Protein AF-A0A084U4H1-F1 (afdb_monomer_lite)

Foldseek 3Di:
DDDDDDDPPDDPDDDDDDDDDDDDDVVVVVPPDLADDFAFDQAAEAEEFPCQQCPDQSAFVSNQVSVQLVCQLVVQLGTPPSPSHDPQFNVFKGKGKGFPQEDDQADAGPVRVPPDADEAEDEQDDPAAAEDAYPVSSQVVCQVCVCVRPVVAPAKDFDRYGWHADPQRWIWTKIWGFDDPPDDDDDDPDPGPTHIYTHTYHQVSYWYKYKMFMKMFTDPPSPDIHGTDTYIYGYNHDGQPADEFEWDPVQLVLLEFEADQPDDDPLDRDWQFFAAVVRSCVRSVFFDPPDDCPPPDGQDWDASVRTDVVSVCNGGVNDPQFKRWGTKGKAAPVGRLCRGQQRPPHQQFIWMKIWIWGNPDPPSRHTHIHIYIYASDADPVNPDTHTGGYEYQAWKFWWDPPDDTQEAEDKCVLLVLFAQEFEQADPDDDDPQVSVVLLCQQPLSVVVVVVSNCVSCVVQVHDGTGQKDWHWDDFFDDPPPPDFQRGKTKIFIDGRRRYDHHPKDWGADPPRPDIITMDDPRDPRIHIYGWDEDCDTSPIRYHHPNVGGSVRVSVVRD

Radius of gyration: 34.4 Å; chains: 1; bounding box: 94×77×103 Å

pLDDT: mean 78.33, std 17.02, range [24.8, 97.0]

Structure (mmCIF, N/CA/C/O backbone):
data_AF-A0A084U4H1-F1
#
_entry.id   AF-A0A084U4H1-F1
#
loop_
_atom_site.group_PDB
_atom_site.id
_atom_site.type_symbol
_atom_site.label_atom_id
_atom_site.label_alt_id
_atom_site.label_comp_id
_atom_site.label_asym_id
_atom_site.label_entity_id
_atom_site.label_seq_id
_atom_site.pdbx_PDB_ins_code
_atom_site.Cartn_x
_atom_site.Cartn_y
_atom_site.Cartn_z
_atom_site.occupancy
_atom_site.B_iso_or_equiv
_atom_site.auth_seq_id
_atom_site.auth_comp_id
_atom_site.auth_asym_id
_atom_site.auth_atom_id
_atom_site.pdbx_PDB_model_num
ATOM 1 N N . MET A 1 1 ? -58.226 32.629 25.710 1.00 31.80 1 MET A N 1
ATOM 2 C CA . MET A 1 1 ? -58.272 33.903 26.461 1.00 31.80 1 MET A CA 1
ATOM 3 C C . MET A 1 1 ? -57.071 33.906 27.409 1.00 31.80 1 MET A C 1
ATOM 5 O O . MET A 1 1 ? -56.902 32.931 28.126 1.00 31.80 1 MET A O 1
ATOM 9 N N . LYS A 1 2 ? -56.175 34.899 27.296 1.00 37.44 2 LYS A N 1
ATOM 10 C CA . LYS A 1 2 ? -54.982 35.094 28.153 1.00 37.44 2 LYS A CA 1
ATOM 11 C C . LYS A 1 2 ? -55.390 35.423 29.597 1.00 37.44 2 LYS A C 1
ATOM 13 O O . LYS A 1 2 ? -56.420 36.064 29.744 1.00 37.44 2 LYS A O 1
ATOM 18 N N . VAL A 1 3 ? -54.548 35.059 30.576 1.00 28.16 3 VAL A N 1
ATOM 19 C CA . VAL A 1 3 ? -53.877 35.852 31.656 1.00 28.16 3 VAL A CA 1
ATOM 20 C C . VAL A 1 3 ? -53.317 34.808 32.658 1.00 28.16 3 VAL A C 1
ATOM 22 O O . VAL A 1 3 ? -54.023 33.861 32.963 1.00 28.16 3 VAL A O 1
ATOM 25 N N . GLY A 1 4 ? -52.104 34.834 33.217 1.00 26.72 4 GLY A N 1
ATOM 26 C CA . GLY A 1 4 ? -50.982 35.768 33.174 1.00 26.72 4 GLY A CA 1
ATOM 27 C C . GLY A 1 4 ? -49.968 35.409 34.278 1.00 26.72 4 GLY A C 1
ATOM 28 O O . GLY A 1 4 ? -50.337 35.209 35.429 1.00 26.72 4 GLY A O 1
ATOM 29 N N . PHE A 1 5 ? -48.693 35.335 33.892 1.00 36.56 5 PHE A N 1
ATOM 30 C CA . PHE A 1 5 ? -47.487 35.296 34.725 1.00 36.56 5 PHE A CA 1
ATOM 31 C C . PHE A 1 5 ? -47.404 36.563 35.600 1.00 36.56 5 PHE A C 1
ATOM 33 O O . PHE A 1 5 ? -47.365 37.651 35.025 1.00 36.56 5 PHE A O 1
ATOM 40 N N . LYS A 1 6 ? -47.351 36.445 36.938 1.00 28.98 6 LYS A N 1
ATOM 41 C CA . LYS A 1 6 ? -46.770 37.432 37.888 1.00 28.98 6 LYS A CA 1
ATOM 42 C C . LYS A 1 6 ? -47.026 37.005 39.347 1.00 28.98 6 LYS A C 1
ATOM 44 O O . LYS A 1 6 ? -48.030 37.412 39.910 1.00 28.98 6 LYS A O 1
ATOM 49 N N . SER A 1 7 ? -46.117 36.238 39.963 1.00 28.30 7 SER A N 1
ATOM 50 C CA . SER A 1 7 ? -45.860 36.300 41.427 1.00 28.30 7 SER A CA 1
ATOM 51 C C . SER A 1 7 ? -44.689 35.418 41.912 1.00 28.30 7 SER A C 1
ATOM 53 O O . SER A 1 7 ? -44.777 34.818 42.979 1.00 28.30 7 SER A O 1
ATOM 55 N N . LEU A 1 8 ? -43.582 35.307 41.168 1.00 31.53 8 LEU A N 1
ATOM 56 C CA . LEU A 1 8 ? -42.379 34.627 41.690 1.00 31.53 8 LEU A CA 1
ATOM 57 C C . LEU A 1 8 ? -41.072 35.383 41.408 1.00 31.53 8 LEU A C 1
ATOM 59 O O . LEU A 1 8 ? -39.997 34.805 41.340 1.00 31.53 8 LEU A O 1
ATOM 63 N N . LEU A 1 9 ? -41.168 36.708 41.290 1.00 29.52 9 LEU A N 1
ATOM 64 C CA . LEU A 1 9 ? -40.048 37.615 41.522 1.00 29.52 9 LEU A CA 1
ATOM 65 C C . LEU A 1 9 ? -40.379 38.412 42.780 1.00 29.52 9 LEU A C 1
ATOM 67 O O . LEU A 1 9 ? -41.114 39.388 42.697 1.00 29.52 9 LEU A O 1
ATOM 71 N N . ASN A 1 10 ? -39.927 37.915 43.931 1.00 29.06 10 ASN A N 1
ATOM 72 C CA . ASN A 1 10 ? -39.646 38.674 45.155 1.00 29.06 10 ASN A CA 1
ATOM 73 C C . ASN A 1 10 ? -39.107 37.705 46.215 1.00 29.06 10 ASN A C 1
ATOM 75 O O . ASN A 1 10 ? -39.809 37.334 47.148 1.00 29.06 10 ASN A O 1
ATOM 79 N N . LEU A 1 11 ? -37.865 37.255 46.031 1.00 28.31 11 LEU A N 1
ATOM 80 C CA . LEU A 1 11 ? -37.041 36.650 47.086 1.00 28.31 11 LEU A CA 1
ATOM 81 C C . LEU A 1 11 ? -35.560 36.705 46.674 1.00 28.31 11 LEU A C 1
ATOM 83 O O . LEU A 1 11 ? -34.834 35.722 46.700 1.00 28.31 11 LEU A O 1
ATOM 87 N N . LEU A 1 12 ? -35.119 37.891 46.249 1.00 31.03 12 LEU A N 1
ATOM 88 C CA . LEU A 1 12 ? -33.706 38.248 46.127 1.00 31.03 12 LEU A CA 1
ATOM 89 C C . LEU A 1 12 ? -33.520 39.663 46.680 1.00 31.03 12 LEU A C 1
ATOM 91 O O . LEU A 1 12 ? -33.485 40.640 45.940 1.00 31.03 12 LEU A O 1
ATOM 95 N N . SER A 1 13 ? -33.425 39.764 48.002 1.00 29.89 13 SER A N 1
ATOM 96 C CA . SER A 1 13 ? -32.776 40.890 48.678 1.00 29.89 13 SER A CA 1
ATOM 97 C C . SER A 1 13 ? -32.426 40.467 50.103 1.00 29.89 13 SER A C 1
ATOM 99 O O . SER A 1 13 ? -33.304 40.389 50.959 1.00 29.89 13 SER A O 1
ATOM 101 N N . GLY A 1 14 ? -31.154 40.166 50.351 1.00 24.80 14 GLY A N 1
ATOM 102 C CA . GLY A 1 14 ? -30.671 39.834 51.689 1.00 24.80 14 GLY A CA 1
ATOM 103 C C . GLY A 1 14 ? -29.522 38.842 51.654 1.00 24.80 14 GLY A C 1
ATOM 104 O O . GLY A 1 14 ? -29.716 37.637 51.726 1.00 24.80 14 GLY A O 1
ATOM 105 N N . SER A 1 15 ? -28.314 39.367 51.529 1.00 30.80 15 SER A N 1
ATOM 106 C CA . SER A 1 15 ? -27.064 38.663 51.777 1.00 30.80 15 SER A CA 1
ATOM 107 C C . SER A 1 15 ? -26.955 38.239 53.246 1.00 30.80 15 SER A C 1
ATOM 109 O O . SER A 1 15 ? -26.729 39.099 54.090 1.00 30.80 15 SER A O 1
ATOM 111 N N . THR A 1 16 ? -27.026 36.936 53.526 1.00 26.88 16 THR A N 1
ATOM 112 C CA . THR A 1 16 ? -26.305 36.267 54.624 1.00 26.88 16 THR A CA 1
ATOM 113 C C . THR A 1 16 ? -26.158 34.773 54.328 1.00 26.88 16 THR A C 1
ATOM 115 O O . THR A 1 16 ? -27.102 34.076 53.972 1.00 26.88 16 THR A O 1
ATOM 118 N N . SER A 1 17 ? -24.927 34.292 54.484 1.00 32.41 17 SER A N 1
ATOM 119 C CA . SER A 1 17 ? -24.551 32.882 54.542 1.00 32.41 17 SER A CA 1
ATOM 120 C C . SER A 1 17 ? -25.311 32.155 55.656 1.00 32.41 17 SER A C 1
ATOM 122 O O . SER A 1 17 ? -25.233 32.579 56.809 1.00 32.41 17 SER A O 1
ATOM 124 N N . LEU A 1 18 ? -25.920 31.007 55.351 1.00 24.81 18 LEU A N 1
ATOM 125 C CA . LEU A 1 18 ? -26.070 29.933 56.329 1.00 24.81 18 LEU A CA 1
ATOM 126 C C . LEU A 1 18 ? -26.011 28.572 55.630 1.00 24.81 18 LEU A C 1
ATOM 128 O O . LEU A 1 18 ? -26.882 28.185 54.857 1.00 24.81 18 LEU A O 1
ATOM 132 N N . CYS A 1 19 ? -24.914 27.878 55.902 1.00 28.42 19 CYS A N 1
ATOM 133 C CA . CYS A 1 19 ? -24.720 26.469 55.625 1.00 28.42 19 CYS A CA 1
ATOM 134 C C . CYS A 1 19 ? -25.657 25.631 56.521 1.00 28.42 19 CYS A C 1
ATOM 136 O O . CYS A 1 19 ? -26.024 26.079 57.605 1.00 28.42 19 CYS A O 1
ATOM 138 N N . ILE A 1 20 ? -25.895 24.380 56.102 1.00 25.66 20 ILE A N 1
ATOM 139 C CA . ILE A 1 20 ? -26.503 23.241 56.828 1.00 25.66 20 ILE A CA 1
ATOM 140 C C . ILE A 1 20 ? -27.998 22.977 56.549 1.00 25.66 20 ILE A C 1
ATOM 142 O O . ILE A 1 20 ? -28.881 23.533 57.191 1.00 25.66 20 ILE A O 1
ATOM 146 N N . ALA A 1 21 ? -28.238 22.022 55.641 1.00 25.27 21 ALA A N 1
ATOM 147 C CA . ALA A 1 21 ? -29.021 20.789 55.864 1.00 25.27 21 ALA A CA 1
ATOM 148 C C . ALA A 1 21 ? -28.945 19.926 54.580 1.00 25.27 21 ALA A C 1
ATOM 150 O O . ALA A 1 21 ? -29.592 20.207 53.580 1.00 25.27 21 ALA A O 1
ATOM 151 N N . THR A 1 22 ? -27.925 19.072 54.465 1.00 29.27 22 THR A N 1
ATOM 152 C CA . THR A 1 22 ? -28.037 17.601 54.591 1.00 29.27 22 THR A CA 1
ATOM 153 C C . THR A 1 22 ? -28.926 16.917 53.545 1.00 29.27 22 THR A C 1
ATOM 155 O O . THR A 1 22 ? -30.144 16.880 53.667 1.00 29.27 22 THR A O 1
ATOM 158 N N . SER A 1 23 ? -28.249 16.289 52.575 1.00 31.95 23 SER A N 1
ATOM 159 C CA . SER A 1 23 ? -28.596 14.995 51.970 1.00 31.95 23 SER A CA 1
ATOM 160 C C . SER A 1 23 ? -30.072 14.748 51.634 1.00 31.95 23 SER A C 1
ATOM 162 O O . SER A 1 23 ? -30.763 14.011 52.335 1.00 31.95 23 SER A O 1
ATOM 164 N N . LEU A 1 24 ? -30.508 15.230 50.473 1.00 28.94 24 LEU A N 1
ATOM 165 C CA . LEU A 1 24 ? -31.409 14.418 49.661 1.00 28.94 24 LEU A CA 1
ATOM 166 C C . LEU A 1 24 ? -30.523 13.583 48.729 1.00 28.94 24 LEU A C 1
ATOM 168 O O . LEU A 1 24 ? -29.704 14.159 48.008 1.00 28.94 24 LEU A O 1
ATOM 172 N N . PRO A 1 25 ? -30.606 12.243 48.759 1.00 33.47 25 PRO A N 1
ATOM 173 C CA . PRO A 1 25 ? -29.922 11.443 47.761 1.00 33.47 25 PRO A CA 1
ATOM 174 C C . PRO A 1 25 ? -30.489 11.830 46.391 1.00 33.47 25 PRO A C 1
ATOM 176 O O . PRO A 1 25 ? -31.704 11.959 46.230 1.00 33.47 25 PRO A O 1
ATOM 179 N N . LEU A 1 26 ? -29.615 12.020 45.395 1.00 39.38 26 LEU A N 1
ATOM 180 C CA . LEU A 1 26 ? -30.011 12.348 44.016 1.00 39.38 26 LEU A CA 1
ATOM 181 C C . LEU A 1 26 ? -31.057 11.368 43.441 1.00 39.38 26 LEU A C 1
ATOM 183 O O . LEU A 1 26 ? -31.755 11.714 42.495 1.00 39.38 26 LEU A O 1
ATOM 187 N N . SER A 1 27 ? -31.211 10.184 44.044 1.00 38.56 27 SER A N 1
ATOM 188 C CA . SER A 1 27 ? -32.250 9.201 43.729 1.00 38.56 27 SER A CA 1
ATOM 189 C C . SER A 1 27 ? -33.688 9.669 43.989 1.00 38.56 27 SER A C 1
ATOM 191 O O . SER A 1 27 ? -34.608 8.978 43.580 1.00 38.56 27 SER A O 1
ATOM 193 N N . VAL A 1 28 ? -33.909 10.791 44.688 1.00 32.91 28 VAL A N 1
ATOM 194 C CA . VAL A 1 28 ? -35.260 11.345 44.941 1.00 32.91 28 VAL A CA 1
ATOM 195 C C . VAL A 1 28 ? -35.599 12.489 43.972 1.00 32.91 28 VAL A C 1
ATOM 197 O O . VAL A 1 28 ? -36.766 12.804 43.772 1.00 32.91 28 VAL A O 1
ATOM 200 N N . ILE A 1 29 ? -34.601 13.084 43.309 1.00 34.78 29 ILE A N 1
ATOM 201 C CA . ILE A 1 29 ? -34.809 14.151 42.311 1.00 34.78 29 ILE A CA 1
ATOM 202 C C . ILE A 1 29 ? -34.943 13.574 40.886 1.00 34.78 29 ILE A C 1
ATOM 204 O O . ILE A 1 29 ? -35.450 14.256 39.996 1.00 34.78 29 ILE A O 1
ATOM 208 N N . SER A 1 30 ? -34.579 12.304 40.669 1.00 40.22 30 SER A N 1
ATOM 209 C CA . SER A 1 30 ? -34.691 11.633 39.364 1.00 40.22 30 SER A CA 1
ATOM 210 C C . SER A 1 30 ? -36.127 11.444 38.855 1.00 40.22 30 SER A C 1
ATOM 212 O O . SER A 1 30 ? -36.298 11.263 37.656 1.00 40.22 30 SER A O 1
ATOM 214 N N . ASP A 1 31 ? -37.145 11.539 39.719 1.00 34.56 31 ASP A N 1
ATOM 215 C CA . ASP A 1 31 ? -38.545 11.271 39.347 1.00 34.56 31 ASP A CA 1
ATOM 216 C C . ASP A 1 31 ? -39.410 12.527 39.113 1.00 34.56 31 ASP A C 1
ATOM 218 O O . ASP A 1 31 ? -40.570 12.397 38.726 1.00 34.56 31 ASP A O 1
ATOM 222 N N . MET A 1 32 ? -38.899 13.753 39.316 1.00 33.75 32 MET A N 1
ATOM 223 C CA . MET A 1 32 ? -39.758 14.959 39.329 1.00 33.75 32 MET A CA 1
ATOM 224 C C . MET A 1 32 ? -39.518 16.018 38.247 1.00 33.75 32 MET A C 1
ATOM 226 O O . MET A 1 32 ? -40.218 17.028 38.231 1.00 33.75 32 MET A O 1
ATOM 230 N N . THR A 1 33 ? -38.631 15.806 37.277 1.00 36.84 33 THR A N 1
ATOM 231 C CA . THR A 1 33 ? -38.574 16.672 36.084 1.00 36.84 33 THR A CA 1
ATOM 232 C C . THR A 1 33 ? -38.185 15.838 34.873 1.00 36.84 33 THR A C 1
ATOM 234 O O . THR A 1 33 ? -37.316 14.984 34.988 1.00 36.84 33 THR A O 1
ATOM 237 N N . GLY A 1 34 ? -38.807 16.074 33.715 1.00 44.16 34 GLY A N 1
ATOM 238 C CA . GLY A 1 34 ? -38.464 15.450 32.427 1.00 44.16 34 GLY A CA 1
ATOM 239 C C . GLY A 1 34 ? -37.079 15.839 31.885 1.00 44.16 34 GLY A C 1
ATOM 240 O O . GLY A 1 34 ? -36.948 16.159 30.709 1.00 44.16 34 GLY A O 1
ATOM 241 N N . LEU A 1 35 ? -36.062 15.867 32.747 1.00 49.69 35 LEU A N 1
ATOM 242 C CA . LEU A 1 35 ? -34.654 16.030 32.424 1.00 49.69 35 LEU A CA 1
ATOM 243 C C . LEU A 1 35 ? -34.059 14.640 32.211 1.00 49.69 35 LEU A C 1
ATOM 245 O O . LEU A 1 35 ? -33.657 13.965 33.154 1.00 49.69 35 LEU A O 1
ATOM 249 N N . SER A 1 36 ? -34.016 14.194 30.965 1.00 65.56 36 SER A N 1
ATOM 250 C CA . SER A 1 36 ? -33.432 12.907 30.603 1.00 65.56 36 SER A CA 1
ATOM 251 C C . SER A 1 36 ? -31.908 13.028 30.504 1.00 65.56 36 SER A C 1
ATOM 253 O O . SER A 1 36 ? -31.350 13.481 29.504 1.00 65.56 36 SER A O 1
ATOM 255 N N . PHE A 1 37 ? -31.226 12.657 31.585 1.00 76.50 37 PHE A N 1
ATOM 256 C CA . PHE A 1 37 ? -29.766 12.587 31.672 1.00 76.50 37 PHE A CA 1
ATOM 257 C C . PHE A 1 37 ? -29.238 11.241 31.148 1.00 76.50 37 PHE A C 1
ATOM 259 O O . PHE A 1 37 ? -29.973 10.253 31.173 1.00 76.50 37 PHE A O 1
ATOM 266 N N . PRO A 1 38 ? -27.980 11.160 30.682 1.00 82.75 38 PRO A N 1
ATOM 267 C CA . PRO A 1 38 ? -27.403 9.899 30.228 1.00 82.75 38 PRO A CA 1
ATOM 268 C C . PRO A 1 38 ? -27.274 8.863 31.357 1.00 82.75 38 PRO A C 1
ATOM 270 O O . PRO A 1 38 ? -26.720 9.155 32.416 1.00 82.75 38 PRO A O 1
ATOM 273 N N . ILE A 1 39 ? -27.755 7.639 31.118 1.00 83.44 39 ILE A N 1
ATOM 274 C CA . ILE A 1 39 ? -27.658 6.500 32.045 1.00 83.44 39 ILE A CA 1
ATOM 275 C C . ILE A 1 39 ? -26.897 5.359 31.366 1.00 83.44 39 ILE A C 1
ATOM 277 O O . ILE A 1 39 ? -27.333 4.882 30.322 1.00 83.44 39 ILE A O 1
ATOM 281 N N . LEU A 1 40 ? -25.804 4.884 31.970 1.00 80.19 40 LEU A N 1
ATOM 282 C CA . LEU A 1 40 ? -25.008 3.760 31.458 1.00 80.19 40 LEU A CA 1
ATOM 283 C C . LEU A 1 40 ? -25.743 2.412 31.544 1.00 80.19 40 LEU A C 1
ATOM 285 O O . LEU A 1 40 ? -26.523 2.161 32.469 1.00 80.19 40 LEU A O 1
ATOM 289 N N . LYS A 1 41 ? -25.469 1.526 30.580 1.00 78.44 41 LYS A N 1
ATOM 290 C CA . LYS A 1 41 ? -25.838 0.103 30.633 1.00 78.44 41 LYS A CA 1
ATOM 291 C C . LYS A 1 41 ? -25.007 -0.635 31.689 1.00 78.44 41 LYS A C 1
ATOM 293 O O . LYS A 1 41 ? -23.859 -0.285 31.930 1.00 78.44 41 LYS A O 1
ATOM 298 N N . ASP A 1 42 ? -25.593 -1.673 32.291 1.00 71.88 42 ASP A N 1
ATOM 299 C CA . ASP A 1 42 ? -24.894 -2.500 33.291 1.00 71.88 42 ASP A CA 1
ATOM 300 C C . ASP A 1 42 ? -23.956 -3.526 32.633 1.00 71.88 42 ASP A C 1
ATOM 302 O O . ASP A 1 42 ? -22.963 -3.929 33.224 1.00 71.88 42 ASP A O 1
ATOM 306 N N . ASN A 1 43 ? -24.270 -3.930 31.399 1.00 72.12 43 ASN A N 1
ATOM 307 C CA . ASN A 1 43 ? -23.449 -4.801 30.568 1.00 72.12 43 ASN A CA 1
ATOM 308 C C . ASN A 1 43 ? -23.357 -4.199 29.171 1.00 72.12 43 ASN A C 1
ATOM 310 O O . ASN A 1 43 ? -24.353 -3.698 28.637 1.00 72.12 43 ASN A O 1
ATOM 314 N N . VAL A 1 44 ? -22.171 -4.277 28.584 1.00 71.50 44 VAL A N 1
ATOM 315 C CA . VAL A 1 44 ? -21.917 -3.871 27.204 1.00 71.50 44 VAL A CA 1
ATOM 316 C C . VAL A 1 44 ? -21.369 -5.099 26.501 1.00 71.50 44 VAL A C 1
ATOM 318 O O . VAL A 1 44 ? -20.390 -5.678 26.961 1.00 71.50 44 VAL A O 1
ATOM 321 N N . SER A 1 45 ? -21.985 -5.533 25.404 1.00 68.81 45 SER A N 1
ATOM 322 C CA . SER A 1 45 ? -21.322 -6.492 24.527 1.00 68.81 45 SER A CA 1
ATOM 323 C C . SER A 1 45 ? -20.651 -5.771 23.364 1.00 68.81 45 SER A C 1
ATOM 325 O O . SER A 1 45 ? -21.093 -4.721 22.891 1.00 68.81 45 SER A O 1
ATOM 327 N N . PHE A 1 46 ? -19.552 -6.345 22.912 1.00 68.81 46 PHE A N 1
ATOM 328 C CA . PHE A 1 46 ? -18.797 -5.925 21.750 1.00 68.81 46 PHE A CA 1
ATOM 329 C C . PHE A 1 46 ? -18.726 -7.109 20.792 1.00 68.81 46 PHE A C 1
ATOM 331 O O . PHE A 1 46 ? -18.508 -8.244 21.202 1.00 68.81 46 PHE A O 1
ATOM 338 N N . THR A 1 47 ? -18.969 -6.873 19.514 1.00 68.12 47 THR A N 1
ATOM 339 C CA . THR A 1 47 ? -18.797 -7.848 18.440 1.00 68.12 47 THR A CA 1
ATOM 340 C C . THR A 1 47 ? -17.913 -7.210 17.385 1.00 68.12 47 THR A C 1
ATOM 342 O O . THR A 1 47 ? -18.290 -6.203 16.783 1.00 68.12 47 THR A O 1
ATOM 345 N N . GLY A 1 48 ? -16.735 -7.780 17.180 1.00 65.69 48 GLY A N 1
ATOM 346 C CA . GLY A 1 48 ? -15.717 -7.224 16.299 1.00 65.69 48 GLY A CA 1
ATOM 347 C C . GLY A 1 48 ? -14.393 -7.956 16.457 1.00 65.69 48 GLY A C 1
ATOM 348 O O . GLY A 1 48 ? -14.305 -8.937 17.201 1.00 65.69 48 GLY A O 1
ATOM 349 N N . ASN A 1 49 ? -13.365 -7.482 15.756 1.00 70.50 49 ASN A N 1
ATOM 350 C CA . ASN A 1 49 ? -12.039 -8.073 15.860 1.00 70.50 49 ASN A CA 1
ATOM 351 C C . ASN A 1 49 ? -11.415 -7.763 17.234 1.00 70.50 49 ASN A C 1
ATOM 353 O O . ASN A 1 49 ? -11.562 -6.660 17.763 1.00 70.50 49 ASN A O 1
ATOM 357 N N . LEU A 1 50 ? -10.714 -8.743 17.804 1.00 76.75 50 LEU A N 1
ATOM 358 C CA . LEU A 1 50 ? -9.924 -8.581 19.020 1.00 76.75 50 LEU A CA 1
ATOM 359 C C . LEU A 1 50 ? -8.831 -7.509 18.871 1.00 76.75 50 LEU A C 1
ATOM 361 O O . LEU A 1 50 ? -8.562 -6.791 19.838 1.00 76.75 50 LEU A O 1
ATOM 365 N N . SER A 1 51 ? -8.255 -7.371 17.670 1.00 75.62 51 SER A N 1
ATOM 366 C CA . SER A 1 51 ? -7.237 -6.370 17.342 1.00 75.62 51 SER A CA 1
ATOM 367 C C . SER A 1 51 ? -7.707 -4.951 17.638 1.00 75.62 51 SER A C 1
ATOM 369 O O . SER A 1 51 ? -6.906 -4.146 18.070 1.00 75.62 51 SER A O 1
ATOM 371 N N . LEU A 1 52 ? -9.003 -4.645 17.564 1.00 75.38 52 LEU A N 1
ATOM 372 C CA . LEU A 1 52 ? -9.514 -3.303 17.874 1.00 75.38 52 LEU A CA 1
ATOM 373 C C . LEU A 1 52 ? -9.347 -2.907 19.343 1.00 75.38 52 LEU A C 1
ATOM 375 O O . LEU A 1 52 ? -9.169 -1.734 19.656 1.00 75.38 52 LEU A O 1
ATOM 379 N N . ILE A 1 53 ? -9.437 -3.873 20.258 1.00 80.38 53 ILE A N 1
ATOM 380 C CA . ILE A 1 53 ? -9.294 -3.615 21.697 1.00 80.38 53 ILE A CA 1
ATOM 381 C C . ILE A 1 53 ? -7.825 -3.720 22.102 1.00 80.38 53 ILE A C 1
ATOM 383 O O . ILE A 1 53 ? -7.333 -2.937 22.914 1.00 80.38 53 ILE A O 1
ATOM 387 N N . LEU A 1 54 ? -7.132 -4.699 21.535 1.00 82.69 54 LEU A N 1
ATOM 388 C CA . LEU A 1 54 ? -5.798 -5.116 21.943 1.00 82.69 54 LEU A CA 1
ATOM 389 C C . LEU A 1 54 ? -4.714 -4.722 20.917 1.00 82.69 54 LEU A C 1
ATOM 391 O O . LEU A 1 54 ? -3.645 -5.325 20.915 1.00 82.69 54 LEU A O 1
ATOM 395 N N . ASN A 1 55 ? -4.979 -3.721 20.066 1.00 74.19 55 ASN A N 1
ATOM 396 C CA . ASN A 1 55 ? -4.013 -3.194 19.097 1.00 74.19 55 ASN A CA 1
ATOM 397 C C . ASN A 1 55 ? -2.760 -2.672 19.815 1.00 74.19 55 ASN A C 1
ATOM 399 O O . ASN A 1 55 ? -2.884 -1.985 20.835 1.00 74.19 55 ASN A O 1
ATOM 403 N N . GLY A 1 56 ? -1.579 -2.934 19.256 1.00 70.44 56 GLY A N 1
ATOM 404 C CA . GLY A 1 56 ? -0.298 -2.467 19.787 1.00 70.44 56 GLY A CA 1
ATOM 405 C C . GLY A 1 56 ? 0.357 -3.442 20.772 1.00 70.44 56 GLY A C 1
ATOM 406 O O . GLY A 1 56 ? 0.529 -4.619 20.470 1.00 70.44 56 GLY A O 1
ATOM 407 N N . ASP A 1 57 ? 0.778 -2.937 21.935 1.00 66.56 57 ASP A N 1
ATOM 408 C CA . ASP A 1 57 ? 1.659 -3.621 22.903 1.00 66.56 57 ASP A CA 1
ATOM 409 C C . ASP A 1 57 ? 0.908 -4.528 23.906 1.00 66.56 57 ASP A C 1
ATOM 411 O O . ASP A 1 57 ? 1.478 -5.056 24.857 1.00 66.56 57 ASP A O 1
ATOM 415 N N . GLY A 1 58 ? -0.420 -4.654 23.790 1.00 75.81 58 GLY A N 1
ATOM 416 C CA . GLY A 1 58 ? -1.253 -5.408 24.743 1.00 75.81 58 GLY A CA 1
ATOM 417 C C . GLY A 1 58 ? -1.216 -4.890 26.198 1.00 75.81 58 GLY A C 1
ATOM 418 O O . GLY A 1 58 ? -1.870 -5.456 27.086 1.00 75.81 58 GLY A O 1
ATOM 419 N N . ARG A 1 59 ? -0.464 -3.818 26.478 1.00 86.06 59 ARG A N 1
ATOM 420 C CA . ARG A 1 59 ? -0.321 -3.172 27.789 1.00 86.06 59 ARG A CA 1
ATOM 421 C C . ARG A 1 59 ? -1.544 -2.345 28.151 1.00 86.06 59 ARG A C 1
ATOM 423 O O . ARG A 1 59 ? -2.324 -1.924 27.303 1.00 86.06 59 ARG A O 1
ATOM 430 N N . GLN A 1 60 ? -1.728 -2.138 29.454 1.00 88.44 60 GLN A N 1
ATOM 431 C CA . GLN A 1 60 ? -2.963 -1.568 29.992 1.00 88.44 60 GLN A CA 1
ATOM 432 C C . GLN A 1 60 ? -3.281 -0.178 29.425 1.00 88.44 60 GLN A C 1
ATOM 434 O O . GLN A 1 60 ? -4.444 0.111 29.158 1.00 88.44 60 GLN A O 1
ATOM 439 N N . GLU A 1 61 ? -2.273 0.675 29.240 1.00 85.69 61 GLU A N 1
ATOM 440 C CA . GLU A 1 61 ? -2.468 2.027 28.711 1.00 85.69 61 GLU A CA 1
ATOM 441 C C . GLU A 1 61 ? -3.012 2.013 27.277 1.00 85.69 61 GLU A C 1
ATOM 443 O O . GLU A 1 61 ? -4.021 2.665 27.007 1.00 85.69 61 GLU A O 1
ATOM 448 N N . ASP A 1 62 ? -2.424 1.207 26.392 1.00 83.50 62 ASP A N 1
ATOM 449 C CA . ASP A 1 62 ? -2.874 1.079 25.002 1.00 83.50 62 ASP A CA 1
ATOM 450 C C . ASP A 1 62 ? -4.284 0.502 24.921 1.00 83.50 62 ASP A C 1
ATOM 452 O O . ASP A 1 62 ? -5.154 1.059 24.249 1.00 83.50 62 ASP A O 1
ATOM 456 N N . VAL A 1 63 ? -4.560 -0.553 25.693 1.00 87.19 63 VAL A N 1
ATOM 457 C CA . VAL A 1 63 ? -5.899 -1.149 25.759 1.00 87.19 63 VAL A CA 1
ATOM 458 C C . VAL A 1 63 ? -6.926 -0.137 26.272 1.00 87.19 63 VAL A C 1
ATOM 460 O O . VAL A 1 63 ? -8.019 -0.026 25.717 1.00 87.19 63 VAL A O 1
ATOM 463 N N . ASN A 1 64 ? -6.585 0.658 27.289 1.00 89.56 64 ASN A N 1
ATOM 464 C CA . ASN A 1 64 ? -7.455 1.726 27.782 1.00 89.56 64 ASN A CA 1
ATOM 465 C C . ASN A 1 64 ? -7.696 2.802 26.722 1.00 89.56 64 ASN A C 1
ATOM 467 O O . ASN A 1 64 ? -8.829 3.256 26.571 1.00 89.56 64 ASN A O 1
ATOM 471 N N . ASN A 1 65 ? -6.663 3.208 25.982 1.00 85.38 65 ASN A N 1
ATOM 472 C CA . ASN A 1 65 ? -6.780 4.184 24.901 1.00 85.38 65 ASN A CA 1
ATOM 473 C C . ASN A 1 65 ? -7.692 3.671 23.780 1.00 85.38 65 ASN A C 1
ATOM 475 O O . ASN A 1 65 ? -8.573 4.406 23.327 1.00 85.38 65 ASN A O 1
ATOM 479 N N . ASN A 1 66 ? -7.555 2.403 23.397 1.00 82.56 66 ASN A N 1
ATOM 480 C CA . ASN A 1 66 ? -8.408 1.752 22.405 1.00 82.56 66 ASN A CA 1
ATOM 481 C C . ASN A 1 66 ? -9.865 1.665 22.881 1.00 82.56 66 ASN A C 1
ATOM 483 O O . ASN A 1 66 ? -10.776 2.113 22.182 1.00 82.56 66 ASN A O 1
ATOM 487 N N . LEU A 1 67 ? -10.099 1.188 24.109 1.00 84.88 67 LEU A N 1
ATOM 488 C CA . LEU A 1 67 ? -11.434 1.150 24.718 1.00 84.88 67 LEU A CA 1
ATOM 489 C C . LEU A 1 67 ? -12.058 2.551 24.810 1.00 84.88 67 LEU A C 1
ATOM 491 O O . LEU A 1 67 ? -13.229 2.722 24.476 1.00 84.88 67 LEU A O 1
ATOM 495 N N . ASN A 1 68 ? -11.277 3.567 25.192 1.00 86.50 68 ASN A N 1
ATOM 496 C CA . ASN A 1 68 ? -11.727 4.957 25.249 1.00 86.50 68 ASN A CA 1
ATOM 497 C C . ASN A 1 68 ? -12.181 5.450 23.881 1.00 86.50 68 ASN A C 1
ATOM 499 O O . ASN A 1 68 ? -13.257 6.040 23.791 1.00 86.50 68 ASN A O 1
ATOM 503 N N . LYS A 1 69 ? -11.388 5.213 22.829 1.00 81.00 69 LYS A N 1
ATOM 504 C CA . LYS A 1 69 ? -11.765 5.555 21.453 1.00 81.00 69 LYS A CA 1
ATOM 505 C C . LYS A 1 69 ? -13.083 4.875 21.101 1.00 81.00 69 LYS A C 1
ATOM 507 O O . LYS A 1 69 ? -14.065 5.570 20.848 1.00 81.00 69 LYS A O 1
ATOM 512 N N . ILE A 1 70 ? -13.145 3.545 21.210 1.00 77.50 70 ILE A N 1
ATOM 513 C CA . ILE A 1 70 ? -14.343 2.754 20.899 1.00 77.50 70 ILE A CA 1
ATOM 514 C C . ILE A 1 70 ? -15.560 3.317 21.640 1.00 77.50 70 ILE A C 1
ATOM 516 O O . ILE A 1 70 ? -16.566 3.636 21.015 1.00 77.50 70 ILE A O 1
ATOM 520 N N . PHE A 1 71 ? -15.491 3.508 22.954 1.00 81.06 71 PHE A N 1
ATOM 521 C CA . PHE A 1 71 ? -16.632 3.958 23.751 1.00 81.06 71 PHE A CA 1
ATOM 522 C C . PHE A 1 71 ? -17.041 5.412 23.509 1.00 81.06 71 PHE A C 1
ATOM 524 O O . PHE A 1 71 ? -18.238 5.708 23.510 1.00 81.06 71 PHE A O 1
ATOM 531 N N . ASN A 1 72 ? -16.090 6.317 23.274 1.00 79.88 72 ASN A N 1
ATOM 532 C CA . ASN A 1 72 ? -16.397 7.714 22.957 1.00 79.88 72 ASN A CA 1
ATOM 533 C C . ASN A 1 72 ? -16.945 7.900 21.549 1.00 79.88 72 ASN A C 1
ATOM 535 O O . ASN A 1 72 ? -17.737 8.817 21.351 1.00 79.88 72 ASN A O 1
ATOM 539 N N . PHE A 1 73 ? -16.579 7.047 20.598 1.00 71.00 73 PHE A N 1
ATOM 540 C CA . PHE A 1 73 ? -17.294 6.985 19.327 1.00 71.00 73 PHE A CA 1
ATOM 541 C C . PHE A 1 73 ? -18.708 6.424 19.540 1.00 71.00 73 PHE A C 1
ATOM 543 O O . PHE A 1 73 ? -19.669 6.904 18.962 1.00 71.00 73 PHE A O 1
ATOM 550 N N . ASN A 1 74 ? -18.891 5.508 20.493 1.00 68.81 74 ASN A N 1
ATOM 551 C CA . ASN A 1 74 ? -20.132 4.751 20.676 1.00 68.81 74 ASN A CA 1
ATOM 552 C C . ASN A 1 74 ? -21.090 5.233 21.757 1.00 68.81 74 ASN A C 1
ATOM 554 O O . ASN A 1 74 ? -21.797 4.433 22.386 1.00 68.81 74 ASN A O 1
ATOM 558 N N . LYS A 1 75 ? -21.165 6.542 21.986 1.00 79.94 75 LYS A N 1
ATOM 559 C CA . LYS A 1 75 ? -21.804 7.062 23.201 1.00 79.94 75 LYS A CA 1
ATOM 560 C C . LYS A 1 75 ? -23.235 6.567 23.391 1.00 79.94 75 LYS A C 1
ATOM 562 O O . LYS A 1 75 ? -23.609 6.177 24.490 1.00 79.94 75 LYS A O 1
ATOM 567 N N . LYS A 1 76 ? -24.032 6.534 22.318 1.00 76.19 76 LYS A N 1
ATOM 568 C CA . LYS A 1 76 ? -25.436 6.088 22.365 1.00 76.19 76 LYS A CA 1
ATOM 569 C C . LYS A 1 76 ? -25.572 4.598 22.683 1.00 76.19 76 LYS A C 1
ATOM 571 O O . LYS A 1 76 ? -26.477 4.225 23.427 1.00 76.19 76 LYS A O 1
ATOM 576 N N . GLY A 1 77 ? -24.675 3.760 22.161 1.00 72.94 77 GLY A N 1
ATOM 577 C CA . GLY A 1 77 ? -24.692 2.308 22.370 1.00 72.94 77 GLY A CA 1
ATOM 578 C C . GLY A 1 77 ? -24.454 1.902 23.826 1.00 72.94 77 GLY A C 1
ATOM 579 O O . GLY A 1 77 ? -24.936 0.851 24.259 1.00 72.94 77 GLY A O 1
ATOM 580 N N . LEU A 1 78 ? -23.787 2.767 24.593 1.00 78.81 78 LEU A N 1
ATOM 581 C CA . LEU A 1 78 ? -23.472 2.578 26.011 1.00 78.81 78 LEU A CA 1
ATOM 582 C C . LEU A 1 78 ? -24.591 3.019 26.958 1.00 78.81 78 LEU A C 1
ATOM 584 O O . LEU A 1 78 ? -24.518 2.755 28.159 1.00 78.81 78 LEU A O 1
ATOM 588 N N . LEU A 1 79 ? -25.631 3.678 26.443 1.00 79.81 79 LEU A N 1
ATOM 589 C CA . LEU A 1 79 ? -26.681 4.281 27.256 1.00 79.81 79 LEU A CA 1
ATOM 590 C C . LEU A 1 79 ? -27.948 3.421 27.263 1.00 79.81 79 LEU A C 1
ATOM 592 O O . LEU A 1 79 ? -28.337 2.839 26.251 1.00 79.81 79 LEU A O 1
ATOM 596 N N . LYS A 1 80 ? -28.634 3.366 28.407 1.00 81.12 80 LYS A N 1
ATOM 597 C CA . LYS A 1 80 ? -29.964 2.748 28.550 1.00 81.12 80 LYS A CA 1
ATOM 598 C C . LYS A 1 80 ? -31.063 3.596 27.906 1.00 81.12 80 LYS A C 1
ATOM 600 O O . LYS A 1 80 ? -32.090 3.061 27.506 1.00 81.12 80 LYS A O 1
ATOM 605 N N . ASN A 1 81 ? -30.863 4.910 27.815 1.00 80.62 81 ASN A N 1
ATOM 606 C CA . ASN A 1 81 ? -31.892 5.876 27.428 1.00 80.62 81 ASN A CA 1
ATOM 607 C C . ASN A 1 81 ? -31.462 6.872 26.322 1.00 80.62 81 ASN A C 1
ATOM 609 O O . ASN A 1 81 ? -31.823 8.049 26.408 1.00 80.62 81 ASN A O 1
ATOM 613 N N . PRO A 1 82 ? -30.742 6.444 25.262 1.00 76.88 82 PRO A N 1
ATOM 614 C CA . PRO A 1 82 ? -30.091 7.348 24.307 1.00 76.88 82 PRO A CA 1
ATOM 615 C C . PRO A 1 82 ? -31.056 8.322 23.616 1.00 76.88 82 PRO A C 1
ATOM 617 O O . PRO A 1 82 ? -30.716 9.483 23.429 1.00 76.88 82 PRO A O 1
ATOM 620 N N . ASN A 1 83 ? -32.280 7.883 23.303 1.00 76.56 83 ASN A N 1
ATOM 621 C CA . ASN A 1 83 ? -33.282 8.690 22.590 1.00 76.56 83 ASN A CA 1
ATOM 622 C C . ASN A 1 83 ? -33.972 9.744 23.465 1.00 76.56 83 ASN A C 1
ATOM 624 O O . ASN A 1 83 ? -34.687 10.598 22.952 1.00 76.56 83 ASN A O 1
ATOM 628 N N . SER A 1 84 ? -33.817 9.648 24.785 1.00 77.31 84 SER A N 1
ATOM 629 C CA . SER A 1 84 ? -34.418 10.607 25.713 1.00 77.31 84 SER A CA 1
ATOM 630 C C . SER A 1 84 ? -33.500 11.801 25.979 1.00 77.31 84 SER A C 1
ATOM 632 O O . SER A 1 84 ? -33.971 12.846 26.414 1.00 77.31 84 SER A O 1
ATOM 634 N N . ILE A 1 85 ? -32.200 11.665 25.719 1.00 79.62 85 ILE A N 1
ATOM 635 C CA . ILE A 1 85 ? -31.189 12.666 26.059 1.00 79.62 85 ILE A CA 1
ATOM 636 C C . ILE A 1 85 ? -31.201 13.763 24.995 1.00 79.62 85 ILE A C 1
ATOM 638 O O . ILE A 1 85 ? -31.272 13.479 23.801 1.00 79.62 85 ILE A O 1
ATOM 642 N N . ASN A 1 86 ? -31.126 15.022 25.421 1.00 79.00 86 ASN A N 1
ATOM 643 C CA . ASN A 1 86 ? -31.013 16.141 24.491 1.00 79.00 86 ASN A CA 1
ATOM 644 C C . ASN A 1 86 ? -29.677 16.106 23.719 1.00 79.00 86 ASN A C 1
ATOM 646 O O . ASN A 1 86 ? -28.644 15.642 24.207 1.00 79.00 86 ASN A O 1
ATOM 650 N N . GLU A 1 87 ? -29.701 16.649 22.507 1.00 76.62 87 GLU A N 1
ATOM 651 C CA . GLU A 1 87 ? -28.572 16.594 21.575 1.00 76.62 87 GLU A CA 1
ATOM 652 C C . GLU A 1 87 ? -27.318 17.278 22.136 1.00 76.62 87 GLU A C 1
ATOM 654 O O . GLU A 1 87 ? -26.245 16.688 22.122 1.00 76.62 87 GLU A O 1
ATOM 659 N N . SER A 1 88 ? -27.466 18.429 22.800 1.00 79.31 88 SER A N 1
ATOM 660 C CA . SER A 1 88 ? -26.340 19.149 23.413 1.00 79.31 88 SER A CA 1
ATOM 661 C C . SER A 1 88 ? -25.607 18.352 24.505 1.00 79.31 88 SER A C 1
ATOM 663 O O . SER A 1 88 ? -24.392 18.484 24.671 1.00 79.31 88 SER A O 1
ATOM 665 N N . ASN A 1 89 ? -26.317 17.528 25.290 1.00 80.50 89 ASN A N 1
ATOM 666 C CA . ASN A 1 89 ? -25.654 16.683 26.289 1.00 80.50 89 ASN A CA 1
ATOM 667 C C . ASN A 1 89 ? -25.030 15.449 25.638 1.00 80.50 89 ASN A C 1
ATOM 669 O O . ASN A 1 89 ? -23.992 15.000 26.107 1.00 80.50 89 ASN A O 1
ATOM 673 N N . LEU A 1 90 ? -25.626 14.911 24.570 1.00 79.81 90 LEU A N 1
ATOM 674 C CA . LEU A 1 90 ? -25.027 13.821 23.793 1.00 79.81 90 LEU A CA 1
ATOM 675 C C . LEU A 1 90 ? -23.738 14.263 23.087 1.00 79.81 90 LEU A C 1
ATOM 677 O O . LEU A 1 90 ? -22.761 13.515 23.088 1.00 79.81 90 LEU A O 1
ATOM 681 N N . GLU A 1 91 ? -23.711 15.474 22.532 1.00 80.75 91 GLU A N 1
ATOM 682 C CA . GLU A 1 91 ? -22.528 16.062 21.892 1.00 80.75 91 GLU A CA 1
ATOM 683 C C . GLU A 1 91 ? -21.367 16.197 22.884 1.00 80.75 91 GLU A C 1
ATOM 685 O O . GLU A 1 91 ? -20.240 15.786 22.601 1.00 80.75 91 GLU A O 1
ATOM 690 N N . THR A 1 92 ? -21.656 16.711 24.081 1.00 85.12 92 THR A N 1
ATOM 691 C CA . THR A 1 92 ? -20.652 16.951 25.130 1.00 85.12 92 THR A CA 1
ATOM 692 C C . THR A 1 92 ? -20.307 15.719 25.966 1.00 85.12 92 THR A C 1
ATOM 694 O O . THR A 1 92 ? -19.333 15.762 26.712 1.00 85.12 92 THR A O 1
ATOM 697 N N . LEU A 1 93 ? -21.070 14.627 25.855 1.00 86.56 93 LEU A N 1
ATOM 698 C CA . LEU A 1 93 ? -20.837 13.399 26.611 1.00 86.56 93 LEU A CA 1
ATOM 699 C C . LEU A 1 93 ? -19.464 12.809 26.279 1.00 86.56 93 LEU A C 1
ATOM 701 O O . LEU A 1 93 ? -19.109 12.689 25.115 1.00 86.56 93 LEU A O 1
ATOM 705 N N . LYS A 1 94 ? -18.694 12.407 27.280 1.00 88.75 94 LYS A N 1
ATOM 706 C CA . LYS A 1 94 ? -17.418 11.707 27.127 1.00 88.75 94 LYS A CA 1
ATOM 707 C C . LYS A 1 94 ? -17.378 10.532 28.080 1.00 88.75 94 LYS A C 1
ATOM 709 O O . LYS A 1 94 ? -17.897 10.623 29.188 1.00 88.75 94 LYS A O 1
ATOM 714 N N . PHE A 1 95 ? -16.747 9.450 27.660 1.00 87.31 95 PHE A N 1
ATOM 715 C CA . PHE A 1 95 ? -16.490 8.273 28.470 1.00 87.31 95 PHE A CA 1
ATOM 716 C C . PHE A 1 95 ? -14.996 8.126 28.739 1.00 87.31 95 PHE A C 1
ATOM 718 O O . PHE A 1 95 ? -14.156 8.470 27.914 1.00 87.31 95 PHE A O 1
ATOM 725 N N . LYS A 1 96 ? -14.658 7.605 29.910 1.00 89.62 96 LYS A N 1
ATOM 726 C CA . LYS A 1 96 ? -13.322 7.140 30.246 1.00 89.62 96 LYS A CA 1
ATOM 727 C C . LYS A 1 96 ? -13.446 5.729 30.792 1.00 89.62 96 LYS A C 1
ATOM 729 O O . LYS A 1 96 ? -14.146 5.508 31.779 1.00 89.62 96 LYS A O 1
ATOM 734 N N . SER A 1 97 ? -12.766 4.800 30.149 1.00 88.00 97 SER A N 1
ATOM 735 C CA . SER A 1 97 ? -12.721 3.393 30.478 1.00 88.00 97 SER A CA 1
ATOM 736 C C . SER A 1 97 ? -11.351 2.934 30.934 1.00 88.00 97 SER A C 1
ATOM 738 O O . SER A 1 97 ? -10.328 3.399 30.432 1.00 88.00 97 SER A O 1
ATOM 740 N N . GLU A 1 98 ? -11.367 1.979 31.854 1.00 90.06 98 GLU A N 1
ATOM 741 C CA . GLU A 1 98 ? -10.186 1.311 32.385 1.00 90.06 98 GLU A CA 1
ATOM 742 C C . GLU A 1 98 ? -10.431 -0.202 32.401 1.00 90.06 98 GLU A C 1
ATOM 744 O O . GLU A 1 98 ? -11.414 -0.663 32.990 1.00 90.06 98 GLU A O 1
ATOM 749 N N . ILE A 1 99 ? -9.555 -0.977 31.759 1.00 89.31 99 ILE A N 1
ATOM 750 C CA . ILE A 1 99 ? -9.541 -2.435 31.860 1.00 89.31 99 ILE A CA 1
ATOM 751 C C . ILE A 1 99 ? -9.002 -2.851 33.229 1.00 89.31 99 ILE A C 1
ATOM 753 O O . ILE A 1 99 ? -7.973 -2.357 33.700 1.00 89.31 99 ILE A O 1
ATOM 757 N N . LEU A 1 100 ? -9.735 -3.736 33.898 1.00 87.88 100 LEU A N 1
ATOM 758 C CA . LEU A 1 100 ? -9.448 -4.175 35.258 1.00 87.88 100 LEU A CA 1
ATOM 759 C C . LEU A 1 100 ? -8.587 -5.442 35.240 1.00 87.88 100 LEU A C 1
ATOM 761 O O . LEU A 1 100 ? -8.713 -6.282 34.353 1.00 87.88 100 LEU A O 1
ATOM 765 N N . ASN A 1 101 ? -7.743 -5.607 36.263 1.00 84.75 101 ASN A N 1
ATOM 766 C CA . ASN A 1 101 ? -6.884 -6.787 36.449 1.00 84.75 101 ASN A CA 1
ATOM 767 C C . ASN A 1 101 ? -5.943 -7.083 35.260 1.00 84.75 101 ASN A C 1
ATOM 769 O O . ASN A 1 101 ? -5.639 -8.242 34.969 1.00 84.75 101 ASN A O 1
ATOM 773 N N . TRP A 1 102 ? -5.480 -6.039 34.573 1.00 89.31 102 TRP A N 1
ATOM 774 C CA . TRP A 1 102 ? -4.682 -6.140 33.352 1.00 89.31 102 TRP A CA 1
ATOM 775 C C . TRP A 1 102 ? -3.206 -5.830 33.620 1.00 89.31 102 TRP A C 1
ATOM 777 O O . TRP A 1 102 ? -2.735 -4.731 33.357 1.00 89.31 102 TRP A O 1
ATOM 787 N N . ASN A 1 103 ? -2.494 -6.795 34.203 1.00 84.06 103 ASN A N 1
ATOM 788 C CA . ASN A 1 103 ? -1.082 -6.643 34.570 1.00 84.06 103 ASN A CA 1
ATOM 789 C C . ASN A 1 103 ? -0.148 -7.020 33.421 1.00 84.06 103 ASN A C 1
ATOM 791 O O . ASN A 1 103 ? -0.502 -7.872 32.606 1.00 84.06 103 ASN A O 1
ATOM 795 N N . ASP A 1 104 ? 1.055 -6.456 33.418 1.00 83.00 104 ASP A N 1
ATOM 796 C CA . ASP A 1 104 ? 2.080 -6.774 32.426 1.00 83.00 104 ASP A CA 1
ATOM 797 C C . ASP A 1 104 ? 2.523 -8.245 32.503 1.00 83.00 104 ASP A C 1
ATOM 799 O O . ASP A 1 104 ? 2.683 -8.824 33.583 1.00 83.00 104 ASP A O 1
ATOM 803 N N . TRP A 1 105 ? 2.664 -8.870 31.335 1.00 85.62 105 TRP A N 1
ATOM 804 C CA . TRP A 1 105 ? 3.063 -10.265 31.170 1.00 85.62 105 TRP A CA 1
ATOM 805 C C . TRP A 1 105 ? 4.577 -10.422 31.295 1.00 85.62 105 TRP A C 1
ATOM 807 O O . TRP A 1 105 ? 5.027 -11.384 31.934 1.00 85.62 105 TRP A O 1
ATOM 817 N N . GLY A 1 106 ? 5.335 -9.515 30.673 1.00 86.12 106 GLY A N 1
ATOM 818 C CA . GLY A 1 106 ? 6.789 -9.570 30.549 1.00 86.12 106 GLY A CA 1
ATOM 819 C C . GLY A 1 106 ? 7.424 -8.185 30.441 1.00 86.12 106 GLY A C 1
ATOM 820 O O . GLY A 1 106 ? 6.725 -7.170 30.406 1.00 86.12 106 GLY A O 1
ATOM 821 N N . SER A 1 107 ? 8.755 -8.144 30.439 1.00 87.88 107 SER A N 1
ATOM 822 C CA . SER A 1 107 ? 9.515 -6.887 30.475 1.00 87.88 107 SER A CA 1
ATOM 823 C C . SER A 1 107 ? 9.656 -6.194 29.110 1.00 87.88 107 SER A C 1
ATOM 825 O O . SER A 1 107 ? 9.730 -4.964 29.058 1.00 87.88 107 SER A O 1
ATOM 827 N N . GLU A 1 108 ? 9.630 -6.949 28.009 1.00 88.94 108 GLU A N 1
ATOM 828 C CA . GLU A 1 108 ? 9.716 -6.439 26.631 1.00 88.94 108 GLU A CA 1
ATOM 829 C C . GLU A 1 108 ? 8.341 -6.379 25.943 1.00 88.94 108 GLU A C 1
ATOM 831 O O . GLU A 1 108 ? 7.411 -7.104 26.309 1.00 88.94 108 GLU A O 1
ATOM 836 N N . THR A 1 109 ? 8.203 -5.526 24.921 1.00 88.56 109 THR A N 1
ATOM 837 C CA . THR A 1 109 ? 7.059 -5.613 23.992 1.00 88.56 109 THR A CA 1
ATOM 838 C C . THR A 1 109 ? 7.203 -6.830 23.081 1.00 88.56 109 THR A C 1
ATOM 840 O O . THR A 1 109 ? 8.317 -7.308 22.850 1.00 88.56 109 THR A O 1
ATOM 843 N N . PHE A 1 110 ? 6.099 -7.296 22.489 1.00 88.00 110 PHE A N 1
ATOM 844 C CA . PHE A 1 110 ? 6.151 -8.362 21.481 1.00 88.00 110 PHE A CA 1
ATOM 845 C C . PHE A 1 110 ? 7.138 -8.032 20.346 1.00 88.00 110 PHE A C 1
ATOM 847 O O . PHE A 1 110 ? 8.015 -8.832 20.025 1.00 88.00 110 PHE A O 1
ATOM 854 N N . TYR A 1 111 ? 7.045 -6.820 19.789 1.00 86.25 111 TYR A N 1
ATOM 855 C CA . TYR A 1 111 ? 7.891 -6.379 18.678 1.00 86.25 111 TYR A CA 1
ATOM 856 C C . TYR A 1 111 ? 9.366 -6.235 19.069 1.00 86.25 111 TYR A C 1
ATOM 858 O O . TYR A 1 111 ? 10.244 -6.579 18.281 1.00 86.25 111 TYR A O 1
ATOM 866 N N . GLN A 1 112 ? 9.667 -5.757 20.282 1.00 88.69 112 GLN A N 1
ATOM 867 C CA . GLN A 1 112 ? 11.045 -5.702 20.787 1.00 88.69 112 GLN A CA 1
ATOM 868 C C . GLN A 1 112 ? 11.647 -7.104 20.894 1.00 88.69 112 GLN A C 1
ATOM 870 O O . GLN A 1 112 ? 12.781 -7.330 20.461 1.00 88.69 112 GLN A O 1
ATOM 875 N N . TRP A 1 113 ? 10.867 -8.052 21.411 1.00 88.50 113 TRP A N 1
ATOM 876 C CA . TRP A 1 113 ? 11.280 -9.443 21.528 1.00 88.50 113 TRP A CA 1
ATOM 877 C C . TRP A 1 113 ? 11.471 -10.109 20.159 1.00 88.50 113 TRP A C 1
ATOM 879 O O . TRP A 1 113 ? 12.402 -10.899 19.978 1.00 88.50 113 TRP A O 1
ATOM 889 N N . GLU A 1 114 ? 10.646 -9.772 19.171 1.00 87.06 114 GLU A N 1
ATOM 890 C CA . GLU A 1 114 ? 10.712 -10.325 17.816 1.00 87.06 114 GLU A CA 1
ATOM 891 C C . GLU A 1 114 ? 12.046 -9.999 17.103 1.00 87.06 114 GLU A C 1
ATOM 893 O O . GLU A 1 114 ? 12.643 -10.857 16.453 1.00 87.06 114 GLU A O 1
ATOM 898 N N . GLN A 1 115 ? 12.599 -8.798 17.297 1.00 79.88 115 GLN A N 1
ATOM 899 C CA . GLN A 1 115 ? 13.625 -8.183 16.429 1.00 79.88 115 GLN A CA 1
ATOM 900 C C . GLN A 1 115 ? 15.031 -8.833 16.364 1.00 79.88 115 GLN A C 1
ATOM 902 O O . GLN A 1 115 ? 15.917 -8.270 15.729 1.00 79.88 115 GLN A O 1
ATOM 907 N N . ASN A 1 116 ? 15.299 -10.001 16.964 1.00 58.34 116 ASN A N 1
ATOM 908 C CA . ASN A 1 116 ? 16.689 -10.454 17.189 1.00 58.34 116 ASN A CA 1
ATOM 909 C C . ASN A 1 116 ? 17.046 -11.898 16.777 1.00 58.34 116 ASN A C 1
ATOM 911 O O . ASN A 1 116 ? 18.149 -12.351 17.093 1.00 58.34 116 ASN A O 1
ATOM 915 N N . SER A 1 117 ? 16.176 -12.672 16.113 1.00 59.88 117 SER A N 1
ATOM 916 C CA . SER A 1 117 ? 16.508 -14.062 15.716 1.00 59.88 117 SER A CA 1
ATOM 917 C C . SER A 1 117 ? 15.638 -14.588 14.569 1.00 59.88 117 SER A C 1
ATOM 919 O O . SER A 1 117 ? 14.576 -14.041 14.292 1.00 59.88 117 SER A O 1
ATOM 921 N N . SER A 1 118 ? 16.050 -15.689 13.928 1.00 63.94 118 SER A N 1
ATOM 922 C CA . SER A 1 118 ? 15.172 -16.446 13.027 1.00 63.94 118 SER A CA 1
ATOM 923 C C . SER A 1 118 ? 13.995 -17.025 13.819 1.00 63.94 118 SER A C 1
ATOM 925 O O . SER A 1 118 ? 14.200 -17.875 14.687 1.00 63.94 118 SER A O 1
ATOM 927 N N . LEU A 1 119 ? 12.785 -16.552 13.529 1.00 79.00 119 LEU A N 1
ATOM 928 C CA . LEU A 1 119 ? 11.550 -16.964 14.191 1.00 79.00 119 LEU A CA 1
ATOM 929 C C . LEU A 1 119 ? 10.852 -18.071 13.408 1.00 79.00 119 LEU A C 1
ATOM 931 O O . LEU A 1 119 ? 10.747 -18.016 12.183 1.00 79.00 119 LEU A O 1
ATOM 935 N N . GLN A 1 120 ? 10.333 -19.057 14.133 1.00 84.94 120 GLN A N 1
ATOM 936 C CA . GLN A 1 120 ? 9.388 -20.025 13.590 1.00 84.94 120 GLN A CA 1
ATOM 937 C C . GLN A 1 120 ? 7.969 -19.666 14.039 1.00 84.94 120 GLN A C 1
ATOM 939 O O . GLN A 1 120 ? 7.724 -19.480 15.228 1.00 84.94 120 GLN A O 1
ATOM 944 N N . GLU A 1 121 ? 7.023 -19.621 13.102 1.00 88.94 121 GLU A N 1
ATOM 945 C CA . GLU A 1 121 ? 5.597 -19.473 13.406 1.00 88.94 121 GLU A CA 1
ATOM 946 C C . GLU A 1 121 ? 4.912 -20.847 13.435 1.00 88.94 121 GLU A C 1
ATOM 948 O O . GLU A 1 121 ? 5.111 -21.679 12.544 1.00 88.94 121 GLU A O 1
ATOM 953 N N . ILE A 1 122 ? 4.094 -21.091 14.460 1.00 89.94 122 ILE A N 1
ATOM 954 C CA . ILE A 1 122 ? 3.230 -22.269 14.565 1.00 89.94 122 ILE A CA 1
ATOM 955 C C . ILE A 1 122 ? 1.802 -21.829 14.832 1.00 89.94 122 ILE A C 1
ATOM 957 O O . ILE A 1 122 ? 1.521 -21.136 15.806 1.00 89.94 122 ILE A O 1
ATOM 961 N N . VAL A 1 123 ? 0.882 -22.309 14.001 1.00 91.81 123 VAL A N 1
ATOM 962 C CA . VAL A 1 123 ? -0.547 -22.041 14.157 1.00 91.81 123 VAL A CA 1
ATOM 963 C C . VAL A 1 123 ? -1.162 -23.004 15.174 1.00 91.81 123 VAL A C 1
ATOM 965 O O . VAL A 1 123 ? -1.008 -24.225 15.076 1.00 91.81 123 VAL A O 1
ATOM 968 N N . TYR A 1 124 ? -1.899 -22.458 16.139 1.00 92.12 124 TYR A N 1
ATOM 969 C CA . TYR A 1 124 ? -2.668 -23.219 17.116 1.00 92.12 124 TYR A CA 1
ATOM 970 C C . TYR A 1 124 ? -3.738 -24.060 16.418 1.00 92.12 124 TYR A C 1
ATOM 972 O O . TYR A 1 124 ? -4.687 -23.543 15.829 1.00 92.12 124 TYR A O 1
ATOM 980 N N . ASN A 1 125 ? -3.597 -25.379 16.512 1.00 86.25 125 ASN A N 1
ATOM 981 C CA . ASN A 1 125 ? -4.422 -26.339 15.778 1.00 86.25 125 ASN A CA 1
ATOM 982 C C . ASN A 1 125 ? -5.357 -27.167 16.672 1.00 86.25 125 ASN A C 1
ATOM 984 O O . ASN A 1 125 ? -6.023 -28.084 16.186 1.00 86.25 125 ASN A O 1
ATOM 988 N N . LYS A 1 126 ? -5.414 -26.883 17.980 1.00 87.31 126 LYS A N 1
ATOM 989 C CA . LYS A 1 126 ? -6.277 -27.631 18.900 1.00 87.31 126 LYS A CA 1
ATOM 990 C C . LYS A 1 126 ? -7.741 -27.192 18.739 1.00 87.31 126 LYS A C 1
ATOM 992 O O . LYS A 1 126 ? -8.067 -26.108 18.247 1.00 87.31 126 LYS A O 1
ATOM 997 N N . THR A 1 127 ? -8.667 -28.071 19.112 1.00 84.94 127 THR A N 1
ATOM 998 C CA . THR A 1 127 ? -10.113 -27.823 18.980 1.00 84.94 127 THR A CA 1
ATOM 999 C C . THR A 1 127 ? -10.667 -26.901 20.061 1.00 84.94 127 THR A C 1
ATOM 1001 O O . THR A 1 127 ? -11.722 -26.311 19.854 1.00 84.94 127 THR A O 1
ATOM 1004 N N . GLU A 1 128 ? -9.970 -26.788 21.190 1.00 87.81 128 GLU A N 1
ATOM 1005 C CA . GLU A 1 128 ? -10.385 -26.001 22.350 1.00 87.81 128 GLU A CA 1
ATOM 1006 C C . GLU A 1 128 ? -10.405 -24.496 22.051 1.00 87.81 128 GLU A C 1
ATOM 1008 O O . GLU A 1 128 ? -9.581 -23.985 21.295 1.00 87.81 128 GLU A O 1
ATOM 1013 N N . VAL A 1 129 ? -11.364 -23.798 22.664 1.00 88.31 129 VAL A N 1
ATOM 1014 C CA . VAL A 1 129 ? -11.430 -22.333 22.675 1.00 88.31 129 VAL A CA 1
ATOM 1015 C C . VAL A 1 129 ? -10.781 -21.837 23.962 1.00 88.31 129 VAL A C 1
ATOM 1017 O O . VAL A 1 129 ? -11.128 -22.285 25.059 1.00 88.31 129 VAL A O 1
ATOM 1020 N N . ILE A 1 130 ? -9.853 -20.895 23.832 1.00 90.06 130 ILE A N 1
ATOM 1021 C CA . ILE A 1 130 ? -9.137 -20.274 24.941 1.00 90.06 130 ILE A CA 1
ATOM 1022 C C . ILE A 1 130 ? -9.992 -19.128 25.475 1.00 90.06 130 ILE A C 1
ATOM 1024 O O . ILE A 1 130 ? -10.160 -18.102 24.820 1.00 90.06 130 ILE A O 1
ATOM 1028 N N . ASN A 1 131 ? -10.546 -19.320 26.670 1.00 88.69 131 ASN A N 1
ATOM 1029 C CA . ASN A 1 131 ? -11.362 -18.322 27.352 1.00 88.69 131 ASN A CA 1
ATOM 1030 C C . ASN A 1 131 ? -10.494 -17.548 28.348 1.00 88.69 131 ASN A C 1
ATOM 1032 O O . ASN A 1 131 ? -9.881 -18.169 29.223 1.00 88.69 131 ASN A O 1
ATOM 1036 N N . PHE A 1 132 ? -10.464 -16.218 28.256 1.00 88.06 132 PHE A N 1
ATOM 1037 C CA . PHE A 1 132 ? -9.755 -15.398 29.236 1.00 88.06 132 PHE A CA 1
ATOM 1038 C C . PHE A 1 132 ? -10.413 -14.037 29.500 1.00 88.06 132 PHE A C 1
ATOM 1040 O O . PHE A 1 132 ? -11.024 -13.420 28.628 1.00 88.06 132 PHE A O 1
ATOM 1047 N N . GLU A 1 133 ? -10.258 -13.571 30.738 1.00 88.12 133 GLU A N 1
ATOM 1048 C CA . GLU A 1 133 ? -10.769 -12.292 31.249 1.00 88.12 133 GLU A CA 1
ATOM 1049 C C . GLU A 1 133 ? -9.628 -11.334 31.641 1.00 88.12 133 GLU A C 1
ATOM 1051 O O . GLU A 1 133 ? -9.845 -10.138 31.816 1.00 88.12 133 GLU A O 1
ATOM 1056 N N . SER A 1 134 ? -8.399 -11.847 31.788 1.00 88.31 134 SER A N 1
ATOM 1057 C CA . SER A 1 134 ? -7.202 -11.080 32.166 1.00 88.31 134 SER A CA 1
ATOM 1058 C C . SER A 1 134 ? -5.925 -11.672 31.563 1.00 88.31 134 SER A C 1
ATOM 1060 O O . SER A 1 134 ? -5.867 -12.877 31.294 1.00 88.31 134 SER A O 1
ATOM 1062 N N . LYS A 1 135 ? -4.867 -10.854 31.432 1.00 88.75 135 LYS A N 1
ATOM 1063 C CA . LYS A 1 135 ? -3.533 -11.321 31.003 1.00 88.75 135 LYS A CA 1
ATOM 1064 C C . LYS A 1 135 ? -2.992 -12.441 31.896 1.00 88.75 135 LYS A C 1
ATOM 1066 O O . LYS A 1 135 ? -2.484 -13.434 31.393 1.00 88.75 135 LYS A O 1
ATOM 1071 N N . ASN A 1 136 ? -3.181 -12.342 33.213 1.00 88.31 136 ASN A N 1
ATOM 1072 C CA . ASN A 1 136 ? -2.730 -13.369 34.158 1.00 88.31 136 ASN A CA 1
ATOM 1073 C C . ASN A 1 136 ? -3.427 -14.718 33.943 1.00 88.31 136 ASN A C 1
ATOM 1075 O O . ASN A 1 136 ? -2.786 -15.763 34.017 1.00 88.31 136 ASN A O 1
ATOM 1079 N N . GLN A 1 137 ? -4.734 -14.714 33.664 1.00 90.88 137 GLN A N 1
ATOM 1080 C CA . GLN A 1 137 ? -5.461 -15.946 33.358 1.00 90.88 137 GLN A CA 1
ATOM 1081 C C . GLN A 1 137 ? -4.942 -16.590 32.069 1.00 90.88 137 GLN A C 1
ATOM 1083 O O . GLN A 1 137 ? -4.743 -17.804 32.028 1.00 90.88 137 GLN A O 1
ATOM 1088 N N . LEU A 1 138 ? -4.696 -15.776 31.042 1.00 92.31 138 LEU A N 1
ATOM 1089 C CA . LEU A 1 138 ? -4.157 -16.225 29.765 1.00 92.31 138 LEU A CA 1
ATOM 1090 C C . LEU A 1 138 ? -2.735 -16.795 29.915 1.00 92.31 138 LEU A C 1
ATOM 1092 O O . LEU A 1 138 ? -2.463 -17.905 29.455 1.00 92.31 138 LEU A O 1
ATOM 1096 N N . LYS A 1 139 ? -1.856 -16.086 30.631 1.00 91.75 139 LYS A N 1
ATOM 1097 C CA . LYS A 1 139 ? -0.494 -16.530 30.954 1.00 91.75 139 LYS A CA 1
ATOM 1098 C C . LYS A 1 139 ? -0.510 -17.870 31.688 1.00 91.75 139 LYS A C 1
ATOM 1100 O O . LYS A 1 139 ? 0.092 -18.830 31.215 1.00 91.75 139 LYS A O 1
ATOM 1105 N N . ASN A 1 140 ? -1.296 -17.981 32.761 1.00 91.62 140 ASN A N 1
ATOM 1106 C CA . ASN A 1 140 ? -1.451 -19.226 33.518 1.00 91.62 140 ASN A CA 1
ATOM 1107 C C . ASN A 1 140 ? -1.982 -20.378 32.650 1.00 91.62 140 ASN A C 1
ATOM 1109 O O . ASN A 1 140 ? -1.585 -21.529 32.840 1.00 91.62 140 ASN A O 1
ATOM 1113 N N . TYR A 1 141 ? -2.890 -20.108 31.704 1.00 94.00 141 TYR A N 1
ATOM 1114 C CA . TYR A 1 141 ? -3.362 -21.132 30.772 1.00 94.00 141 TYR A CA 1
ATOM 1115 C C . TYR A 1 141 ? -2.206 -21.677 29.929 1.00 94.00 141 TYR A C 1
ATOM 1117 O O . TYR A 1 141 ? -2.040 -22.898 29.858 1.00 94.00 141 TYR A O 1
ATOM 1125 N N . PHE A 1 142 ? -1.380 -20.810 29.338 1.00 94.25 142 PHE A N 1
ATOM 1126 C CA . PHE A 1 142 ? -0.251 -21.266 28.531 1.00 94.25 142 PHE A CA 1
ATOM 1127 C C . PHE A 1 142 ? 0.838 -21.927 29.366 1.00 94.25 142 PHE A C 1
ATOM 1129 O O . PHE A 1 142 ? 1.265 -23.013 28.992 1.00 94.25 142 PHE A O 1
ATOM 1136 N N . GLU A 1 143 ? 1.228 -21.381 30.518 1.00 91.50 143 GLU A N 1
ATOM 1137 C CA . GLU A 1 143 ? 2.237 -22.006 31.392 1.00 91.50 143 GLU A CA 1
ATOM 1138 C C . GLU A 1 143 ? 1.888 -23.463 31.740 1.00 91.50 143 GLU A C 1
ATOM 1140 O O . GLU A 1 143 ? 2.768 -24.322 31.793 1.00 91.50 143 GLU A O 1
ATOM 1145 N N . ASN A 1 144 ? 0.596 -23.771 31.892 1.00 92.25 144 ASN A N 1
ATOM 1146 C CA . ASN A 1 144 ? 0.119 -25.115 32.221 1.00 92.25 144 ASN A CA 1
ATOM 1147 C C . ASN A 1 144 ? -0.110 -26.035 31.008 1.00 92.25 144 ASN A C 1
ATOM 1149 O O . ASN A 1 144 ? -0.201 -27.254 31.178 1.00 92.25 144 ASN A O 1
ATOM 1153 N N . ASN A 1 145 ? -0.242 -25.489 29.795 1.00 92.06 145 ASN A N 1
ATOM 1154 C CA . ASN A 1 145 ? -0.664 -26.256 28.616 1.00 92.06 145 ASN A CA 1
ATOM 1155 C C . ASN A 1 145 ? 0.308 -26.196 27.433 1.00 92.06 145 ASN A C 1
ATOM 1157 O O . ASN A 1 145 ? 0.132 -26.963 26.487 1.00 92.06 145 ASN A O 1
ATOM 1161 N N . LEU A 1 146 ? 1.350 -25.359 27.475 1.00 90.69 146 LEU A N 1
ATOM 1162 C CA . LEU A 1 146 ? 2.252 -25.132 26.342 1.00 90.69 146 LEU A CA 1
ATOM 1163 C C . LEU A 1 146 ? 2.897 -26.427 25.836 1.00 90.69 146 LEU A C 1
ATOM 1165 O O . LEU A 1 146 ? 2.931 -26.657 24.635 1.00 90.69 146 LEU A O 1
ATOM 1169 N N . SER A 1 147 ? 3.312 -27.317 26.740 1.00 86.62 147 SER A N 1
ATOM 1170 C CA . SER A 1 147 ? 3.902 -28.618 26.391 1.00 86.62 147 SER A CA 1
ATOM 1171 C C . SER A 1 147 ? 2.933 -29.571 25.685 1.00 86.62 147 SER A C 1
ATOM 1173 O O . SER A 1 147 ? 3.365 -30.430 24.926 1.00 86.62 147 SER A O 1
ATOM 1175 N N . LYS A 1 148 ? 1.621 -29.432 25.913 1.00 87.06 148 LYS A N 1
ATOM 1176 C CA . LYS A 1 148 ? 0.582 -30.199 25.203 1.00 87.06 148 LYS A CA 1
ATOM 1177 C C . LYS A 1 148 ? 0.216 -29.554 23.868 1.00 87.06 148 LYS A C 1
ATOM 1179 O O . LYS A 1 148 ? -0.140 -30.248 22.917 1.00 87.06 148 LYS A O 1
ATOM 1184 N N . ILE A 1 149 ? 0.240 -28.223 23.818 1.00 89.88 149 ILE A N 1
ATOM 1185 C CA . ILE A 1 149 ? -0.049 -27.444 22.611 1.00 89.88 149 ILE A CA 1
ATOM 1186 C C . ILE A 1 149 ? 1.076 -27.644 21.590 1.00 89.88 149 ILE A C 1
ATOM 1188 O O . ILE A 1 149 ? 0.793 -27.916 20.427 1.00 89.88 149 ILE A O 1
ATOM 1192 N N . LEU A 1 150 ? 2.323 -27.585 22.056 1.00 87.75 150 LEU A N 1
ATOM 1193 C CA . LEU A 1 150 ? 3.559 -27.733 21.292 1.00 87.75 150 LEU A CA 1
ATOM 1194 C C . LEU A 1 150 ? 4.215 -29.098 21.565 1.00 87.75 150 LEU A C 1
ATOM 1196 O O . LEU A 1 150 ? 5.402 -29.181 21.864 1.00 87.75 150 LEU A O 1
ATOM 1200 N N . ASP A 1 151 ? 3.431 -30.172 21.482 1.00 79.75 151 ASP A N 1
ATOM 1201 C CA . ASP A 1 151 ? 3.824 -31.560 21.792 1.00 79.75 151 ASP A CA 1
ATOM 1202 C C . ASP A 1 151 ? 5.124 -32.051 21.121 1.00 79.75 151 ASP A C 1
ATOM 1204 O O . ASP A 1 151 ? 5.809 -32.916 21.668 1.00 79.75 151 ASP A O 1
ATOM 1208 N N . ASN A 1 152 ? 5.502 -31.473 19.980 1.00 76.44 152 ASN A N 1
ATOM 1209 C CA . ASN A 1 152 ? 6.722 -31.805 19.239 1.00 76.44 152 ASN A CA 1
ATOM 1210 C C . ASN A 1 152 ? 7.919 -30.875 19.519 1.00 76.44 152 ASN A C 1
ATOM 1212 O O . ASN A 1 152 ? 8.957 -31.010 18.871 1.00 76.44 152 ASN A O 1
ATOM 1216 N N . ILE A 1 153 ? 7.795 -29.933 20.458 1.00 82.06 153 ILE A N 1
ATOM 1217 C CA . ILE A 1 153 ? 8.828 -28.937 20.767 1.00 82.06 153 ILE A CA 1
ATOM 1218 C C . ILE A 1 153 ? 9.215 -29.053 22.247 1.00 82.06 153 ILE A C 1
ATOM 1220 O O . ILE A 1 153 ? 8.582 -28.450 23.121 1.00 82.06 153 ILE A O 1
ATOM 1224 N N . PRO A 1 154 ? 10.246 -29.854 22.567 1.00 75.44 154 PRO A N 1
ATOM 1225 C CA . PRO A 1 154 ? 10.684 -30.024 23.943 1.00 75.44 154 PRO A CA 1
ATOM 1226 C C . PRO A 1 154 ? 11.229 -28.706 24.509 1.00 75.44 154 PRO A C 1
ATOM 1228 O O . PRO A 1 154 ? 11.852 -27.914 23.810 1.00 75.44 154 PRO A O 1
ATOM 1231 N N . GLY A 1 155 ? 10.994 -28.473 25.802 1.00 81.31 155 GLY A N 1
ATOM 1232 C CA . GLY A 1 155 ? 11.556 -27.317 26.506 1.00 81.31 155 GLY A CA 1
ATOM 1233 C C . GLY A 1 155 ? 10.911 -25.967 26.175 1.00 81.31 155 GLY A C 1
ATOM 1234 O O . GLY A 1 155 ? 11.453 -24.946 26.593 1.00 81.31 155 GLY A O 1
ATOM 1235 N N . ALA A 1 156 ? 9.773 -25.951 25.471 1.00 88.12 156 ALA A N 1
ATOM 1236 C CA . ALA A 1 156 ? 9.010 -24.737 25.205 1.00 88.12 156 ALA A CA 1
ATOM 1237 C C . ALA A 1 156 ? 8.539 -24.066 26.507 1.00 88.12 156 ALA A C 1
ATOM 1239 O O . ALA A 1 156 ? 7.950 -24.716 27.379 1.00 88.12 156 ALA A O 1
ATOM 1240 N N . LYS A 1 157 ? 8.773 -22.757 26.622 1.00 91.75 157 LYS A N 1
ATOM 1241 C CA . LYS A 1 157 ? 8.304 -21.896 27.717 1.00 91.75 157 LYS A CA 1
ATOM 1242 C C . LYS A 1 157 ? 7.899 -20.536 27.166 1.00 91.75 157 LYS A C 1
ATOM 1244 O O . LYS A 1 157 ? 8.395 -20.119 26.126 1.00 91.75 157 LYS A O 1
ATOM 1249 N N . LEU A 1 158 ? 7.017 -19.838 27.871 1.00 93.06 158 LEU A N 1
ATOM 1250 C CA . LEU A 1 158 ? 6.688 -18.458 27.524 1.00 93.06 158 LEU A CA 1
ATOM 1251 C C . LEU A 1 158 ? 7.938 -17.580 27.620 1.00 93.06 158 LEU A C 1
ATOM 1253 O O . LEU A 1 158 ? 8.735 -17.744 28.546 1.00 93.06 158 LEU A O 1
ATOM 1257 N N . ALA A 1 159 ? 8.098 -16.667 26.667 1.00 91.06 159 ALA A N 1
ATOM 1258 C CA . ALA A 1 159 ? 9.130 -15.644 26.739 1.00 91.06 159 ALA A CA 1
ATOM 1259 C C . ALA A 1 159 ? 8.795 -14.591 27.812 1.00 91.06 159 ALA A C 1
ATOM 1261 O O . ALA A 1 159 ? 7.631 -14.420 28.188 1.00 91.06 159 ALA A O 1
ATOM 1262 N N . ASP A 1 160 ? 9.810 -13.848 28.258 1.00 90.12 160 ASP A N 1
ATOM 1263 C CA . ASP A 1 160 ? 9.634 -12.636 29.070 1.00 90.12 160 ASP A CA 1
ATOM 1264 C C . ASP A 1 160 ? 9.259 -11.426 28.194 1.00 90.12 160 ASP A C 1
ATOM 1266 O O . ASP A 1 160 ? 9.943 -10.408 28.159 1.00 90.12 160 ASP A O 1
ATOM 1270 N N . ALA A 1 161 ? 8.173 -11.566 27.438 1.00 89.94 161 ALA A N 1
ATOM 1271 C CA . ALA A 1 161 ? 7.665 -10.547 26.531 1.00 89.94 161 ALA A CA 1
ATOM 1272 C C . ALA A 1 161 ? 6.136 -10.540 26.543 1.00 89.94 161 ALA A C 1
ATOM 1274 O O . ALA A 1 161 ? 5.502 -11.565 26.816 1.00 89.94 161 ALA A O 1
ATOM 1275 N N . GLU A 1 162 ? 5.547 -9.386 26.246 1.00 90.38 162 GLU A N 1
ATOM 1276 C CA . GLU A 1 162 ? 4.109 -9.270 26.004 1.00 90.38 162 GLU A CA 1
ATOM 1277 C C . GLU A 1 162 ? 3.669 -10.095 24.786 1.00 90.38 162 GLU A C 1
ATOM 1279 O O . GLU A 1 162 ? 4.447 -10.353 23.865 1.00 90.38 162 GLU A O 1
ATOM 1284 N N . PHE A 1 163 ? 2.397 -10.505 24.769 1.00 90.88 163 PHE A N 1
ATOM 1285 C CA . PHE A 1 163 ? 1.805 -11.066 23.556 1.00 90.88 163 PHE A CA 1
ATOM 1286 C C . PHE A 1 163 ? 1.524 -9.960 22.536 1.00 90.88 163 PHE A C 1
ATOM 1288 O O . PHE A 1 163 ? 1.193 -8.835 22.902 1.00 90.88 163 PHE A O 1
ATOM 1295 N N . GLY A 1 164 ? 1.614 -10.300 21.254 1.00 88.56 164 GLY A N 1
ATOM 1296 C CA . GLY A 1 164 ? 1.211 -9.425 20.156 1.00 88.56 164 GLY A CA 1
ATOM 1297 C C . GLY A 1 164 ? -0.173 -9.783 19.628 1.00 88.56 164 GLY A C 1
ATOM 1298 O O . GLY A 1 164 ? -0.695 -10.866 19.912 1.00 88.56 164 GLY A O 1
ATOM 1299 N N . ILE A 1 165 ? -0.756 -8.895 18.826 1.00 85.81 165 ILE A N 1
ATOM 1300 C CA . ILE A 1 165 ? -1.925 -9.195 17.996 1.00 85.81 165 ILE A CA 1
ATOM 1301 C C . ILE A 1 165 ? -1.687 -8.654 16.592 1.00 85.81 165 ILE A C 1
ATOM 1303 O O . ILE A 1 165 ? -1.277 -7.506 16.450 1.00 85.81 165 ILE A O 1
ATOM 1307 N N . ASP A 1 166 ? -1.930 -9.483 15.574 1.00 79.75 166 ASP A N 1
ATOM 1308 C CA . ASP A 1 166 ? -1.867 -9.039 14.178 1.00 79.75 166 ASP A CA 1
ATOM 1309 C C . ASP A 1 166 ? -3.175 -8.375 13.721 1.00 79.75 166 ASP A C 1
ATOM 1311 O O . ASP A 1 166 ? -4.217 -8.500 14.367 1.00 79.75 166 ASP A O 1
ATOM 1315 N N . ASP A 1 167 ? -3.145 -7.694 12.573 1.00 71.06 167 ASP A N 1
ATOM 1316 C CA . ASP A 1 167 ? -4.315 -6.984 12.039 1.00 71.06 167 ASP A CA 1
ATOM 1317 C C . ASP A 1 167 ? -5.520 -7.905 11.837 1.00 71.06 167 ASP A C 1
ATOM 1319 O O . ASP A 1 167 ? -6.660 -7.484 12.015 1.00 71.06 167 ASP A O 1
ATOM 1323 N N . SER A 1 168 ? -5.276 -9.184 11.532 1.00 71.50 168 SER A N 1
ATOM 1324 C CA . SER A 1 168 ? -6.313 -10.207 11.368 1.00 71.50 168 SER A CA 1
ATOM 1325 C C . SER A 1 168 ? -6.934 -10.659 12.697 1.00 71.50 168 SER A C 1
ATOM 1327 O O . SER A 1 168 ? -7.957 -11.349 12.689 1.00 71.50 168 SER A O 1
ATOM 1329 N N . GLY A 1 169 ? -6.380 -10.243 13.835 1.00 76.06 169 GLY A N 1
ATOM 1330 C CA . GLY A 1 169 ? -6.851 -10.577 15.175 1.00 76.06 169 GLY A CA 1
ATOM 1331 C C . GLY A 1 169 ? -6.224 -11.827 15.772 1.00 76.06 169 GLY A C 1
ATOM 1332 O O . GLY A 1 169 ? -6.736 -12.324 16.780 1.00 76.06 169 GLY A O 1
ATOM 1333 N N . HIS A 1 170 ? -5.174 -12.380 15.158 1.00 86.00 170 HIS A N 1
ATOM 1334 C CA . HIS A 1 170 ? -4.491 -13.530 15.734 1.00 86.00 170 HIS A CA 1
ATOM 1335 C C . HIS A 1 170 ? -3.701 -13.090 16.953 1.00 86.00 170 HIS A C 1
ATOM 1337 O O . HIS A 1 170 ? -2.952 -12.118 16.908 1.00 86.00 170 HIS A O 1
ATOM 1343 N N . LEU A 1 171 ? -3.817 -13.863 18.023 1.00 90.00 171 LEU A N 1
ATOM 1344 C CA . LEU A 1 171 ? -3.031 -13.662 19.226 1.00 90.00 171 LEU A CA 1
ATOM 1345 C C . LEU A 1 171 ? -1.664 -14.333 19.046 1.00 90.00 171 LEU A C 1
ATOM 1347 O O . LEU A 1 171 ? -1.586 -15.541 18.809 1.00 90.00 171 LEU A O 1
ATOM 1351 N N . LEU A 1 172 ? -0.598 -13.543 19.132 1.00 91.81 172 LEU A N 1
ATOM 1352 C CA . LEU A 1 172 ? 0.786 -13.948 18.904 1.00 91.81 172 LEU A CA 1
ATOM 1353 C C . LEU A 1 172 ? 1.472 -14.166 20.254 1.00 91.81 172 LEU A C 1
ATOM 1355 O O . LEU A 1 172 ? 1.847 -13.215 20.940 1.00 91.81 172 LEU A O 1
ATOM 1359 N N . ILE A 1 173 ? 1.617 -15.426 20.660 1.00 93.56 173 ILE A N 1
ATOM 1360 C CA . ILE A 1 173 ? 2.228 -15.776 21.944 1.00 93.56 173 ILE A CA 1
ATOM 1361 C C . ILE A 1 173 ? 3.732 -16.013 21.756 1.00 93.56 173 ILE A C 1
ATOM 1363 O O . ILE A 1 173 ? 4.101 -16.948 21.035 1.00 93.56 173 ILE A O 1
ATOM 1367 N N . PRO A 1 174 ? 4.603 -15.224 22.411 1.00 92.62 174 PRO A N 1
ATOM 1368 C CA . PRO A 1 174 ? 6.043 -15.393 22.309 1.00 92.62 174 PRO A CA 1
ATOM 1369 C C . PRO A 1 174 ? 6.515 -16.578 23.163 1.00 92.62 174 PRO A C 1
ATOM 1371 O O . PRO A 1 174 ? 6.218 -16.691 24.359 1.00 92.62 174 PRO A O 1
ATOM 1374 N N . VAL A 1 175 ? 7.262 -17.485 22.542 1.00 92.69 175 VAL A N 1
ATOM 1375 C CA . VAL A 1 175 ? 7.759 -18.726 23.142 1.00 92.69 175 VAL A CA 1
ATOM 1376 C C . VAL A 1 175 ? 9.263 -18.834 22.912 1.00 92.69 175 VAL A C 1
ATOM 1378 O O . VAL A 1 175 ? 9.766 -18.593 21.815 1.00 92.69 175 VAL A O 1
ATOM 1381 N N . ILE A 1 176 ? 9.983 -19.243 23.950 1.00 89.69 176 ILE A N 1
ATOM 1382 C CA . ILE A 1 176 ? 11.379 -19.667 23.865 1.00 89.69 176 ILE A CA 1
ATOM 1383 C C . ILE A 1 176 ? 11.456 -21.187 23.932 1.00 89.69 176 ILE A C 1
ATOM 1385 O O . ILE A 1 176 ? 10.691 -21.846 24.644 1.00 89.69 176 ILE A O 1
ATOM 1389 N N . THR A 1 177 ? 12.386 -21.753 23.178 1.00 83.38 177 THR A N 1
ATOM 1390 C CA . THR A 1 177 ? 12.624 -23.193 23.126 1.00 83.38 177 THR A CA 1
ATOM 1391 C C . THR A 1 177 ? 14.101 -23.451 23.363 1.00 83.38 177 THR A C 1
ATOM 1393 O O . THR A 1 177 ? 14.962 -22.732 22.857 1.00 83.38 177 THR A O 1
ATOM 1396 N N . SER A 1 178 ? 14.387 -24.476 24.157 1.00 72.62 178 SER A N 1
ATOM 1397 C CA . SER A 1 178 ? 15.754 -24.930 24.382 1.00 72.62 178 SER A CA 1
ATOM 1398 C C . SER A 1 178 ? 16.059 -26.042 23.387 1.00 72.62 178 SER A C 1
ATOM 1400 O O . SER A 1 178 ? 15.329 -27.032 23.305 1.00 72.62 178 SER A O 1
ATOM 1402 N N . THR A 1 179 ? 17.143 -25.908 22.630 1.00 57.72 179 THR A N 1
ATOM 1403 C CA . THR A 1 179 ? 17.700 -27.032 21.881 1.00 57.72 179 THR A CA 1
ATOM 1404 C C . THR A 1 179 ? 18.177 -28.076 22.885 1.00 57.72 179 THR A C 1
ATOM 1406 O O . THR A 1 179 ? 19.092 -27.850 23.672 1.00 57.72 179 THR A O 1
ATOM 1409 N N . VAL A 1 180 ? 17.521 -29.237 22.903 1.00 48.19 180 VAL A N 1
ATOM 1410 C CA . VAL A 1 180 ? 18.024 -30.382 23.663 1.00 48.19 180 VAL A CA 1
ATOM 1411 C C . VAL A 1 180 ? 19.295 -30.849 22.965 1.00 48.19 180 VAL A C 1
ATOM 1413 O O . VAL A 1 180 ? 19.227 -31.365 21.851 1.00 48.19 180 VAL A O 1
ATOM 1416 N N . ASP A 1 181 ? 20.437 -30.679 23.630 1.00 40.19 181 ASP A N 1
ATOM 1417 C CA . ASP A 1 181 ? 21.722 -31.238 23.217 1.00 40.19 181 ASP A CA 1
ATOM 1418 C C . ASP A 1 181 ? 21.570 -32.739 22.926 1.00 40.19 181 ASP A C 1
ATOM 1420 O O . ASP A 1 181 ? 21.511 -33.590 23.825 1.00 40.19 181 ASP A O 1
ATOM 1424 N N . THR A 1 182 ? 21.534 -33.104 21.647 1.00 37.97 182 THR A N 1
ATOM 1425 C CA . THR A 1 182 ? 21.770 -34.484 21.237 1.00 37.97 182 THR A CA 1
ATOM 1426 C C . THR A 1 182 ? 23.253 -34.774 21.430 1.00 37.97 182 THR A C 1
ATOM 1428 O O . THR A 1 182 ? 24.051 -34.552 20.532 1.00 37.97 182 THR A O 1
ATOM 1431 N N . LYS A 1 183 ? 23.597 -35.235 22.637 1.00 42.38 183 LYS A N 1
ATOM 1432 C CA . LYS A 1 183 ? 24.782 -36.023 23.021 1.00 42.38 183 LYS A CA 1
ATOM 1433 C C . LYS A 1 183 ? 26.068 -35.841 22.180 1.00 42.38 183 LYS A C 1
ATOM 1435 O O . LYS A 1 183 ? 26.173 -36.357 21.074 1.00 42.38 183 LYS A O 1
ATOM 1440 N N . LEU A 1 184 ? 27.098 -35.368 22.895 1.00 43.88 184 LEU A N 1
ATOM 1441 C CA . LEU A 1 184 ? 28.547 -35.403 22.624 1.00 43.88 184 LEU A CA 1
ATOM 1442 C C . LEU A 1 184 ? 29.106 -34.356 21.647 1.00 43.88 184 LEU A C 1
ATOM 1444 O O . LEU A 1 184 ? 29.268 -34.621 20.465 1.00 43.88 184 LEU A O 1
ATOM 1448 N N . ASN A 1 185 ? 29.616 -33.261 22.216 1.00 34.41 185 ASN A N 1
ATOM 1449 C CA . ASN A 1 185 ? 30.984 -32.812 21.948 1.00 34.41 185 ASN A CA 1
ATOM 1450 C C . ASN A 1 185 ? 31.560 -32.153 23.211 1.00 34.41 185 ASN A C 1
ATOM 1452 O O . ASN A 1 185 ? 31.086 -31.117 23.667 1.00 34.41 185 ASN A O 1
ATOM 1456 N N . LEU A 1 186 ? 32.582 -32.780 23.806 1.00 43.25 186 LEU A N 1
ATOM 1457 C CA . LEU A 1 186 ? 33.468 -32.077 24.731 1.00 43.25 186 LEU A CA 1
ATOM 1458 C C . LEU A 1 186 ? 34.196 -31.008 23.905 1.00 43.25 186 LEU A C 1
ATOM 1460 O O . LEU A 1 186 ? 34.781 -31.352 22.885 1.00 43.25 186 LEU A O 1
ATOM 1464 N N . PHE A 1 187 ? 34.184 -29.758 24.368 1.00 48.50 187 PHE A N 1
ATOM 1465 C CA . PHE A 1 187 ? 34.812 -28.576 23.753 1.00 48.50 187 PHE A CA 1
ATOM 1466 C C . PHE A 1 187 ? 33.983 -27.836 22.690 1.00 48.50 187 PHE A C 1
ATOM 1468 O O . PHE A 1 187 ? 34.362 -27.739 21.528 1.00 48.50 187 PHE A O 1
ATOM 1475 N N . SER A 1 188 ? 32.920 -27.168 23.133 1.00 36.72 188 SER A N 1
ATOM 1476 C CA . SER A 1 188 ? 32.531 -25.868 22.575 1.00 36.72 188 SER A CA 1
ATOM 1477 C C . SER A 1 188 ? 31.813 -25.059 23.648 1.00 36.72 188 SER A C 1
ATOM 1479 O O . SER A 1 188 ? 30.935 -25.584 24.327 1.00 36.72 188 SER A O 1
ATOM 1481 N N . SER A 1 189 ? 32.194 -23.795 23.827 1.00 39.41 189 SER A N 1
ATOM 1482 C CA . SER A 1 189 ? 31.408 -22.819 24.580 1.00 39.41 189 SER A CA 1
ATOM 1483 C C . SER A 1 189 ? 30.114 -22.559 23.810 1.00 39.41 189 SER A C 1
ATOM 1485 O O . SER A 1 189 ? 30.080 -21.716 22.917 1.00 39.41 189 SER A O 1
ATOM 1487 N N . THR A 1 190 ? 29.076 -23.336 24.088 1.00 40.03 190 THR A N 1
ATOM 1488 C CA . THR A 1 190 ? 27.735 -23.082 23.570 1.00 40.03 190 THR A CA 1
ATOM 1489 C C . THR A 1 190 ? 27.110 -21.990 24.425 1.00 40.03 190 THR A C 1
ATOM 1491 O O . THR A 1 190 ? 26.672 -22.238 25.547 1.00 40.03 190 THR A O 1
ATOM 1494 N N . GLU A 1 191 ? 27.088 -20.760 23.909 1.00 42.56 191 GLU A N 1
ATOM 1495 C CA . GLU A 1 191 ? 26.010 -19.845 24.275 1.00 42.56 191 GLU A CA 1
ATOM 1496 C C . GLU A 1 191 ? 24.698 -20.577 23.967 1.00 42.56 191 GLU A C 1
ATOM 1498 O O . GLU A 1 191 ? 24.508 -21.071 22.854 1.00 42.56 191 GLU A O 1
ATOM 1503 N N . ASN A 1 192 ? 23.829 -20.725 24.969 1.00 45.75 192 ASN A N 1
ATOM 1504 C CA . ASN A 1 192 ? 22.462 -21.187 24.750 1.00 45.75 192 ASN A CA 1
ATOM 1505 C C . ASN A 1 192 ? 21.773 -20.148 23.864 1.00 45.75 192 ASN A C 1
ATOM 1507 O O . ASN A 1 192 ? 21.300 -19.125 24.354 1.00 45.75 192 ASN A O 1
ATOM 1511 N N . ILE A 1 193 ? 21.753 -20.384 22.556 1.00 55.03 193 ILE A N 1
ATOM 1512 C CA . ILE A 1 193 ? 20.919 -19.612 21.643 1.00 55.03 193 ILE A CA 1
ATOM 1513 C C . ILE A 1 193 ? 19.515 -20.198 21.782 1.00 55.03 193 ILE A C 1
ATOM 1515 O O . ILE A 1 193 ? 19.164 -21.163 21.100 1.00 55.03 193 ILE A O 1
ATOM 1519 N N . ASP A 1 194 ? 18.736 -19.658 22.721 1.00 63.91 194 ASP A N 1
ATOM 1520 C CA . ASP A 1 194 ? 17.313 -19.974 22.829 1.00 63.91 194 ASP A CA 1
ATOM 1521 C C . ASP A 1 194 ? 16.653 -19.672 21.478 1.00 63.91 194 ASP A C 1
ATOM 1523 O O . ASP A 1 194 ? 16.721 -18.556 20.956 1.00 63.91 194 ASP A O 1
ATOM 1527 N N . SER A 1 195 ? 16.036 -20.687 20.879 1.00 77.81 195 SER A N 1
ATOM 1528 C CA . SER A 1 195 ? 15.349 -20.526 19.600 1.00 77.81 195 SER A CA 1
ATOM 1529 C C . SER A 1 195 ? 13.965 -19.928 19.853 1.00 77.81 195 SER A C 1
ATOM 1531 O O . SER A 1 195 ? 13.223 -20.414 20.715 1.00 77.81 195 SER A O 1
ATOM 1533 N N . LYS A 1 196 ? 13.629 -18.862 19.117 1.00 87.56 196 LYS A N 1
ATOM 1534 C CA . LYS A 1 196 ? 12.371 -18.115 19.264 1.00 87.56 196 LYS A CA 1
ATOM 1535 C C . LYS A 1 196 ? 11.256 -18.717 18.414 1.00 87.56 196 LYS A C 1
ATOM 1537 O O . LYS A 1 196 ? 11.465 -19.075 17.254 1.00 87.56 196 LYS A O 1
ATOM 1542 N N . LEU A 1 197 ? 10.059 -18.776 18.985 1.00 90.25 197 LEU A N 1
ATOM 1543 C CA . LEU A 1 197 ? 8.866 -19.322 18.352 1.00 90.25 197 LEU A CA 1
ATOM 1544 C C . LEU A 1 197 ? 7.642 -18.453 18.646 1.00 90.25 197 LEU A C 1
ATOM 1546 O O . LEU A 1 197 ? 7.432 -18.045 19.784 1.00 90.25 197 LEU A O 1
ATOM 1550 N N . ILE A 1 198 ? 6.806 -18.217 17.638 1.00 92.56 198 ILE A N 1
ATOM 1551 C CA . ILE A 1 198 ? 5.501 -17.571 17.801 1.00 92.56 198 ILE A CA 1
ATOM 1552 C C . ILE A 1 198 ? 4.423 -18.648 17.725 1.00 92.56 198 ILE A C 1
ATOM 1554 O O . ILE A 1 198 ? 4.263 -19.308 16.695 1.00 92.56 198 ILE A O 1
ATOM 1558 N N . LEU A 1 199 ? 3.659 -18.816 18.804 1.00 93.94 199 LEU A N 1
ATOM 1559 C CA . LEU A 1 199 ? 2.407 -19.568 18.763 1.00 93.94 199 LEU A CA 1
ATOM 1560 C C . LEU A 1 199 ? 1.287 -18.609 18.346 1.00 93.94 199 LEU A C 1
ATOM 1562 O O . LEU A 1 199 ? 0.836 -17.783 19.138 1.00 93.94 199 LEU A O 1
ATOM 1566 N N . LYS A 1 200 ? 0.845 -18.735 17.096 1.00 93.81 200 LYS A N 1
ATOM 1567 C CA . LYS A 1 200 ? -0.208 -17.921 16.490 1.00 93.81 200 LYS A CA 1
ATOM 1568 C C . LYS A 1 200 ? -1.570 -18.556 16.721 1.00 93.81 200 LYS A C 1
ATOM 1570 O O . LYS A 1 200 ? -1.825 -19.669 16.261 1.00 93.81 200 LYS A O 1
ATOM 1575 N N . ILE A 1 201 ? -2.456 -17.862 17.422 1.00 91.56 201 ILE A N 1
ATOM 1576 C CA . ILE A 1 201 ? -3.772 -18.383 17.796 1.00 91.56 201 ILE A CA 1
ATOM 1577 C C . ILE A 1 201 ? -4.847 -17.680 16.971 1.00 91.56 201 ILE A C 1
ATOM 1579 O O . ILE A 1 201 ? -5.004 -16.466 17.103 1.00 91.56 201 ILE A O 1
ATOM 1583 N N . PRO A 1 202 ? -5.596 -18.427 16.144 1.00 87.38 202 PRO A N 1
ATOM 1584 C CA . PRO A 1 202 ? -6.665 -17.859 15.343 1.00 87.38 202 PRO A CA 1
ATOM 1585 C C . PRO A 1 202 ? -7.758 -17.181 16.182 1.00 87.38 202 PRO A C 1
ATOM 1587 O O . PRO A 1 202 ? -8.073 -17.675 17.271 1.00 87.38 202 PRO A O 1
ATOM 1590 N N . PRO A 1 203 ? -8.374 -16.094 15.686 1.00 81.56 203 PRO A N 1
ATOM 1591 C CA . PRO A 1 203 ? -9.412 -15.366 16.416 1.00 81.56 203 PRO A CA 1
ATOM 1592 C C . PRO A 1 203 ? -10.603 -16.255 16.802 1.00 81.56 203 PRO A C 1
ATOM 1594 O O . PRO A 1 203 ? -11.138 -16.134 17.903 1.00 81.56 203 PRO A O 1
ATOM 1597 N N . GLU A 1 204 ? -10.982 -17.220 15.957 1.00 80.88 204 GLU A N 1
ATOM 1598 C CA . GLU A 1 204 ? -12.073 -18.161 16.238 1.00 80.88 204 GLU A CA 1
ATOM 1599 C C . GLU A 1 204 ? -11.768 -19.146 17.383 1.00 80.88 204 GLU A C 1
ATOM 1601 O O . GLU A 1 204 ? -12.656 -19.868 17.844 1.00 80.88 204 GLU A O 1
ATOM 1606 N N . LYS A 1 205 ? -10.513 -19.196 17.846 1.00 88.69 205 LYS A N 1
ATOM 1607 C CA . LYS A 1 205 ? -10.055 -20.010 18.983 1.00 88.69 205 LYS A CA 1
ATOM 1608 C C . LYS A 1 205 ? -9.988 -19.223 20.282 1.00 88.69 205 LYS A C 1
ATOM 1610 O O . LYS A 1 205 ? -9.542 -19.772 21.288 1.00 88.69 205 LYS A O 1
ATOM 1615 N N . ILE A 1 206 ? -10.446 -17.976 20.289 1.00 85.94 206 ILE A N 1
ATOM 1616 C CA . ILE A 1 206 ? -10.350 -17.082 21.436 1.00 85.94 206 ILE A CA 1
ATOM 1617 C C . ILE A 1 206 ? -11.752 -16.662 21.884 1.00 85.94 206 ILE A C 1
ATOM 1619 O O . ILE A 1 206 ? -12.628 -16.354 21.080 1.00 85.94 206 ILE A O 1
ATOM 1623 N N . SER A 1 207 ? -11.962 -16.614 23.197 1.00 85.62 207 SER A N 1
ATOM 1624 C CA . SER A 1 207 ? -13.079 -15.902 23.811 1.00 85.62 207 SER A CA 1
ATOM 1625 C C . SER A 1 207 ? -12.534 -14.941 24.860 1.00 85.62 207 SER A C 1
ATOM 1627 O O . SER A 1 207 ? -11.902 -15.359 25.832 1.00 85.62 207 SER A O 1
ATOM 1629 N N . PHE A 1 208 ? -12.765 -13.648 24.644 1.00 85.50 208 PHE A N 1
ATOM 1630 C CA . PHE A 1 208 ? -12.229 -12.573 25.468 1.00 85.50 208 PHE A CA 1
ATOM 1631 C C . PHE A 1 208 ? -13.365 -11.853 26.200 1.00 85.50 208 PHE A C 1
ATOM 1633 O O . PHE A 1 208 ? -14.247 -11.292 25.560 1.00 85.50 208 PHE A O 1
ATOM 1640 N N . ASN A 1 209 ? -13.377 -11.876 27.534 1.00 86.31 209 ASN A N 1
ATOM 1641 C CA . ASN A 1 209 ? -14.463 -11.276 28.324 1.00 86.31 209 ASN A CA 1
ATOM 1642 C C . ASN A 1 209 ? -13.916 -10.455 29.504 1.00 86.31 209 ASN A C 1
ATOM 1644 O O . ASN A 1 209 ? -14.060 -10.863 30.659 1.00 86.31 209 ASN A O 1
ATOM 1648 N N . PRO A 1 210 ? -13.226 -9.329 29.251 1.00 86.88 210 PRO A N 1
ATOM 1649 C CA . PRO A 1 210 ? -12.594 -8.567 30.316 1.00 86.88 210 PRO A CA 1
ATOM 1650 C C . PRO A 1 210 ? -13.618 -7.839 31.193 1.00 86.88 210 PRO A C 1
ATOM 1652 O O . PRO A 1 210 ? -14.736 -7.505 30.787 1.00 86.88 210 PRO A O 1
ATOM 1655 N N . GLN A 1 211 ? -13.191 -7.522 32.412 1.00 86.31 211 GLN A N 1
ATOM 1656 C CA . GLN A 1 211 ? -13.900 -6.590 33.284 1.00 86.31 211 GLN A CA 1
ATOM 1657 C C . GLN A 1 211 ? -13.368 -5.178 33.046 1.00 86.31 211 GLN A C 1
ATOM 1659 O O . GLN A 1 211 ? -12.155 -4.970 33.007 1.00 86.31 211 GLN A O 1
ATOM 1664 N N . ILE A 1 212 ? -14.264 -4.204 32.915 1.00 86.50 212 ILE A N 1
ATOM 1665 C CA . ILE A 1 212 ? -13.907 -2.805 32.676 1.00 86.50 212 ILE A CA 1
ATOM 1666 C C . ILE A 1 212 ? -14.667 -1.877 33.632 1.00 86.50 212 ILE A C 1
ATOM 1668 O O . ILE A 1 212 ? -15.756 -2.185 34.117 1.00 86.50 212 ILE A O 1
ATOM 1672 N N . SER A 1 213 ? -14.108 -0.707 33.902 1.00 87.31 213 SER A N 1
ATOM 1673 C CA . SER A 1 213 ? -14.803 0.406 34.557 1.00 87.31 213 SER A CA 1
ATOM 1674 C C . SER A 1 213 ? -15.034 1.503 33.527 1.00 87.31 213 SER A C 1
ATOM 1676 O O . SER A 1 213 ? -14.094 1.822 32.813 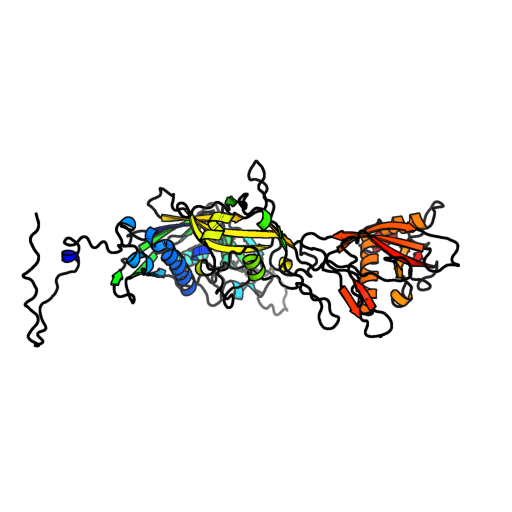1.00 87.31 213 SER A O 1
ATOM 1678 N N . ILE A 1 214 ? -16.241 2.079 33.428 1.00 86.38 214 ILE A N 1
ATOM 1679 C CA . ILE A 1 214 ? -16.548 3.173 32.480 1.00 86.38 214 ILE A CA 1
ATOM 1680 C C . ILE A 1 214 ? -17.164 4.365 33.210 1.00 86.38 214 ILE A C 1
ATOM 1682 O O . ILE A 1 214 ? -18.350 4.363 33.512 1.00 86.38 214 ILE A O 1
ATOM 1686 N N . ASN A 1 215 ? -16.420 5.437 33.427 1.00 86.50 215 ASN A N 1
ATOM 1687 C CA . ASN A 1 215 ? -16.995 6.692 33.916 1.00 86.50 215 ASN A CA 1
ATOM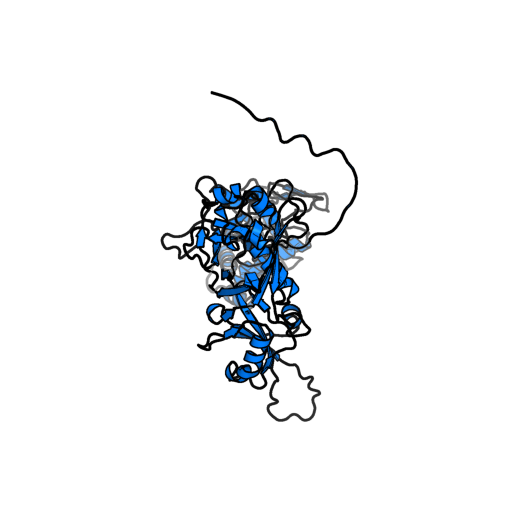 1688 C C . ASN A 1 215 ? -17.352 7.611 32.748 1.00 86.50 215 ASN A C 1
ATOM 1690 O O . ASN A 1 215 ? -16.790 7.474 31.665 1.00 86.50 215 ASN A O 1
ATOM 1694 N N . GLY A 1 216 ? -18.268 8.555 32.948 1.00 86.44 216 GLY A N 1
ATOM 1695 C CA . GLY A 1 216 ? -18.571 9.553 31.924 1.00 86.44 216 GLY A CA 1
ATOM 1696 C C . GLY A 1 216 ? -18.760 10.960 32.468 1.00 86.44 216 GLY A C 1
ATOM 1697 O O . GLY A 1 216 ? -19.068 11.135 33.643 1.00 86.44 216 GLY A O 1
ATOM 1698 N N . SER A 1 217 ? -18.605 11.957 31.606 1.00 89.06 217 SER A N 1
ATOM 1699 C CA . SER A 1 217 ? -18.896 13.366 31.882 1.00 89.06 217 SER A CA 1
ATOM 1700 C C . SER A 1 217 ? -19.748 13.964 30.770 1.00 89.06 217 SER A C 1
ATOM 1702 O O . SER A 1 217 ? -19.683 13.494 29.641 1.00 89.06 217 SER A O 1
ATOM 1704 N N . TYR A 1 218 ? -20.581 14.964 31.061 1.00 88.31 218 TYR A N 1
ATOM 1705 C CA . TYR A 1 218 ? -21.354 15.672 30.033 1.00 88.31 218 TYR A CA 1
ATOM 1706 C C . TYR A 1 218 ? -21.743 17.091 30.465 1.00 88.31 218 TYR A C 1
ATOM 1708 O O . TYR A 1 218 ? -21.664 17.462 31.641 1.00 88.31 218 TYR A O 1
ATOM 1716 N N . GLY A 1 219 ? -22.216 17.880 29.500 1.00 82.00 219 GLY A N 1
ATOM 1717 C CA . GLY A 1 219 ? -22.568 19.285 29.670 1.00 82.00 219 GLY A CA 1
ATOM 1718 C C . GLY A 1 219 ? -21.365 20.228 29.529 1.00 82.00 219 GLY A C 1
ATOM 1719 O O . GLY A 1 219 ? -20.225 19.781 29.391 1.00 82.00 219 GLY A O 1
ATOM 1720 N N . PRO A 1 220 ? -21.603 21.553 29.555 1.00 78.12 220 PRO A N 1
ATOM 1721 C CA . PRO A 1 220 ? -20.540 22.550 29.473 1.00 78.12 220 PRO A CA 1
ATOM 1722 C C . PRO A 1 220 ? -19.451 22.305 30.522 1.00 78.12 220 PRO A C 1
ATOM 1724 O O . PRO A 1 220 ? -19.759 22.132 31.701 1.00 78.12 220 PRO A O 1
ATOM 1727 N N . ASN A 1 221 ? -18.188 22.305 30.087 1.00 77.94 221 ASN A N 1
ATOM 1728 C CA . ASN A 1 221 ? -17.010 22.084 30.935 1.00 77.94 221 ASN A CA 1
ATOM 1729 C C . ASN A 1 221 ? -17.071 20.800 31.788 1.00 77.94 221 ASN A C 1
ATOM 1731 O O . ASN A 1 221 ? -16.593 20.802 32.921 1.00 77.94 221 ASN A O 1
ATOM 1735 N N . ASP A 1 222 ? -17.678 19.721 31.274 1.00 80.50 222 ASP A N 1
ATOM 1736 C CA . ASP A 1 222 ? -17.736 18.413 31.947 1.00 80.50 222 ASP A CA 1
ATOM 1737 C C . ASP A 1 222 ? -18.411 18.464 33.342 1.00 80.50 222 ASP A C 1
ATOM 1739 O O . ASP A 1 222 ? -18.108 17.673 34.242 1.00 80.50 222 ASP A O 1
ATOM 1743 N N . GLN A 1 223 ? -19.345 19.407 33.534 1.00 82.31 223 GLN A N 1
ATOM 1744 C CA . GLN A 1 223 ? -19.945 19.712 34.841 1.00 82.31 223 GLN A CA 1
ATOM 1745 C C . GLN A 1 223 ? -20.743 18.556 35.465 1.00 82.31 223 GLN A C 1
ATOM 1747 O O . GLN A 1 223 ? -20.865 18.486 36.690 1.00 82.31 223 GLN A O 1
ATOM 1752 N N . PHE A 1 224 ? -21.307 17.657 34.655 1.00 84.69 224 PHE A N 1
ATOM 1753 C CA . PHE A 1 224 ? -22.063 16.505 35.138 1.00 84.69 224 PHE A CA 1
ATOM 1754 C C . PHE A 1 224 ? -21.255 15.228 34.978 1.00 84.69 224 PHE A C 1
ATOM 1756 O O . PHE A 1 224 ? -20.548 15.053 33.992 1.00 84.69 224 PHE A O 1
ATOM 1763 N N . GLN A 1 225 ? -21.389 14.327 35.949 1.00 85.12 225 GLN A N 1
ATOM 1764 C CA . GLN A 1 225 ? -20.607 13.099 36.035 1.00 85.12 225 GLN A CA 1
ATOM 1765 C C . GLN A 1 225 ? -21.534 11.887 36.105 1.00 85.12 225 GLN A C 1
ATOM 1767 O O . GLN A 1 225 ? -22.512 11.871 36.855 1.00 85.12 225 GLN A O 1
ATOM 1772 N N . ILE A 1 226 ? -21.187 10.854 35.352 1.00 82.75 226 ILE A N 1
ATOM 1773 C CA . ILE A 1 226 ? -21.833 9.550 35.323 1.00 82.75 226 ILE A CA 1
ATOM 1774 C C . ILE A 1 226 ? -20.867 8.585 36.001 1.00 82.75 226 ILE A C 1
ATOM 1776 O O . ILE A 1 226 ? -19.798 8.277 35.473 1.00 82.75 226 ILE A O 1
ATOM 1780 N N . LYS A 1 227 ? -21.229 8.133 37.202 1.00 68.75 227 LYS A N 1
ATOM 1781 C CA . LYS A 1 227 ? -20.446 7.131 37.927 1.00 68.75 227 LYS A CA 1
ATOM 1782 C C . LYS A 1 227 ? -20.843 5.732 37.477 1.00 68.75 227 LYS A C 1
ATOM 1784 O O . LYS A 1 227 ? -22.030 5.404 37.475 1.00 68.75 227 LYS A O 1
ATOM 1789 N N . SER A 1 228 ? -19.848 4.915 37.153 1.00 63.09 228 SER A N 1
ATOM 1790 C CA . SER A 1 228 ? -20.039 3.506 36.807 1.00 63.09 228 SER A CA 1
ATOM 1791 C C . SER A 1 228 ? -20.133 2.597 38.032 1.00 63.09 228 SER A C 1
ATOM 1793 O O . SER A 1 228 ? -19.617 2.906 39.110 1.00 63.09 228 SER A O 1
ATOM 1795 N N . LYS A 1 229 ? -20.770 1.441 37.826 1.00 65.31 229 LYS A N 1
ATOM 1796 C CA . LYS A 1 229 ? -20.427 0.182 38.499 1.00 65.31 229 LYS A CA 1
ATOM 1797 C C . LYS A 1 229 ? -19.614 -0.650 37.503 1.00 65.31 229 LYS A C 1
ATOM 1799 O O . LYS A 1 229 ? -19.861 -0.506 36.312 1.00 65.31 229 LYS A O 1
ATOM 1804 N N . ASN A 1 230 ? -18.714 -1.517 37.982 1.00 66.00 230 ASN A N 1
ATOM 1805 C CA . ASN A 1 230 ? -17.944 -2.441 37.133 1.00 66.00 230 ASN A CA 1
ATOM 1806 C C . ASN A 1 230 ? -18.837 -3.046 36.039 1.00 66.00 230 ASN A C 1
ATOM 1808 O O . ASN A 1 230 ? -19.869 -3.646 36.350 1.00 66.00 230 ASN A O 1
ATOM 1812 N N . VAL A 1 231 ? -18.439 -2.846 34.786 1.00 68.94 231 VAL A N 1
ATOM 1813 C CA . VAL A 1 231 ? -19.155 -3.292 33.593 1.00 68.94 231 VAL A CA 1
ATOM 1814 C C . VAL A 1 231 ? -18.417 -4.504 33.042 1.00 68.94 231 VAL A C 1
ATOM 1816 O O . VAL A 1 231 ? -17.200 -4.476 32.858 1.00 68.94 231 VAL A O 1
ATOM 1819 N N . SER A 1 232 ? -19.148 -5.578 32.762 1.00 63.69 232 SER A N 1
ATOM 1820 C CA . SER A 1 232 ? -18.588 -6.701 32.016 1.00 63.69 232 SER A CA 1
ATOM 1821 C C . SER A 1 232 ? -18.655 -6.388 30.523 1.00 63.69 232 SER A C 1
ATOM 1823 O O . SER A 1 232 ? -19.720 -6.008 30.020 1.00 63.69 232 SER A O 1
ATOM 1825 N N . LEU A 1 233 ? -17.518 -6.529 29.835 1.00 70.50 233 LEU A N 1
ATOM 1826 C CA . LEU A 1 233 ? -17.444 -6.449 28.383 1.00 70.50 233 LEU A CA 1
ATOM 1827 C C . LEU A 1 233 ? -17.431 -7.868 27.818 1.00 70.50 233 LEU A C 1
ATOM 1829 O O . LEU A 1 233 ? -16.477 -8.614 28.018 1.00 70.50 233 LEU A O 1
ATOM 1833 N N . VAL A 1 234 ? -18.493 -8.241 27.109 1.00 67.12 234 VAL A N 1
ATOM 1834 C CA . VAL A 1 234 ? -18.549 -9.532 26.408 1.00 67.12 234 VAL A CA 1
ATOM 1835 C C . VAL A 1 234 ? -18.049 -9.320 24.986 1.00 67.12 234 VAL A C 1
ATOM 1837 O O . VAL A 1 234 ? -18.774 -8.710 24.197 1.00 67.12 234 VAL A O 1
ATOM 1840 N N . CYS A 1 235 ? -16.850 -9.804 24.643 1.00 68.38 235 CYS A N 1
ATOM 1841 C CA . CYS A 1 235 ? -16.323 -9.688 23.281 1.00 68.38 235 CYS A CA 1
ATOM 1842 C C . CYS A 1 235 ? -16.636 -10.955 22.484 1.00 68.38 235 CYS A C 1
ATOM 1844 O O . CYS A 1 235 ? -16.026 -12.012 22.657 1.00 68.38 235 CYS A O 1
ATOM 1846 N N . LYS A 1 236 ? -17.575 -10.839 21.550 1.00 64.25 236 LYS A N 1
ATOM 1847 C CA . LYS A 1 236 ? -17.785 -11.836 20.508 1.00 64.25 236 LYS A CA 1
ATOM 1848 C C . LYS A 1 236 ? -16.799 -11.558 19.379 1.00 64.25 236 LYS A C 1
ATOM 1850 O O . LYS A 1 236 ? -17.048 -10.705 18.530 1.00 64.25 236 LYS A O 1
ATOM 1855 N N . ILE A 1 237 ? -15.679 -12.273 19.399 1.00 63.00 237 ILE A N 1
ATOM 1856 C CA . ILE A 1 237 ? -14.664 -12.173 18.354 1.00 63.00 237 ILE A CA 1
ATOM 1857 C C . ILE A 1 237 ? -15.255 -12.749 17.069 1.00 63.00 237 ILE A C 1
ATOM 1859 O O . ILE A 1 237 ? -15.681 -13.904 17.021 1.00 63.00 237 ILE A O 1
ATOM 1863 N N . THR A 1 238 ? -15.331 -11.918 16.040 1.00 60.91 238 THR A N 1
ATOM 1864 C CA . THR A 1 238 ? -15.617 -12.350 14.673 1.00 60.91 238 THR A CA 1
ATOM 1865 C C . THR A 1 238 ? -14.369 -12.103 13.850 1.00 60.91 238 THR A C 1
ATOM 1867 O O . THR A 1 238 ? -13.704 -11.086 14.051 1.00 60.91 238 THR A O 1
ATOM 1870 N N . ASN A 1 239 ? -14.062 -13.007 12.920 1.00 56.47 239 ASN A N 1
ATOM 1871 C CA . ASN A 1 239 ? -13.018 -12.750 11.933 1.00 56.47 239 ASN A CA 1
ATOM 1872 C C . ASN A 1 239 ? -13.318 -11.431 11.200 1.00 56.47 239 ASN A C 1
ATOM 1874 O O . ASN A 1 239 ? -14.473 -10.991 11.143 1.00 56.47 239 ASN A O 1
ATOM 1878 N N . LEU A 1 240 ? -12.271 -10.788 10.674 1.00 62.75 240 LEU A N 1
ATOM 1879 C CA . LEU A 1 240 ? -12.401 -9.653 9.759 1.00 62.75 240 LEU A CA 1
ATOM 1880 C C . LEU A 1 240 ? -13.070 -10.125 8.464 1.00 62.75 240 LEU A C 1
ATOM 1882 O O . LEU A 1 240 ? -12.419 -10.393 7.460 1.00 62.75 240 LEU A O 1
ATOM 1886 N N . ASP A 1 241 ? -14.392 -10.252 8.499 1.00 68.12 241 ASP A N 1
ATOM 1887 C CA . ASP A 1 241 ? -15.185 -10.406 7.293 1.00 68.12 241 ASP A CA 1
ATOM 1888 C C . ASP A 1 241 ? -15.330 -9.014 6.679 1.00 68.12 241 ASP A C 1
ATOM 1890 O O . ASP A 1 241 ? -16.117 -8.181 7.139 1.00 68.12 241 ASP A O 1
ATOM 1894 N N . TYR A 1 242 ? -14.524 -8.753 5.653 1.00 78.44 242 TYR A N 1
ATOM 1895 C CA . TYR A 1 242 ? -14.641 -7.543 4.857 1.00 78.44 242 TYR A CA 1
ATOM 1896 C C . TYR A 1 242 ? -15.830 -7.655 3.907 1.00 78.44 242 TYR A C 1
ATOM 1898 O O . TYR A 1 242 ? -15.918 -8.567 3.081 1.00 78.44 242 TYR A O 1
ATOM 1906 N N . VAL A 1 243 ? -16.749 -6.702 4.008 1.00 87.38 243 VAL A N 1
ATOM 1907 C CA . VAL A 1 243 ? -17.845 -6.537 3.060 1.00 87.38 243 VAL A CA 1
ATOM 1908 C C . VAL A 1 243 ? -17.318 -5.703 1.892 1.00 87.38 243 VAL A C 1
ATOM 1910 O O . VAL A 1 243 ? -17.028 -4.520 2.081 1.00 87.38 243 VAL A O 1
ATOM 1913 N N . PRO A 1 244 ? -17.173 -6.268 0.683 1.00 90.31 244 PRO A N 1
ATOM 1914 C CA . PRO A 1 244 ? -16.673 -5.493 -0.438 1.00 90.31 244 PRO A CA 1
ATOM 1915 C C . PRO A 1 244 ? -17.699 -4.427 -0.839 1.00 90.31 244 PRO A C 1
ATOM 1917 O O . PRO A 1 244 ? -18.900 -4.700 -0.920 1.00 90.31 244 PRO A O 1
ATOM 1920 N N . ILE A 1 245 ? -17.221 -3.217 -1.112 1.00 93.38 245 ILE A N 1
ATOM 1921 C CA . ILE A 1 245 ? -18.030 -2.080 -1.557 1.00 93.38 245 ILE A CA 1
ATOM 1922 C C . ILE A 1 245 ? -17.322 -1.347 -2.696 1.00 93.38 245 ILE A C 1
ATOM 1924 O O . ILE A 1 245 ? -16.102 -1.391 -2.827 1.00 93.38 245 ILE A O 1
ATOM 1928 N N . THR A 1 246 ? -18.081 -0.666 -3.546 1.00 94.62 246 THR A N 1
ATOM 1929 C CA . THR A 1 246 ? -17.532 0.152 -4.633 1.00 94.62 246 THR A CA 1
ATOM 1930 C C . THR A 1 246 ? -18.037 1.576 -4.522 1.00 94.62 246 THR A C 1
ATOM 1932 O O . THR A 1 246 ? -19.133 1.796 -4.014 1.00 94.62 246 THR A O 1
ATOM 1935 N N . PHE A 1 247 ? -17.302 2.521 -5.105 1.00 96.06 247 PHE A N 1
ATOM 1936 C CA . PHE A 1 247 ? -17.820 3.869 -5.326 1.00 96.06 247 PHE A CA 1
ATOM 1937 C C . PHE A 1 247 ? -19.163 3.848 -6.066 1.00 96.06 247 PHE A C 1
ATOM 1939 O O . PHE A 1 247 ? -19.366 3.032 -6.979 1.00 96.06 247 PHE A O 1
ATOM 1946 N N . THR A 1 248 ? -20.056 4.756 -5.681 1.00 96.38 248 THR A N 1
ATOM 1947 C CA . THR A 1 248 ? -21.335 4.995 -6.351 1.00 96.38 248 THR A CA 1
ATOM 1948 C C . THR A 1 248 ? -21.116 5.472 -7.786 1.00 96.38 248 THR A C 1
ATOM 1950 O O . THR A 1 248 ? -20.016 5.849 -8.190 1.00 96.38 248 THR A O 1
ATOM 1953 N N . ASN A 1 249 ? -22.185 5.470 -8.585 1.00 93.19 249 ASN A N 1
ATOM 1954 C CA . ASN A 1 249 ? -22.116 5.949 -9.967 1.00 93.19 249 ASN A CA 1
ATOM 1955 C C . ASN A 1 249 ? -21.720 7.430 -10.065 1.00 93.19 249 ASN A C 1
ATOM 1957 O O . ASN A 1 249 ? -21.106 7.821 -11.052 1.00 93.19 249 ASN A O 1
ATOM 1961 N N . GLU A 1 250 ? -22.066 8.238 -9.060 1.00 93.81 250 GLU A N 1
ATOM 1962 C CA . GLU A 1 250 ? -21.753 9.671 -9.022 1.00 93.81 250 GLU A CA 1
ATOM 1963 C C . GLU A 1 250 ? -20.277 9.941 -8.69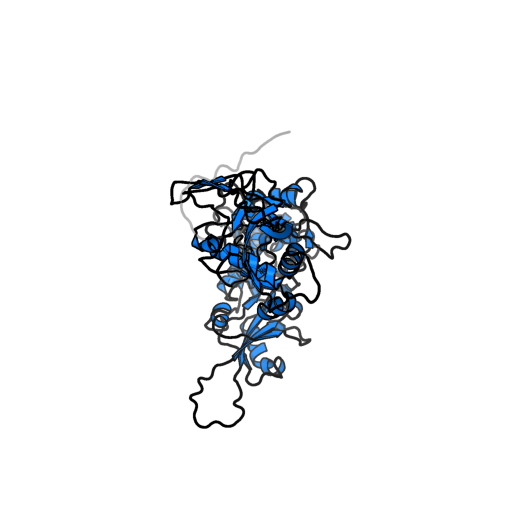8 1.00 93.81 250 GLU A C 1
ATOM 1965 O O . GLU A 1 250 ? -19.749 10.962 -9.125 1.00 93.81 250 GLU A O 1
ATOM 1970 N N . SER A 1 251 ? -19.607 8.994 -8.034 1.00 94.25 251 SER A N 1
ATOM 1971 C CA . SER A 1 251 ? -18.202 9.096 -7.612 1.00 94.25 251 SER A CA 1
ATOM 1972 C C . SER A 1 251 ? -17.313 8.038 -8.273 1.00 94.25 251 SER A C 1
ATOM 1974 O O . SER A 1 251 ? -16.258 7.662 -7.757 1.00 94.25 251 SER A O 1
ATOM 1976 N N . ILE A 1 252 ? -17.749 7.505 -9.419 1.00 91.56 252 ILE A N 1
ATOM 1977 C CA . ILE A 1 252 ? -17.076 6.409 -10.127 1.00 91.56 252 ILE A CA 1
ATOM 1978 C C . ILE A 1 252 ? -15.693 6.803 -10.658 1.00 91.56 252 ILE A C 1
ATOM 1980 O O . ILE A 1 252 ? -14.821 5.947 -10.814 1.00 91.56 252 ILE A O 1
ATOM 1984 N N . ASP A 1 253 ? -15.482 8.091 -10.912 1.00 90.50 253 ASP A N 1
ATOM 1985 C CA . ASP A 1 253 ? -14.218 8.681 -11.342 1.00 90.50 253 ASP A CA 1
ATOM 1986 C C . ASP A 1 253 ? -13.124 8.577 -10.267 1.00 90.50 253 ASP A C 1
ATOM 1988 O O . ASP A 1 253 ? -11.944 8.489 -10.603 1.00 90.50 253 ASP A O 1
ATOM 1992 N N . LYS A 1 254 ? -13.499 8.467 -8.985 1.00 93.00 254 LYS A N 1
ATOM 1993 C CA . LYS A 1 254 ? -12.562 8.286 -7.861 1.00 93.00 254 LYS A CA 1
ATOM 1994 C C . LYS A 1 254 ? -11.942 6.886 -7.779 1.00 93.00 254 LYS A C 1
ATOM 1996 O O . LYS A 1 254 ? -11.024 6.673 -6.990 1.00 93.00 254 LYS A O 1
ATOM 2001 N N . LYS A 1 255 ? -12.392 5.929 -8.603 1.00 90.69 255 LYS A N 1
ATOM 2002 C CA . LYS A 1 255 ? -11.834 4.561 -8.664 1.00 90.69 255 LYS A CA 1
ATOM 2003 C C . LYS A 1 255 ? -10.391 4.512 -9.168 1.00 90.69 255 LYS A C 1
ATOM 2005 O O . LYS A 1 255 ? -9.659 3.579 -8.834 1.00 90.69 255 LYS A O 1
ATOM 2010 N N . GLU A 1 256 ? -10.004 5.478 -9.997 1.00 88.25 256 GLU A N 1
ATOM 2011 C CA . GLU A 1 256 ? -8.664 5.584 -10.564 1.00 88.25 256 GLU A CA 1
ATOM 2012 C C . GLU A 1 256 ? -8.093 6.974 -10.277 1.00 88.25 256 GLU A C 1
ATOM 2014 O O . GLU A 1 256 ? -8.322 7.935 -11.013 1.00 88.25 256 GLU A O 1
ATOM 2019 N N . ILE A 1 257 ? -7.301 7.084 -9.215 1.00 93.19 257 ILE A N 1
ATOM 2020 C CA . ILE A 1 257 ? -6.679 8.353 -8.843 1.00 93.19 257 ILE A CA 1
ATOM 2021 C C . ILE A 1 257 ? -5.307 8.501 -9.496 1.00 93.19 257 ILE A C 1
ATOM 2023 O O . ILE A 1 257 ? -4.583 7.539 -9.758 1.00 93.19 257 ILE A O 1
ATOM 2027 N N . THR A 1 258 ? -4.944 9.739 -9.811 1.00 93.06 258 THR A N 1
ATOM 2028 C CA . THR A 1 258 ? -3.632 10.081 -10.369 1.00 93.06 258 THR A CA 1
ATOM 2029 C C . THR A 1 258 ? -3.031 11.205 -9.546 1.00 93.06 258 THR A C 1
ATOM 2031 O O . THR A 1 258 ? -3.664 12.252 -9.391 1.00 93.06 258 THR A O 1
ATOM 2034 N N . LEU A 1 259 ? -1.830 10.989 -9.010 1.00 94.56 259 LEU A N 1
ATOM 2035 C CA . LEU A 1 259 ? -1.097 12.030 -8.292 1.00 94.56 259 LEU A CA 1
ATOM 2036 C C . LEU A 1 259 ? -0.593 13.098 -9.257 1.00 94.56 259 LEU A C 1
ATOM 2038 O O . LEU A 1 259 ? -0.470 12.867 -10.459 1.00 94.56 259 LEU A O 1
ATOM 2042 N N . ASP A 1 260 ? -0.302 14.283 -8.730 1.00 91.94 260 ASP A N 1
ATOM 2043 C CA . ASP A 1 260 ? 0.243 15.357 -9.552 1.00 91.94 260 ASP A CA 1
ATOM 2044 C C . ASP A 1 260 ? 1.714 15.102 -9.896 1.00 91.94 260 ASP A C 1
ATOM 2046 O O . ASP A 1 260 ? 2.457 14.424 -9.185 1.00 91.94 260 ASP A O 1
ATOM 2050 N N . ASP A 1 261 ? 2.141 15.646 -11.031 1.00 87.81 261 ASP A N 1
ATOM 2051 C CA . ASP A 1 261 ? 3.514 15.522 -11.506 1.00 87.81 261 ASP A CA 1
ATOM 2052 C C . ASP A 1 261 ? 4.469 16.309 -10.584 1.00 87.81 261 ASP A C 1
ATOM 2054 O O . ASP A 1 261 ? 4.308 17.518 -10.410 1.00 87.81 261 ASP A O 1
ATOM 2058 N N . LYS A 1 262 ? 5.499 15.646 -10.031 1.00 87.56 262 LYS A N 1
ATOM 2059 C CA . LYS A 1 262 ? 6.547 16.276 -9.195 1.00 87.56 262 LYS A CA 1
ATOM 2060 C C . LYS A 1 262 ? 7.472 17.235 -9.969 1.00 87.56 262 LYS A C 1
ATOM 2062 O O . LYS A 1 262 ? 8.331 17.890 -9.375 1.00 87.56 262 LYS A O 1
ATOM 2067 N N . GLY A 1 263 ? 7.342 17.310 -11.292 1.00 85.12 263 GLY A N 1
ATOM 2068 C CA . GLY A 1 263 ? 8.110 18.206 -12.151 1.00 85.12 263 GLY A CA 1
ATOM 2069 C C . GLY A 1 263 ? 9.598 17.852 -12.240 1.00 85.12 263 GLY A C 1
ATOM 2070 O O . GLY A 1 263 ? 10.000 16.696 -12.078 1.00 85.12 263 GLY A O 1
ATOM 2071 N N . VAL A 1 264 ? 10.411 18.860 -12.548 1.00 82.62 264 VAL A N 1
ATOM 2072 C CA . VAL A 1 264 ? 11.869 18.773 -12.703 1.00 82.62 264 VAL A CA 1
ATOM 2073 C C . VAL A 1 264 ? 12.492 19.945 -11.950 1.00 82.62 264 VAL A C 1
ATOM 2075 O O . VAL A 1 264 ? 12.039 21.077 -12.112 1.00 82.62 264 VAL A O 1
ATOM 2078 N N . THR A 1 265 ? 13.547 19.690 -11.175 1.00 82.88 265 THR A N 1
ATOM 2079 C CA . THR A 1 265 ? 14.291 20.730 -10.443 1.00 82.88 265 THR A CA 1
ATOM 2080 C C . THR A 1 265 ? 15.787 20.504 -10.622 1.00 82.88 265 THR A C 1
ATOM 2082 O O . THR A 1 265 ? 16.247 19.372 -10.524 1.00 82.88 265 THR A O 1
ATOM 2085 N N . ASN A 1 266 ? 16.567 21.564 -10.868 1.00 79.44 266 ASN A N 1
ATOM 2086 C CA . ASN A 1 266 ? 18.035 21.500 -10.971 1.00 79.44 266 ASN A CA 1
ATOM 2087 C C . ASN A 1 266 ? 18.553 20.401 -11.928 1.00 79.44 266 ASN A C 1
ATOM 2089 O O . ASN A 1 266 ? 19.493 19.687 -11.590 1.00 79.44 266 ASN A O 1
ATOM 2093 N N . ASN A 1 267 ? 17.927 20.230 -13.100 1.00 74.94 267 ASN A N 1
ATOM 2094 C CA . ASN A 1 267 ? 18.243 19.155 -14.057 1.00 74.94 267 ASN A CA 1
ATOM 2095 C C . ASN A 1 267 ? 18.120 17.721 -13.488 1.00 74.94 267 ASN A C 1
ATOM 2097 O O . ASN A 1 267 ? 18.686 16.781 -14.045 1.00 74.94 267 ASN A O 1
ATOM 2101 N N . LYS A 1 268 ? 17.334 17.519 -12.425 1.00 78.19 268 LYS A N 1
ATOM 2102 C CA . LYS A 1 268 ? 16.957 16.203 -11.898 1.00 78.19 268 LYS A CA 1
ATOM 2103 C C . LYS A 1 268 ? 15.466 15.957 -12.125 1.00 78.19 268 LYS A C 1
ATOM 2105 O O . LYS A 1 268 ? 14.631 16.824 -11.865 1.00 78.19 268 LYS A O 1
ATOM 2110 N N . VAL A 1 269 ? 15.127 14.753 -12.589 1.00 79.94 269 VAL A N 1
ATOM 2111 C CA . VAL A 1 269 ? 13.732 14.291 -12.615 1.00 79.94 269 VAL A CA 1
ATOM 2112 C C . VAL A 1 269 ? 13.286 14.039 -11.181 1.00 79.94 269 VAL A C 1
ATOM 2114 O O . VAL A 1 269 ? 13.863 13.179 -10.512 1.00 79.94 269 VAL A O 1
ATOM 2117 N N . ASN A 1 270 ? 12.273 14.768 -10.718 1.00 85.44 270 ASN A N 1
ATOM 2118 C CA . ASN A 1 270 ? 11.639 14.474 -9.440 1.00 85.44 270 ASN A CA 1
ATOM 2119 C C . ASN A 1 270 ? 10.590 13.387 -9.676 1.00 85.44 270 ASN A C 1
ATOM 2121 O O . ASN A 1 270 ? 9.738 13.536 -10.561 1.00 85.44 270 ASN A O 1
ATOM 2125 N N . LEU A 1 271 ? 10.690 12.307 -8.911 1.00 87.88 271 LEU A N 1
ATOM 2126 C CA . LEU A 1 271 ? 9.783 11.165 -8.949 1.00 87.88 271 LEU A CA 1
ATOM 2127 C C . LEU A 1 271 ? 9.042 11.074 -7.623 1.00 87.88 271 LEU A C 1
ATOM 2129 O O . LEU A 1 271 ? 9.501 11.611 -6.610 1.00 87.88 271 LEU A O 1
ATOM 2133 N N . TRP A 1 272 ? 7.900 10.406 -7.636 1.00 92.19 272 TRP A N 1
ATOM 2134 C CA . TRP A 1 272 ? 7.325 9.884 -6.414 1.00 92.19 272 TRP A CA 1
ATOM 2135 C C . TRP A 1 272 ? 8.242 8.763 -5.910 1.00 92.19 272 TRP A C 1
ATOM 2137 O O . TRP A 1 272 ? 8.643 7.871 -6.659 1.00 92.19 272 TRP A O 1
ATOM 2147 N N . GLU A 1 273 ? 8.638 8.855 -4.645 1.00 87.12 273 GLU A N 1
ATOM 2148 C CA . GLU A 1 273 ? 9.519 7.871 -4.004 1.00 87.12 273 GLU A CA 1
ATOM 2149 C C . GLU A 1 273 ? 8.839 7.212 -2.811 1.00 87.12 273 GLU A C 1
ATOM 2151 O O . GLU A 1 273 ? 9.050 6.031 -2.616 1.00 87.12 273 GLU A O 1
ATOM 2156 N N . ASN A 1 274 ? 7.994 7.928 -2.065 1.00 89.00 274 ASN A N 1
ATOM 2157 C CA . ASN A 1 274 ? 7.147 7.377 -1.010 1.00 89.00 274 ASN A CA 1
ATOM 2158 C C . ASN A 1 274 ? 5.782 8.060 -1.093 1.00 89.00 274 ASN A C 1
ATOM 2160 O O . ASN A 1 274 ? 5.691 9.278 -0.928 1.00 89.00 274 ASN A O 1
ATOM 2164 N N . ILE A 1 275 ? 4.753 7.289 -1.420 1.00 92.56 275 ILE A N 1
ATOM 2165 C CA . ILE A 1 275 ? 3.368 7.749 -1.456 1.00 92.56 275 ILE A CA 1
ATOM 2166 C C . ILE A 1 275 ? 2.828 7.740 -0.031 1.00 92.56 275 ILE A C 1
ATOM 2168 O O . ILE A 1 275 ? 2.869 6.705 0.643 1.00 92.56 275 ILE A O 1
ATOM 2172 N N . GLN A 1 276 ? 2.297 8.882 0.391 1.00 92.31 276 GLN A N 1
ATOM 2173 C CA . GLN A 1 276 ? 1.685 9.039 1.702 1.00 92.31 276 GLN A CA 1
ATOM 2174 C C . GLN A 1 276 ? 0.178 8.812 1.603 1.00 92.31 276 GLN A C 1
ATOM 2176 O O . GLN A 1 276 ? -0.438 9.062 0.560 1.00 92.31 276 GLN A O 1
ATOM 2181 N N . ASP A 1 277 ? -0.446 8.380 2.694 1.00 92.06 277 ASP A N 1
ATOM 2182 C CA . ASP A 1 277 ? -1.904 8.233 2.743 1.00 92.06 277 ASP A CA 1
ATOM 2183 C C . ASP A 1 277 ? -2.597 9.578 2.497 1.00 92.06 277 ASP A C 1
ATOM 2185 O O . ASP A 1 277 ? -3.623 9.651 1.816 1.00 92.06 277 ASP A O 1
ATOM 2189 N N . GLU A 1 278 ? -1.982 10.662 2.981 1.00 91.62 278 GLU A N 1
ATOM 2190 C CA . GLU A 1 278 ? -2.418 12.039 2.751 1.00 91.62 278 GLU A CA 1
ATOM 2191 C C . GLU A 1 278 ? -2.628 12.346 1.258 1.00 91.62 278 GLU A C 1
ATOM 2193 O O . GLU A 1 278 ? -3.628 12.977 0.900 1.00 91.62 278 GLU A O 1
ATOM 2198 N N . ASP A 1 279 ? -1.732 11.889 0.375 1.00 91.88 279 ASP A N 1
ATOM 2199 C CA . ASP A 1 279 ? -1.838 12.128 -1.069 1.00 91.88 279 ASP A CA 1
ATOM 2200 C C . ASP A 1 279 ? -3.116 11.500 -1.642 1.00 91.88 279 ASP A C 1
ATOM 2202 O O . ASP A 1 279 ? -3.812 12.105 -2.466 1.00 91.88 279 ASP A O 1
ATOM 2206 N N . ILE A 1 280 ? -3.450 10.296 -1.176 1.00 94.50 280 ILE A N 1
ATOM 2207 C CA . ILE A 1 280 ? -4.620 9.537 -1.617 1.00 94.50 280 ILE A CA 1
ATOM 2208 C C . ILE A 1 280 ? -5.895 10.162 -1.054 1.00 94.50 280 ILE A C 1
ATOM 2210 O O . ILE A 1 280 ? -6.814 10.465 -1.821 1.00 94.50 280 ILE A O 1
ATOM 2214 N N . TYR A 1 281 ? -5.944 10.436 0.251 1.00 94.25 281 TYR A N 1
ATOM 2215 C CA . TYR A 1 281 ? -7.120 11.042 0.875 1.00 94.25 281 TYR A CA 1
ATOM 2216 C C . TYR A 1 281 ? -7.438 12.421 0.288 1.00 94.25 281 TYR A C 1
ATOM 2218 O O . TYR A 1 281 ? -8.607 12.734 0.037 1.00 94.25 281 TYR A O 1
ATOM 2226 N N . LYS A 1 282 ? -6.416 13.237 -0.007 1.00 92.00 282 LYS A N 1
ATOM 2227 C CA . LYS A 1 282 ? -6.599 14.524 -0.694 1.00 92.00 282 LYS A CA 1
ATOM 2228 C C . LYS A 1 282 ? -7.159 14.351 -2.102 1.00 92.00 282 LYS A C 1
ATOM 2230 O O . LYS A 1 282 ? -8.038 15.119 -2.486 1.00 92.00 282 LYS A O 1
ATOM 2235 N N . LYS A 1 283 ? -6.697 13.357 -2.871 1.00 94.00 283 LYS A N 1
ATOM 2236 C CA . LYS A 1 283 ? -7.242 13.078 -4.214 1.00 94.00 283 LYS A CA 1
ATOM 2237 C C . LYS A 1 283 ? -8.677 12.555 -4.180 1.00 94.00 283 LYS A C 1
ATOM 2239 O O . LYS A 1 283 ? -9.441 12.883 -5.082 1.00 94.00 283 LYS A O 1
ATOM 2244 N N . LEU A 1 284 ? -9.059 11.813 -3.142 1.00 94.44 284 LEU A N 1
ATOM 2245 C CA . LEU A 1 284 ? -10.452 11.413 -2.905 1.00 94.44 284 LEU A CA 1
ATOM 2246 C C . LEU A 1 284 ? -11.340 12.597 -2.479 1.00 94.44 284 LEU A C 1
ATOM 2248 O O . LEU A 1 284 ? -12.563 12.559 -2.644 1.00 94.44 284 LEU A O 1
ATOM 2252 N N . GLY A 1 285 ? -10.727 13.662 -1.955 1.00 93.44 285 GLY A N 1
ATOM 2253 C CA . GLY A 1 285 ? -11.417 14.820 -1.392 1.00 93.44 285 GLY A CA 1
ATOM 2254 C C . GLY A 1 285 ? -11.985 14.565 0.004 1.00 93.44 285 GLY A C 1
ATOM 2255 O O . GLY A 1 285 ? -12.758 15.378 0.491 1.00 93.44 285 GLY A O 1
ATOM 2256 N N . TRP A 1 286 ? -11.618 13.454 0.648 1.00 94.88 286 TRP A N 1
ATOM 2257 C CA . TRP A 1 286 ? -12.179 13.025 1.934 1.00 94.88 286 TRP A CA 1
ATOM 2258 C C . TRP A 1 286 ? -11.594 13.756 3.137 1.00 94.88 286 TRP A C 1
ATOM 2260 O O . TRP A 1 286 ? -12.086 13.594 4.244 1.00 94.88 286 TRP A O 1
ATOM 2270 N N . VAL A 1 287 ? -10.544 14.551 2.956 1.00 93.25 287 VAL A N 1
ATOM 2271 C CA . VAL A 1 287 ? -9.889 15.275 4.050 1.00 93.25 287 VAL A CA 1
ATOM 2272 C C . VAL A 1 287 ? -10.570 16.623 4.270 1.00 93.25 287 VAL A C 1
ATOM 2274 O O . VAL A 1 287 ? -10.789 17.374 3.317 1.00 93.25 287 VAL A O 1
ATOM 2277 N N . LYS A 1 288 ? -10.837 16.988 5.529 1.00 89.75 288 LYS A N 1
ATOM 2278 C CA . LYS A 1 288 ? -11.295 18.346 5.866 1.00 89.75 288 LYS A CA 1
ATOM 2279 C C . LYS A 1 288 ? -10.207 19.378 5.548 1.00 89.75 288 LYS A C 1
ATOM 2281 O O . LYS A 1 288 ? -9.022 19.141 5.755 1.00 89.75 288 LYS A O 1
ATOM 2286 N N . GLN A 1 289 ? -10.604 20.573 5.109 1.00 78.50 289 GLN A N 1
ATOM 2287 C CA . GLN A 1 289 ? -9.667 21.607 4.632 1.00 78.50 289 GLN A CA 1
ATOM 2288 C C . GLN A 1 289 ? -8.585 22.034 5.643 1.00 78.50 289 GLN A C 1
ATOM 2290 O O . GLN A 1 289 ? -7.552 22.555 5.233 1.00 78.50 289 GLN A O 1
ATOM 2295 N N . THR A 1 290 ? -8.812 21.847 6.945 1.00 80.62 290 THR A N 1
ATOM 2296 C CA . THR A 1 290 ? -7.900 22.272 8.022 1.00 80.62 290 THR A CA 1
ATOM 2297 C C . THR A 1 290 ? -7.119 21.126 8.666 1.00 80.62 290 THR A C 1
ATOM 2299 O O . THR A 1 290 ? -6.437 21.354 9.661 1.00 80.62 290 THR A O 1
ATOM 2302 N N . THR A 1 291 ? -7.254 19.898 8.168 1.00 85.31 291 THR A N 1
ATOM 2303 C CA . THR A 1 291 ? -6.590 18.723 8.745 1.00 85.31 291 THR A CA 1
ATOM 2304 C C . THR A 1 291 ? -5.077 18.786 8.533 1.00 85.31 291 THR A C 1
ATOM 2306 O O . THR A 1 291 ? -4.617 19.080 7.429 1.00 85.31 291 THR A O 1
ATOM 2309 N N . THR A 1 292 ? -4.309 18.452 9.576 1.00 83.75 292 THR A N 1
ATOM 2310 C CA . THR A 1 292 ? -2.867 18.173 9.488 1.00 83.75 292 THR A CA 1
ATOM 2311 C C . THR A 1 292 ? -2.596 16.702 9.800 1.00 83.75 292 THR A C 1
ATOM 2313 O O . THR A 1 292 ? -3.333 16.077 10.562 1.00 83.75 292 THR A O 1
ATOM 2316 N N . PHE A 1 293 ? -1.546 16.147 9.194 1.00 83.00 293 PHE A N 1
ATOM 2317 C CA . PHE A 1 293 ? -1.189 14.725 9.283 1.00 83.00 293 PHE A CA 1
ATOM 2318 C C . PHE A 1 293 ? -0.011 14.466 10.235 1.00 83.00 293 PHE A C 1
ATOM 2320 O O . PHE A 1 293 ? 0.581 13.396 10.203 1.00 83.00 293 PHE A O 1
ATOM 2327 N N . ASP A 1 294 ? 0.325 15.422 11.108 1.00 78.38 294 ASP A N 1
ATOM 2328 C CA . ASP A 1 294 ? 1.561 15.397 11.911 1.00 78.38 294 ASP A CA 1
ATOM 2329 C C . ASP A 1 294 ? 1.689 14.164 12.832 1.00 78.38 294 ASP A C 1
ATOM 2331 O O . ASP A 1 294 ? 2.798 13.769 13.178 1.00 78.38 294 ASP A O 1
ATOM 2335 N N . ASN A 1 295 ? 0.561 13.552 13.214 1.00 72.38 295 ASN A N 1
ATOM 2336 C CA . ASN A 1 295 ? 0.498 12.362 14.072 1.00 72.38 295 ASN A CA 1
ATOM 2337 C C . ASN A 1 295 ? 0.031 11.095 13.331 1.00 72.38 295 ASN A C 1
ATOM 2339 O O . ASN A 1 295 ? -0.187 10.068 13.974 1.00 72.38 295 ASN A O 1
ATOM 2343 N N . HIS A 1 296 ? -0.190 11.169 12.015 1.00 80.19 296 HIS A N 1
ATOM 2344 C CA . HIS A 1 296 ? -0.615 10.020 11.215 1.00 80.19 296 HIS A CA 1
ATOM 2345 C C . HIS A 1 296 ? 0.600 9.198 10.791 1.00 80.19 296 HIS A C 1
ATOM 2347 O O . HIS A 1 296 ? 1.612 9.755 10.365 1.00 80.19 296 HIS A O 1
ATOM 2353 N N . VAL A 1 297 ? 0.489 7.876 10.883 1.00 82.81 297 VAL A N 1
ATOM 2354 C CA . VAL A 1 297 ? 1.496 6.947 10.367 1.00 82.81 297 VAL A CA 1
ATOM 2355 C C . VAL A 1 297 ? 0.947 6.354 9.075 1.00 82.81 297 VAL A C 1
ATOM 2357 O O . VAL A 1 297 ? -0.147 5.802 9.058 1.00 82.81 297 VAL A O 1
ATOM 2360 N N . ASP A 1 298 ? 1.689 6.468 7.976 1.00 84.81 298 ASP A N 1
ATOM 2361 C CA . ASP A 1 298 ? 1.259 5.907 6.693 1.00 84.81 298 ASP A CA 1
ATOM 2362 C C . ASP A 1 298 ? 0.975 4.400 6.819 1.00 84.81 298 ASP A C 1
ATOM 2364 O O . ASP A 1 298 ? 1.813 3.634 7.291 1.00 84.81 298 ASP A O 1
ATOM 2368 N N . GLY A 1 299 ? -0.211 3.973 6.388 1.00 80.56 299 GLY A N 1
ATOM 2369 C CA . GLY A 1 299 ? -0.695 2.599 6.526 1.00 80.56 299 GLY A CA 1
ATOM 2370 C C . GLY A 1 299 ? -1.424 2.308 7.828 1.00 80.56 299 GLY A C 1
ATOM 2371 O O . GLY A 1 299 ? -1.933 1.201 7.966 1.00 80.56 299 GLY A O 1
ATOM 2372 N N . SER A 1 300 ? -1.536 3.268 8.749 1.00 79.50 300 SER A N 1
ATOM 2373 C CA . SER A 1 300 ? -2.381 3.130 9.935 1.00 79.50 300 SER A CA 1
ATOM 2374 C C . SER A 1 300 ? -3.798 3.652 9.703 1.00 79.50 300 SER A C 1
ATOM 2376 O O . SER A 1 300 ? -4.109 4.304 8.704 1.00 79.50 300 SER A O 1
ATOM 2378 N N . ASP A 1 301 ? -4.668 3.391 10.672 1.00 80.12 301 ASP A N 1
ATOM 2379 C CA . ASP A 1 301 ? -6.017 3.944 10.699 1.00 80.12 301 ASP A CA 1
ATOM 2380 C C . ASP A 1 301 ? -5.981 5.469 10.858 1.00 80.12 301 ASP A C 1
ATOM 2382 O O . ASP A 1 301 ? -5.311 6.008 11.744 1.00 80.12 301 ASP A O 1
ATOM 2386 N N . MET A 1 302 ? -6.734 6.167 10.013 1.00 81.44 302 MET A N 1
ATOM 2387 C CA . MET A 1 302 ? -6.955 7.604 10.102 1.00 81.44 302 MET A CA 1
ATOM 2388 C C . MET A 1 302 ? -8.167 7.902 10.989 1.00 81.44 302 MET A C 1
ATOM 2390 O O . MET A 1 302 ? -9.220 7.269 10.865 1.00 81.44 302 MET A O 1
ATOM 2394 N N . ASP A 1 303 ? -8.029 8.902 11.863 1.00 70.75 303 ASP A N 1
ATOM 2395 C CA . ASP A 1 303 ? -9.116 9.378 12.721 1.00 70.75 303 ASP A CA 1
ATOM 2396 C C . ASP A 1 303 ? -10.235 10.003 11.873 1.00 70.75 303 ASP A C 1
ATOM 2398 O O . ASP A 1 303 ? -10.005 10.935 11.097 1.00 70.75 303 ASP A O 1
ATOM 2402 N N . ILE A 1 304 ? -11.471 9.528 12.044 1.00 80.50 304 ILE A N 1
ATOM 2403 C CA . ILE A 1 304 ? -12.629 10.023 11.294 1.00 80.50 304 ILE A CA 1
ATOM 2404 C C . ILE A 1 304 ? -12.895 11.522 11.512 1.00 80.50 304 ILE A C 1
ATOM 2406 O O . ILE A 1 304 ? -13.409 12.207 10.627 1.00 80.50 304 ILE A O 1
ATOM 2410 N N . SER A 1 305 ? -12.473 12.088 12.647 1.00 79.12 305 SER A N 1
ATOM 2411 C CA . SER A 1 305 ? -12.587 13.526 12.912 1.00 79.12 305 SER A CA 1
ATOM 2412 C C . SER A 1 305 ? -11.798 14.378 11.912 1.00 79.12 305 SER A C 1
ATOM 2414 O O . SER A 1 305 ? -12.181 15.525 11.658 1.00 79.12 305 SER A O 1
ATOM 2416 N N . MET A 1 306 ? -10.771 13.813 11.277 1.00 85.00 306 MET A N 1
ATOM 2417 C CA . MET A 1 306 ? -9.971 14.448 10.229 1.00 85.00 306 MET A CA 1
ATOM 2418 C C . MET A 1 306 ? -10.613 14.374 8.833 1.00 85.00 306 MET A C 1
ATOM 2420 O O . MET A 1 306 ? -10.164 15.064 7.908 1.00 85.00 306 MET A O 1
ATOM 2424 N N . LEU A 1 307 ? -11.667 13.570 8.685 1.00 89.44 307 LEU A N 1
ATOM 2425 C CA . LEU A 1 307 ? -12.310 13.241 7.419 1.00 89.44 307 LEU A CA 1
ATOM 2426 C C . LEU A 1 307 ? -13.694 13.891 7.282 1.00 89.44 307 LEU A C 1
ATOM 2428 O O . LEU A 1 307 ? -14.392 14.154 8.264 1.00 89.44 307 LEU A O 1
ATOM 2432 N N . ASP A 1 308 ? -14.088 14.178 6.045 1.00 93.12 308 ASP A N 1
ATOM 2433 C CA . ASP A 1 308 ? -15.434 14.601 5.665 1.00 93.12 308 ASP A CA 1
ATOM 2434 C C . ASP A 1 308 ? -16.324 13.362 5.510 1.00 93.12 308 ASP A C 1
ATOM 2436 O O . ASP A 1 308 ? -16.424 12.750 4.445 1.00 93.12 308 ASP A O 1
ATOM 2440 N N . GLU A 1 309 ? -16.937 12.964 6.623 1.00 91.69 309 GLU A N 1
ATOM 2441 C CA . GLU A 1 309 ? -17.802 11.790 6.694 1.00 91.69 309 GLU A CA 1
ATOM 2442 C C . GLU A 1 309 ? -18.938 11.828 5.669 1.00 91.69 309 GLU A C 1
ATOM 2444 O O . GLU A 1 309 ? -19.230 10.814 5.041 1.00 91.69 309 GLU A O 1
ATOM 2449 N N . ASP A 1 310 ? -19.581 12.983 5.485 1.00 92.75 310 ASP A N 1
ATOM 2450 C CA . ASP A 1 310 ? -20.728 13.151 4.589 1.00 92.75 310 ASP A CA 1
ATOM 2451 C C . ASP A 1 310 ? -20.348 12.791 3.159 1.00 92.75 310 ASP A C 1
ATOM 2453 O O . ASP A 1 310 ? -21.095 12.087 2.474 1.00 92.75 310 ASP A O 1
ATOM 2457 N N . LEU A 1 311 ? -19.163 13.227 2.731 1.00 95.25 311 LEU A N 1
ATOM 2458 C CA . LEU A 1 311 ? -18.636 12.884 1.423 1.00 95.25 311 LEU A CA 1
ATOM 2459 C C . LEU A 1 311 ? -18.330 11.387 1.304 1.00 95.25 311 LEU A C 1
ATOM 2461 O O . LEU A 1 311 ? -18.679 10.795 0.287 1.00 95.25 311 LEU A O 1
ATOM 2465 N N . ILE A 1 312 ? -17.754 10.759 2.334 1.00 95.69 312 ILE A N 1
ATOM 2466 C CA . ILE A 1 312 ? -17.477 9.311 2.341 1.00 95.69 312 ILE A CA 1
ATOM 2467 C C . ILE A 1 312 ? -18.779 8.508 2.221 1.00 95.69 312 ILE A C 1
ATOM 2469 O O . ILE A 1 312 ? -18.874 7.602 1.390 1.00 95.69 312 ILE A O 1
ATOM 2473 N N . TYR A 1 313 ? -19.800 8.852 3.015 1.00 95.94 313 TYR A N 1
ATOM 2474 C CA . TYR A 1 313 ? -21.107 8.195 2.945 1.00 95.94 313 TYR A CA 1
ATOM 2475 C C . TYR A 1 313 ? -21.704 8.298 1.535 1.00 95.94 313 TYR A C 1
ATOM 2477 O O . TYR A 1 313 ? -22.145 7.288 0.984 1.00 95.94 313 TYR A O 1
ATOM 2485 N N . ASN A 1 314 ? -21.669 9.488 0.929 1.00 96.50 314 ASN A N 1
ATOM 2486 C CA . ASN A 1 314 ? -22.201 9.719 -0.416 1.00 96.50 314 ASN A CA 1
ATOM 2487 C C . ASN A 1 314 ? -21.399 8.983 -1.503 1.00 96.50 314 ASN A C 1
ATOM 2489 O O . ASN A 1 314 ? -21.984 8.338 -2.376 1.00 96.50 314 ASN A O 1
ATOM 2493 N N . ASP A 1 315 ? -20.069 9.031 -1.432 1.00 97.00 315 ASP A N 1
ATOM 2494 C CA . ASP A 1 315 ? -19.178 8.406 -2.412 1.00 97.00 315 ASP A CA 1
ATOM 2495 C C . ASP A 1 315 ? -19.311 6.886 -2.448 1.00 97.00 315 ASP A C 1
ATOM 2497 O O . ASP A 1 315 ? -19.116 6.279 -3.501 1.00 97.00 315 ASP A O 1
ATOM 2501 N N . LEU A 1 316 ? -19.634 6.266 -1.313 1.00 95.94 316 LEU A N 1
ATOM 2502 C CA . LEU A 1 316 ? -19.701 4.812 -1.166 1.00 95.94 316 LEU A CA 1
ATOM 2503 C C . LEU A 1 316 ? -21.131 4.277 -1.069 1.00 95.94 316 LEU A C 1
ATOM 2505 O O . LEU A 1 316 ? -21.335 3.067 -1.085 1.00 95.94 316 LEU A O 1
ATOM 2509 N N . GLY A 1 317 ? -22.131 5.156 -0.976 1.00 93.50 317 GLY A N 1
ATOM 2510 C CA . GLY A 1 317 ? -23.530 4.760 -0.810 1.00 93.50 317 GLY A CA 1
ATOM 2511 C C . GLY A 1 317 ? -23.815 4.141 0.560 1.00 93.50 317 GLY A C 1
ATOM 2512 O O . GLY A 1 317 ? -24.760 3.364 0.704 1.00 93.50 317 GLY A O 1
ATOM 2513 N N . LEU A 1 318 ? -22.999 4.471 1.562 1.00 93.12 318 LEU A N 1
ATOM 2514 C CA . LEU A 1 318 ? -23.228 4.104 2.956 1.00 93.12 318 LEU A CA 1
ATOM 2515 C C . LEU A 1 318 ? -24.265 5.053 3.571 1.00 93.12 318 LEU A C 1
ATOM 2517 O O . LEU A 1 318 ? -24.400 6.203 3.155 1.00 93.12 318 LEU A O 1
ATOM 2521 N N . SER A 1 319 ? -24.991 4.608 4.599 1.00 90.25 319 SER A N 1
ATOM 2522 C CA . SER A 1 319 ? -25.989 5.458 5.257 1.00 90.25 319 SER A CA 1
ATOM 2523 C C . SER A 1 319 ? -25.614 5.756 6.698 1.00 90.25 319 SER A C 1
ATOM 2525 O O . SER A 1 319 ? -25.494 4.851 7.512 1.00 90.25 319 SER A O 1
ATOM 2527 N N . LYS A 1 320 ? -25.598 7.042 7.068 1.00 85.44 320 LYS A N 1
ATOM 2528 C CA . LYS A 1 320 ? -25.474 7.498 8.469 1.00 85.44 320 LYS A CA 1
ATOM 2529 C C . LYS A 1 320 ? -26.506 6.885 9.416 1.00 85.44 320 LYS A C 1
ATOM 2531 O O . LYS A 1 320 ? -26.300 6.858 10.630 1.00 85.44 320 LYS A O 1
ATOM 2536 N N . SER A 1 321 ? -27.656 6.471 8.877 1.00 80.94 321 SER A N 1
ATOM 2537 C CA . SER A 1 321 ? -28.726 5.842 9.654 1.00 80.94 321 SER A CA 1
ATOM 2538 C C . SER A 1 321 ? -28.426 4.383 9.993 1.00 80.94 321 SER A C 1
ATOM 2540 O O . SER A 1 321 ? -28.917 3.887 11.006 1.00 80.94 321 SER A O 1
ATOM 2542 N N . THR A 1 322 ? -27.610 3.716 9.174 1.00 82.31 322 THR A N 1
ATOM 2543 C CA . THR A 1 322 ? -27.278 2.296 9.308 1.00 82.31 322 THR A CA 1
ATOM 2544 C C . THR A 1 322 ? -25.852 2.054 9.767 1.00 82.31 322 THR A C 1
ATOM 2546 O O . THR A 1 322 ? -25.600 1.026 10.387 1.00 82.31 322 THR A O 1
ATOM 2549 N N . ASP A 1 323 ? -24.955 3.000 9.512 1.00 84.00 323 ASP A N 1
ATOM 2550 C CA . ASP A 1 323 ? -23.526 2.897 9.756 1.00 84.00 323 ASP A CA 1
ATOM 2551 C C . ASP A 1 323 ? -23.021 4.132 10.531 1.00 84.00 323 ASP A C 1
ATOM 2553 O O . ASP A 1 323 ? -23.522 5.252 10.375 1.00 84.00 323 ASP A O 1
ATOM 2557 N N . GLU A 1 324 ? -22.059 3.913 11.427 1.00 83.75 324 GLU A N 1
ATOM 2558 C CA . GLU A 1 324 ? -21.228 4.953 12.056 1.00 83.75 324 GLU A CA 1
ATOM 2559 C C . GLU A 1 324 ? -19.774 4.709 11.679 1.00 83.75 324 GLU A C 1
ATOM 2561 O O . GLU A 1 324 ? -19.240 3.680 12.071 1.00 83.75 324 GLU A O 1
ATOM 2566 N N . LEU A 1 325 ? -19.143 5.599 10.915 1.00 85.56 325 LEU A N 1
ATOM 2567 C CA . LEU A 1 325 ? -17.729 5.465 10.564 1.00 85.56 325 LEU A CA 1
ATOM 2568 C C . LEU A 1 325 ? -16.844 5.623 11.808 1.00 85.56 325 LEU A C 1
ATOM 2570 O O . LEU A 1 325 ? -17.066 6.513 12.627 1.00 85.56 325 LEU A O 1
ATOM 2574 N N . LEU A 1 326 ? -15.843 4.757 11.935 1.00 77.62 326 LEU A N 1
ATOM 2575 C CA . LEU A 1 326 ? -14.853 4.783 13.011 1.00 77.62 326 LEU A CA 1
ATOM 2576 C C . LEU A 1 326 ? -13.487 5.226 12.514 1.00 77.62 326 LEU A C 1
ATOM 2578 O O . LEU A 1 326 ? -12.854 6.093 13.114 1.00 77.62 326 LEU A O 1
ATOM 2582 N N . SER A 1 327 ? -13.037 4.607 11.431 1.00 82.38 327 SER A N 1
ATOM 2583 C CA . SER A 1 327 ? -11.705 4.803 10.889 1.00 82.38 327 SER A CA 1
ATOM 2584 C C . SER A 1 327 ? -11.687 4.492 9.397 1.00 82.38 327 SER A C 1
ATOM 2586 O O . SER A 1 327 ? -12.580 3.827 8.855 1.00 82.38 327 SER A O 1
ATOM 2588 N N . VAL A 1 328 ? -10.656 5.004 8.734 1.00 89.62 328 VAL A N 1
ATOM 2589 C CA . VAL A 1 328 ? -10.346 4.695 7.340 1.00 89.62 328 VAL A CA 1
ATOM 2590 C C . VAL A 1 328 ? -8.854 4.406 7.236 1.00 89.62 328 VAL A C 1
ATOM 2592 O O . VAL A 1 328 ? -8.054 5.159 7.784 1.00 89.62 328 VAL A O 1
ATOM 2595 N N . ARG A 1 329 ? -8.473 3.347 6.524 1.00 91.31 329 ARG A N 1
ATOM 2596 C CA . ARG A 1 329 ? -7.074 2.952 6.310 1.00 91.31 329 ARG A CA 1
ATOM 2597 C C . ARG A 1 329 ? -6.794 2.670 4.841 1.00 91.31 329 ARG A C 1
ATOM 2599 O O . ARG A 1 329 ? -7.640 2.122 4.135 1.00 91.31 329 ARG A O 1
ATOM 2606 N N . ILE A 1 330 ? -5.591 3.016 4.387 1.00 92.69 330 ILE A N 1
ATOM 2607 C CA . ILE A 1 330 ? -5.076 2.667 3.058 1.00 92.69 330 ILE A CA 1
ATOM 2608 C C . ILE A 1 330 ? -4.163 1.449 3.172 1.00 92.69 330 ILE A C 1
ATOM 2610 O O . ILE A 1 330 ? -3.175 1.474 3.903 1.00 92.69 330 ILE A O 1
ATOM 2614 N N . GLU A 1 331 ? -4.435 0.422 2.370 1.00 90.62 331 GLU A N 1
ATOM 2615 C CA . GLU A 1 331 ? -3.593 -0.773 2.282 1.00 90.62 331 GLU A CA 1
ATOM 2616 C C . GLU A 1 331 ? -3.153 -1.029 0.843 1.00 90.62 331 GLU A C 1
ATOM 2618 O O . GLU A 1 331 ? -3.972 -1.272 -0.043 1.00 90.62 331 GLU A O 1
ATOM 2623 N N . PHE A 1 332 ? -1.844 -1.013 0.595 1.00 91.81 332 PHE A N 1
ATOM 2624 C CA . PHE A 1 332 ? -1.295 -1.428 -0.694 1.00 91.81 332 PHE A CA 1
ATOM 2625 C C . PHE A 1 332 ? -1.200 -2.953 -0.788 1.00 91.81 332 PHE A C 1
ATOM 2627 O O . PHE A 1 332 ? -0.810 -3.622 0.167 1.00 91.81 332 PHE A O 1
ATOM 2634 N N . ILE A 1 333 ? -1.483 -3.509 -1.971 1.00 86.94 333 ILE A N 1
ATOM 2635 C CA . ILE A 1 333 ? -1.575 -4.967 -2.169 1.00 86.94 333 ILE A CA 1
ATOM 2636 C C . ILE A 1 333 ? -0.257 -5.715 -1.888 1.00 86.94 333 ILE A C 1
ATOM 2638 O O . ILE A 1 333 ? -0.310 -6.865 -1.462 1.00 86.94 333 ILE A O 1
ATOM 2642 N N . ASN A 1 334 ? 0.913 -5.084 -2.064 1.00 81.69 334 ASN A N 1
ATOM 2643 C CA . ASN A 1 334 ? 2.205 -5.669 -1.658 1.00 81.69 334 ASN A CA 1
ATOM 2644 C C . ASN A 1 334 ? 2.859 -4.919 -0.482 1.00 81.69 334 ASN A C 1
ATO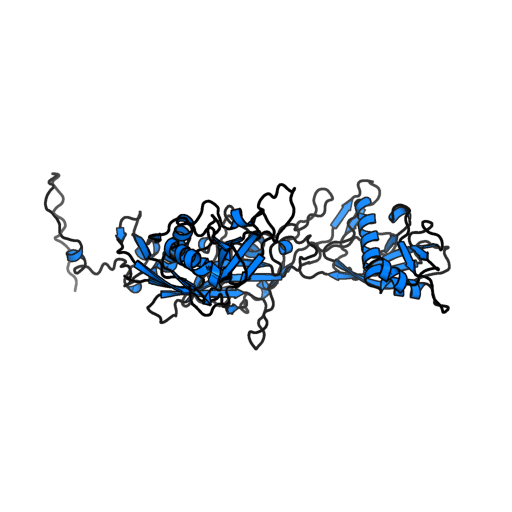M 2646 O O . ASN A 1 334 ? 4.083 -4.786 -0.442 1.00 81.69 334 ASN A O 1
ATOM 2650 N N . GLY A 1 335 ? 2.049 -4.396 0.444 1.00 80.62 335 GLY A N 1
ATOM 2651 C CA . GLY A 1 335 ? 2.511 -3.746 1.674 1.00 80.62 335 GLY A CA 1
ATOM 2652 C C . GLY A 1 335 ? 3.387 -2.514 1.433 1.00 80.62 335 GLY A C 1
ATOM 2653 O O . GLY A 1 335 ? 3.261 -1.825 0.416 1.00 80.62 335 GLY A O 1
ATOM 2654 N N . ASP A 1 336 ? 4.308 -2.249 2.358 1.00 77.38 336 ASP A N 1
ATOM 2655 C CA . ASP A 1 336 ? 5.122 -1.025 2.363 1.00 77.38 336 ASP A CA 1
ATOM 2656 C C . ASP A 1 336 ? 6.069 -0.901 1.166 1.00 77.38 336 ASP A C 1
ATOM 2658 O O . ASP A 1 336 ? 6.318 0.202 0.679 1.00 77.38 336 ASP A O 1
ATOM 2662 N N . GLU A 1 337 ? 6.536 -2.017 0.595 1.00 79.31 337 GLU A N 1
ATOM 2663 C CA . GLU A 1 337 ? 7.343 -1.992 -0.635 1.00 79.31 337 GLU A CA 1
ATOM 2664 C C . GLU A 1 337 ? 6.569 -1.404 -1.830 1.00 79.31 337 GLU A C 1
ATOM 2666 O O . GLU A 1 337 ? 7.181 -0.956 -2.803 1.00 79.31 337 GLU A O 1
ATOM 2671 N N . SER A 1 338 ? 5.232 -1.395 -1.761 1.00 85.50 338 SER A N 1
ATOM 2672 C CA . SER A 1 338 ? 4.338 -0.769 -2.742 1.00 85.50 338 SER A CA 1
ATOM 2673 C C . SER A 1 338 ? 3.971 0.676 -2.413 1.00 85.50 338 SER A C 1
ATOM 2675 O O . SER A 1 338 ? 3.260 1.301 -3.194 1.00 85.50 338 SER A O 1
ATOM 2677 N N . ARG A 1 339 ? 4.476 1.251 -1.319 1.00 88.25 339 ARG A N 1
ATOM 2678 C CA . ARG A 1 339 ? 4.416 2.705 -1.101 1.00 88.25 339 ARG A CA 1
ATOM 2679 C C . ARG A 1 339 ? 5.517 3.431 -1.865 1.00 88.25 339 ARG A C 1
ATOM 2681 O O . ARG A 1 339 ? 5.382 4.619 -2.151 1.00 88.25 339 ARG A O 1
ATOM 2688 N N . ASN A 1 340 ? 6.578 2.718 -2.252 1.00 90.50 340 ASN A N 1
ATOM 2689 C CA . ASN A 1 340 ? 7.681 3.280 -3.015 1.00 90.50 340 ASN A CA 1
ATOM 2690 C C . ASN A 1 340 ? 7.525 3.042 -4.520 1.00 90.50 340 ASN A C 1
ATOM 2692 O O . ASN A 1 340 ? 7.810 1.956 -5.018 1.00 90.50 340 ASN A O 1
ATOM 2696 N N . SER A 1 341 ? 7.150 4.074 -5.279 1.00 87.88 341 SER A N 1
ATOM 2697 C CA . SER A 1 341 ? 6.979 3.966 -6.735 1.00 87.88 341 SER A CA 1
ATOM 2698 C C . SER A 1 341 ? 8.270 3.785 -7.533 1.00 87.88 341 SER A C 1
ATOM 2700 O O . SER A 1 341 ? 8.207 3.494 -8.723 1.00 87.88 341 SER A O 1
ATOM 2702 N N . THR A 1 342 ? 9.447 3.896 -6.919 1.00 83.81 342 THR A N 1
ATOM 2703 C CA . THR A 1 342 ? 10.717 3.498 -7.554 1.00 83.81 342 THR A CA 1
ATOM 2704 C C . THR A 1 342 ? 11.052 2.019 -7.344 1.00 83.81 342 THR A C 1
ATOM 2706 O O . THR A 1 342 ? 11.983 1.515 -7.969 1.00 83.81 342 THR A O 1
ATOM 2709 N N . SER A 1 343 ? 10.280 1.307 -6.517 1.00 85.62 343 SER A N 1
ATOM 2710 C CA . SER A 1 343 ? 10.412 -0.135 -6.306 1.00 85.62 343 SER A CA 1
ATOM 2711 C C . SER A 1 343 ? 9.992 -0.932 -7.542 1.00 85.62 343 SER A C 1
ATOM 2713 O O . SER A 1 343 ? 8.938 -0.702 -8.146 1.00 85.62 343 SER A O 1
ATOM 2715 N N . ASP A 1 344 ? 10.753 -1.979 -7.862 1.00 79.31 344 ASP A N 1
ATOM 2716 C CA . ASP A 1 344 ? 10.387 -2.938 -8.908 1.00 79.31 344 ASP A CA 1
ATOM 2717 C C . ASP A 1 344 ? 9.096 -3.710 -8.580 1.00 79.31 344 ASP A C 1
ATOM 2719 O O . ASP A 1 344 ? 8.454 -4.241 -9.491 1.00 79.31 344 ASP A O 1
ATOM 2723 N N . LYS A 1 345 ? 8.648 -3.711 -7.319 1.00 84.56 345 LYS A N 1
ATOM 2724 C CA . LYS A 1 345 ? 7.392 -4.345 -6.886 1.00 84.56 345 LYS A CA 1
ATOM 2725 C C . LYS A 1 345 ? 6.174 -3.417 -6.936 1.00 84.56 345 LYS A C 1
ATOM 2727 O O . LYS A 1 345 ? 5.049 -3.897 -6.849 1.00 84.56 345 LYS A O 1
ATOM 2732 N N . TYR A 1 346 ? 6.363 -2.112 -7.145 1.00 90.19 346 TYR A N 1
ATOM 2733 C CA . TYR A 1 346 ? 5.248 -1.170 -7.223 1.00 90.19 346 TYR A CA 1
ATOM 2734 C C . TYR A 1 346 ? 4.359 -1.428 -8.446 1.00 90.19 346 TYR A C 1
ATOM 2736 O O . TYR A 1 346 ? 4.857 -1.476 -9.578 1.00 90.19 346 TYR A O 1
ATOM 2744 N N . ASN A 1 347 ? 3.049 -1.547 -8.223 1.00 90.62 347 ASN A N 1
ATOM 2745 C CA . ASN A 1 347 ? 2.025 -1.664 -9.268 1.00 90.62 347 ASN A CA 1
ATOM 2746 C C . ASN A 1 347 ? 0.832 -0.697 -9.070 1.00 90.62 347 ASN A C 1
ATOM 2748 O O . ASN A 1 347 ? -0.118 -0.717 -9.855 1.00 90.62 347 ASN A O 1
ATOM 2752 N N . GLY A 1 348 ? 0.878 0.142 -8.028 1.00 91.62 348 GLY A N 1
ATOM 2753 C CA . GLY A 1 348 ? -0.161 1.113 -7.680 1.00 91.62 348 GLY A CA 1
ATOM 2754 C C . GLY A 1 348 ? -1.511 0.519 -7.270 1.00 91.62 348 GLY A C 1
ATOM 2755 O O . GLY A 1 348 ? -2.494 1.253 -7.241 1.00 91.62 348 GLY A O 1
ATOM 2756 N N . GLU A 1 349 ? -1.598 -0.782 -6.995 1.00 94.00 349 GLU A N 1
ATOM 2757 C CA . GLU A 1 349 ? -2.830 -1.391 -6.497 1.00 94.00 349 GLU A CA 1
ATOM 2758 C C . GLU A 1 349 ? -2.958 -1.216 -4.985 1.00 94.00 349 GLU A C 1
ATOM 2760 O O . GLU A 1 349 ? -2.034 -1.525 -4.226 1.00 94.00 349 GLU A O 1
ATOM 2765 N N . TYR A 1 350 ? -4.133 -0.774 -4.549 1.00 94.44 350 TYR A N 1
ATOM 2766 C CA . TYR A 1 350 ? -4.440 -0.587 -3.136 1.00 94.44 350 TYR A CA 1
ATOM 2767 C C . TYR A 1 350 ? -5.926 -0.829 -2.846 1.00 94.44 350 TYR A C 1
ATOM 2769 O O . TYR A 1 350 ? -6.750 -0.958 -3.756 1.00 94.44 350 TYR A O 1
ATOM 2777 N N . LYS A 1 351 ? -6.265 -0.906 -1.566 1.00 93.69 351 LYS A N 1
ATOM 2778 C CA . LYS A 1 351 ? -7.621 -1.002 -1.027 1.00 93.69 351 LYS A CA 1
ATOM 2779 C C . LYS A 1 351 ? -7.805 0.090 0.018 1.00 93.69 351 LYS A C 1
ATOM 2781 O O . LYS A 1 351 ? -6.832 0.539 0.626 1.00 93.69 351 LYS A O 1
ATOM 2786 N N . ILE A 1 352 ? -9.051 0.501 0.230 1.00 95.00 352 ILE A N 1
ATOM 2787 C CA . ILE A 1 352 ? -9.407 1.326 1.386 1.00 95.00 352 ILE A CA 1
ATOM 2788 C C . ILE A 1 352 ? -10.219 0.455 2.329 1.00 95.00 352 ILE A C 1
ATOM 2790 O O . ILE A 1 352 ? -11.226 -0.125 1.921 1.00 95.00 352 ILE A O 1
ATOM 2794 N N . ILE A 1 353 ? -9.786 0.373 3.576 1.00 91.38 353 ILE A N 1
ATOM 2795 C CA . ILE A 1 353 ? -10.519 -0.298 4.637 1.00 91.38 353 ILE A CA 1
ATOM 2796 C C . ILE A 1 353 ?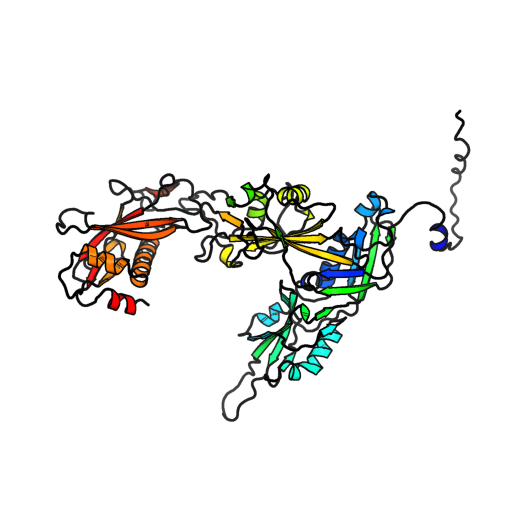 -11.297 0.751 5.411 1.00 91.38 353 ILE A C 1
ATOM 2798 O O . ILE A 1 353 ? -10.748 1.782 5.793 1.00 91.38 353 ILE A O 1
ATOM 2802 N N . ILE A 1 354 ? -12.585 0.500 5.609 1.00 91.12 354 ILE A N 1
ATOM 2803 C CA . ILE A 1 354 ? -13.457 1.371 6.388 1.00 91.12 354 ILE A CA 1
ATOM 2804 C C . ILE A 1 354 ? -14.046 0.565 7.519 1.00 91.12 354 ILE A C 1
ATOM 2806 O O . ILE A 1 354 ? -14.806 -0.379 7.292 1.00 91.12 354 ILE A O 1
ATOM 2810 N N . GLU A 1 355 ? -13.746 0.984 8.734 1.00 85.44 355 GLU A N 1
ATOM 2811 C CA . GLU A 1 355 ? -14.349 0.406 9.919 1.00 85.44 355 GLU A CA 1
ATOM 2812 C C . GLU A 1 355 ? -15.562 1.237 10.302 1.00 85.44 355 GLU A C 1
ATOM 2814 O O . GLU A 1 355 ? -15.543 2.471 10.309 1.00 85.44 355 GLU A O 1
ATOM 2819 N N . SER A 1 356 ? -16.658 0.556 10.599 1.00 83.38 356 SER A N 1
ATOM 2820 C CA . SER A 1 356 ? -17.921 1.209 10.900 1.00 83.38 356 SER A CA 1
ATOM 2821 C C . SER A 1 356 ? -18.771 0.395 11.858 1.00 83.38 356 SER A C 1
ATOM 2823 O O . SER A 1 356 ? -18.480 -0.762 12.141 1.00 83.38 356 SER A O 1
ATOM 2825 N N . ILE A 1 357 ? -19.855 0.984 12.346 1.00 75.88 357 ILE A N 1
ATOM 2826 C CA . ILE A 1 357 ? -20.745 0.366 13.328 1.00 75.88 357 ILE A CA 1
ATOM 2827 C C . ILE A 1 357 ? -22.126 0.190 12.750 1.00 75.88 357 ILE A C 1
ATOM 2829 O O . ILE A 1 357 ? -22.764 1.158 12.353 1.00 75.88 357 ILE A O 1
ATOM 2833 N N . ASP A 1 358 ? -22.623 -1.040 12.793 1.00 78.56 358 ASP A N 1
ATOM 2834 C CA . ASP A 1 358 ? -23.969 -1.378 12.356 1.00 78.56 358 ASP A CA 1
ATOM 2835 C C . ASP A 1 358 ? -25.034 -0.889 13.351 1.00 78.56 358 ASP A C 1
ATOM 2837 O O . ASP A 1 358 ? -25.366 -1.571 14.325 1.00 78.56 358 ASP A O 1
ATOM 2841 N N . LYS A 1 359 ? -25.629 0.273 13.070 1.00 71.88 359 LYS A N 1
ATOM 2842 C CA . LYS A 1 359 ? -26.733 0.866 13.845 1.00 71.88 359 LYS A CA 1
ATOM 2843 C C . LYS A 1 359 ? -28.056 0.120 13.680 1.00 71.88 359 LYS A C 1
ATOM 2845 O O . LYS A 1 359 ? -28.970 0.320 14.477 1.00 71.88 359 LYS A O 1
ATOM 2850 N N . THR A 1 360 ? -28.192 -0.720 12.650 1.00 69.44 360 THR A N 1
ATOM 2851 C CA . THR A 1 360 ? -29.445 -1.447 12.365 1.00 69.44 360 THR A CA 1
ATOM 2852 C C . THR A 1 360 ? -29.567 -2.768 13.104 1.00 69.44 360 THR A C 1
ATOM 2854 O O . THR A 1 360 ? -30.636 -3.390 13.088 1.00 69.44 360 THR A O 1
ATOM 2857 N N . SER A 1 361 ? -28.486 -3.207 13.750 1.00 64.88 361 SER A N 1
ATOM 2858 C CA . SER A 1 361 ? -28.482 -4.438 14.520 1.00 64.88 361 SER A CA 1
ATOM 2859 C C . SER A 1 361 ? -29.586 -4.393 15.578 1.00 64.88 361 SER A C 1
ATOM 2861 O O . SER A 1 361 ? -29.585 -3.563 16.484 1.00 64.88 361 SER A O 1
ATOM 2863 N N . LYS A 1 362 ? -30.548 -5.317 15.467 1.00 52.59 362 LYS A N 1
ATOM 2864 C CA . LYS A 1 362 ? -31.614 -5.512 16.466 1.00 52.59 362 LYS A CA 1
ATOM 2865 C C . LYS A 1 362 ? -31.106 -6.190 17.737 1.00 52.59 362 LYS A C 1
ATOM 2867 O O . LYS A 1 362 ? -31.890 -6.430 18.653 1.00 52.59 362 LYS A O 1
ATOM 2872 N N . ASP A 1 363 ? -29.822 -6.531 17.774 1.00 49.81 363 ASP A N 1
ATOM 2873 C CA . ASP A 1 363 ? -29.187 -7.094 18.946 1.00 49.81 363 ASP A CA 1
ATOM 2874 C C . ASP A 1 363 ? -28.993 -5.974 19.974 1.00 49.81 363 ASP A C 1
ATOM 2876 O O . ASP A 1 363 ? -28.076 -5.161 19.904 1.00 49.81 363 ASP A O 1
ATOM 2880 N N . ILE A 1 364 ? -29.916 -5.914 20.932 1.00 46.47 364 ILE A N 1
ATOM 2881 C CA . ILE A 1 364 ? -29.961 -4.922 22.022 1.00 46.47 364 ILE A CA 1
ATOM 2882 C C . ILE A 1 364 ? -28.681 -5.017 22.901 1.00 46.47 364 ILE A C 1
ATOM 2884 O O . ILE A 1 364 ? -28.320 -4.064 23.603 1.00 46.47 364 ILE A O 1
ATOM 2888 N N . ASN A 1 365 ? -27.986 -6.159 22.761 1.00 46.34 365 ASN A N 1
ATOM 2889 C CA . ASN A 1 365 ? -26.699 -6.602 23.297 1.00 46.34 365 ASN A CA 1
ATOM 2890 C C . ASN A 1 365 ? -25.510 -5.627 23.209 1.00 46.34 365 ASN A C 1
ATOM 2892 O O . ASN A 1 365 ? -24.809 -5.420 24.201 1.00 46.34 365 ASN A O 1
ATOM 2896 N N . GLY A 1 366 ? -25.218 -5.051 22.033 1.00 55.84 366 GLY A N 1
ATOM 2897 C CA . GLY A 1 366 ? -23.867 -4.511 21.847 1.00 55.84 366 GLY A CA 1
ATOM 2898 C C . GLY A 1 366 ? -23.472 -3.904 20.509 1.00 55.84 366 GLY A C 1
ATOM 2899 O O . GLY A 1 366 ? -24.252 -3.847 19.564 1.00 55.84 366 GLY A O 1
ATOM 2900 N N . LEU A 1 367 ? -22.222 -3.436 20.476 1.00 61.78 367 LEU A N 1
ATOM 2901 C CA . LEU A 1 367 ? -21.575 -2.789 19.333 1.00 61.78 367 LEU A CA 1
ATOM 2902 C C . LEU A 1 367 ? -21.185 -3.835 18.294 1.00 61.78 367 LEU A C 1
ATOM 2904 O O . LEU A 1 367 ? -20.499 -4.791 18.642 1.00 61.78 367 LEU A O 1
ATOM 2908 N N . LYS A 1 368 ? -21.601 -3.662 17.038 1.00 72.69 368 LYS A N 1
ATOM 2909 C CA . LYS A 1 368 ? -21.245 -4.565 15.941 1.00 72.69 368 LYS A CA 1
ATOM 2910 C C . LYS A 1 368 ? -20.434 -3.808 14.901 1.00 72.69 368 LYS A C 1
ATOM 2912 O O . LYS A 1 368 ? -20.992 -2.979 14.184 1.00 72.69 368 LYS A O 1
ATOM 2917 N N . ILE A 1 369 ? -19.143 -4.111 14.830 1.00 73.69 369 ILE A N 1
ATOM 2918 C CA . ILE A 1 369 ? -18.253 -3.519 13.834 1.00 73.69 369 ILE A CA 1
ATOM 2919 C C . ILE A 1 369 ? -18.465 -4.213 12.486 1.00 73.69 369 ILE A C 1
ATOM 2921 O O . ILE A 1 369 ? -18.531 -5.441 12.407 1.00 73.69 369 ILE A O 1
ATOM 2925 N N . LYS A 1 370 ? -18.597 -3.418 11.430 1.00 79.56 370 LYS A N 1
ATOM 2926 C CA . LYS A 1 370 ? -18.557 -3.827 10.030 1.00 79.56 370 LYS A CA 1
ATOM 2927 C C . LYS A 1 370 ? -17.314 -3.231 9.397 1.00 79.56 370 LYS A C 1
ATOM 2929 O O . LYS A 1 370 ? -17.081 -2.030 9.521 1.00 79.56 370 LYS A O 1
ATOM 2934 N N . ASN A 1 371 ? -16.588 -4.063 8.670 1.00 84.12 371 ASN A N 1
ATOM 2935 C CA . ASN A 1 371 ? -15.446 -3.631 7.886 1.00 84.12 371 ASN A CA 1
ATOM 2936 C C . ASN A 1 371 ? -15.851 -3.657 6.423 1.00 84.12 371 ASN A C 1
ATOM 2938 O O . ASN A 1 371 ? -16.289 -4.693 5.922 1.00 84.12 371 ASN A O 1
ATOM 2942 N N . TYR A 1 372 ? -15.739 -2.522 5.753 1.00 90.12 372 TYR A N 1
ATOM 2943 C CA . TYR A 1 372 ? -15.924 -2.435 4.318 1.00 90.12 372 TYR A CA 1
ATOM 2944 C C . TYR A 1 372 ? -14.561 -2.416 3.634 1.00 90.12 372 TYR A C 1
ATOM 2946 O O . TYR A 1 372 ? -13.662 -1.691 4.057 1.00 90.12 372 TYR A O 1
ATOM 2954 N N . GLU A 1 373 ? -14.418 -3.198 2.569 1.00 92.75 373 GLU A N 1
ATOM 2955 C CA . GLU A 1 373 ? -13.266 -3.120 1.670 1.00 92.75 373 GLU A CA 1
ATOM 2956 C C . GLU A 1 373 ? -13.696 -2.377 0.407 1.00 92.75 373 GLU A C 1
ATOM 2958 O O . GLU A 1 373 ? -14.465 -2.902 -0.404 1.00 92.75 373 GLU A O 1
ATOM 2963 N N . VAL A 1 374 ? -13.225 -1.142 0.241 1.00 95.06 374 VAL A N 1
ATOM 2964 C CA . VAL A 1 374 ? -13.502 -0.353 -0.959 1.00 95.06 374 VAL A CA 1
ATOM 2965 C C . VAL A 1 374 ? -12.604 -0.824 -2.093 1.00 95.06 374 VAL A C 1
ATOM 2967 O O . VAL A 1 374 ? -11.374 -0.777 -2.012 1.00 95.06 374 VAL A O 1
ATOM 2970 N N . VAL A 1 375 ? -13.248 -1.235 -3.178 1.00 94.06 375 VAL A N 1
ATOM 2971 C CA . VAL A 1 375 ? -12.624 -1.805 -4.371 1.00 94.06 375 VAL A CA 1
ATOM 2972 C C . VAL A 1 375 ? -13.177 -1.140 -5.631 1.00 94.06 375 VAL A C 1
ATOM 2974 O O . VAL A 1 375 ? -14.219 -0.477 -5.614 1.00 94.06 375 VAL A O 1
ATOM 2977 N N . SER A 1 376 ? -12.483 -1.281 -6.760 1.00 92.25 376 SER A N 1
ATOM 2978 C CA . SER A 1 376 ? -12.923 -0.653 -8.015 1.00 92.25 376 SER A CA 1
ATOM 2979 C C . SER A 1 376 ? -14.131 -1.373 -8.625 1.00 92.25 376 SER A C 1
ATOM 2981 O O . SER A 1 376 ? -15.033 -0.737 -9.189 1.00 92.25 376 SER A O 1
ATOM 2983 N N . SER A 1 377 ? -14.177 -2.701 -8.490 1.00 90.19 377 SER A N 1
ATOM 2984 C CA . SER A 1 377 ? -15.293 -3.539 -8.930 1.00 90.19 377 SER A CA 1
ATOM 2985 C C . SER A 1 377 ? -15.361 -4.860 -8.162 1.00 90.19 377 SER A C 1
ATOM 2987 O O . SER A 1 377 ? -14.361 -5.343 -7.626 1.00 90.19 377 SER A O 1
ATOM 2989 N N . ILE A 1 378 ? -16.560 -5.442 -8.134 1.00 88.44 378 ILE A N 1
ATOM 2990 C CA . ILE A 1 378 ? -16.874 -6.728 -7.510 1.00 88.44 378 ILE A CA 1
ATOM 2991 C C . ILE A 1 378 ? -17.510 -7.603 -8.591 1.00 88.44 378 ILE A C 1
ATOM 2993 O O . ILE A 1 378 ? -18.350 -7.124 -9.356 1.00 88.44 378 ILE A O 1
ATOM 2997 N N . ASN A 1 379 ? -17.101 -8.866 -8.699 1.00 81.38 379 ASN A N 1
ATOM 2998 C CA . ASN A 1 379 ? -17.716 -9.785 -9.657 1.00 81.38 379 ASN A CA 1
ATOM 2999 C C . ASN A 1 379 ? -19.125 -10.232 -9.219 1.00 81.38 379 ASN A C 1
ATOM 3001 O O . ASN A 1 379 ? -19.484 -10.137 -8.050 1.00 81.38 379 ASN A O 1
ATOM 3005 N N . GLU A 1 380 ? -19.903 -10.802 -10.148 1.00 68.56 380 GLU A N 1
ATOM 3006 C CA . GLU A 1 380 ? -21.310 -11.207 -9.938 1.00 68.56 380 GLU A CA 1
ATOM 3007 C C . GLU A 1 380 ? -21.544 -12.177 -8.761 1.00 68.56 380 GLU A C 1
ATOM 3009 O O . GLU A 1 380 ? -22.676 -12.351 -8.322 1.00 68.56 380 GLU A O 1
ATOM 3014 N N . ASN A 1 381 ? -20.486 -12.800 -8.229 1.00 70.75 381 ASN A N 1
ATOM 3015 C CA . ASN A 1 381 ? -20.558 -13.765 -7.133 1.00 70.75 381 ASN A CA 1
ATOM 3016 C C . ASN A 1 381 ? -19.899 -13.279 -5.828 1.00 70.75 381 ASN A C 1
ATOM 3018 O O . ASN A 1 381 ? -19.730 -14.095 -4.923 1.00 70.75 381 ASN A O 1
ATOM 3022 N N . ASN A 1 382 ? -19.476 -12.012 -5.726 1.00 67.19 382 ASN A N 1
ATOM 3023 C CA . ASN A 1 382 ? -18.703 -11.465 -4.594 1.00 67.19 382 ASN A CA 1
ATOM 3024 C C . ASN A 1 382 ? -17.436 -12.276 -4.238 1.00 67.19 382 ASN A C 1
ATOM 3026 O O . ASN A 1 382 ? -16.962 -12.238 -3.107 1.00 67.19 382 ASN A O 1
ATOM 3030 N N . LYS A 1 383 ? -16.889 -13.039 -5.194 1.00 65.44 383 LYS A N 1
ATOM 3031 C CA . LYS A 1 383 ? -15.722 -13.920 -4.995 1.00 65.44 383 LYS A CA 1
ATOM 3032 C C . LYS A 1 383 ? -14.409 -13.306 -5.461 1.00 65.44 383 LYS A C 1
ATOM 3034 O O . LYS A 1 383 ? -13.356 -13.721 -5.000 1.00 65.44 383 LYS A O 1
ATOM 3039 N N . SER A 1 384 ? -14.462 -12.378 -6.414 1.00 74.25 384 SER A N 1
ATOM 3040 C CA . SER A 1 384 ? -13.284 -11.684 -6.934 1.00 74.25 384 SER A CA 1
ATOM 3041 C C . SER A 1 384 ? -13.544 -10.194 -6.878 1.00 74.25 384 SER A C 1
ATOM 3043 O O . SER A 1 384 ? -14.508 -9.707 -7.473 1.00 74.25 384 SER A O 1
ATOM 3045 N N . VAL A 1 385 ? -12.659 -9.497 -6.181 1.00 84.62 385 VAL A N 1
ATOM 3046 C CA . VAL A 1 385 ? -12.625 -8.043 -6.089 1.00 84.62 385 VAL A CA 1
ATOM 3047 C C . VAL A 1 385 ? -11.434 -7.522 -6.881 1.00 84.62 385 VAL A C 1
ATOM 3049 O O . VAL A 1 385 ? -10.395 -8.181 -6.945 1.00 84.62 385 VAL A O 1
ATOM 3052 N N . VAL A 1 386 ? -11.589 -6.367 -7.519 1.00 89.75 386 VAL A N 1
ATOM 3053 C CA . VAL A 1 386 ? -10.495 -5.695 -8.231 1.00 89.75 386 VAL A CA 1
ATOM 3054 C C . VAL A 1 386 ? -10.048 -4.500 -7.391 1.00 89.75 386 VAL A C 1
ATOM 3056 O O . VAL A 1 386 ? -10.891 -3.649 -7.105 1.00 89.75 386 VAL A O 1
ATOM 3059 N N . PRO A 1 387 ? -8.764 -4.390 -7.001 1.00 92.62 387 PRO A N 1
ATOM 3060 C CA . PRO A 1 387 ? -8.293 -3.284 -6.171 1.00 92.62 387 PRO A CA 1
ATOM 3061 C C . PRO A 1 387 ? -8.474 -1.925 -6.863 1.00 92.62 387 PRO A C 1
ATOM 3063 O O . PRO A 1 387 ? -8.762 -1.837 -8.064 1.00 92.62 387 PRO A O 1
ATOM 3066 N N . LEU A 1 388 ? -8.325 -0.856 -6.088 1.00 95.12 388 LEU A N 1
ATOM 3067 C CA . LEU A 1 388 ? -8.221 0.504 -6.605 1.00 95.12 388 LEU A CA 1
ATOM 3068 C C . LEU A 1 388 ? -6.865 0.708 -7.280 1.00 95.12 388 LEU A C 1
ATOM 3070 O O . LEU A 1 388 ? -5.890 0.017 -6.974 1.00 95.12 388 LEU A O 1
ATOM 3074 N N . GLN A 1 389 ? -6.812 1.665 -8.207 1.00 93.06 389 GLN A N 1
ATOM 3075 C CA . GLN A 1 389 ? -5.595 1.997 -8.938 1.00 93.06 389 GLN A CA 1
ATOM 3076 C C . GLN A 1 389 ? -5.137 3.417 -8.614 1.00 93.06 389 GLN A C 1
ATOM 3078 O O . GLN A 1 389 ? -5.809 4.396 -8.943 1.00 93.06 389 GLN A O 1
ATOM 3083 N N . LEU A 1 390 ? -3.941 3.519 -8.043 1.00 95.25 390 LEU A N 1
ATOM 3084 C CA . LEU A 1 390 ? -3.182 4.751 -7.917 1.00 95.25 390 LEU A CA 1
ATOM 3085 C C . LEU A 1 390 ? -2.195 4.855 -9.074 1.00 95.25 390 LEU A C 1
ATOM 3087 O O . LEU A 1 390 ? -1.438 3.920 -9.337 1.00 95.25 390 LEU A O 1
ATOM 3091 N N . ASN A 1 391 ? -2.170 6.002 -9.742 1.00 94.06 391 ASN A N 1
ATOM 3092 C CA . ASN A 1 391 ? -1.210 6.284 -10.798 1.00 94.06 391 ASN A CA 1
ATOM 3093 C C . ASN A 1 391 ? -0.266 7.426 -10.419 1.00 94.06 391 ASN A C 1
ATOM 3095 O O . ASN A 1 391 ? -0.718 8.521 -10.078 1.00 94.06 391 ASN A O 1
ATOM 3099 N N . VAL A 1 392 ? 1.040 7.205 -10.576 1.00 94.25 392 VAL A N 1
ATOM 3100 C CA . VAL A 1 392 ? 2.063 8.255 -10.441 1.00 94.25 392 VAL A CA 1
ATOM 3101 C C . VAL A 1 392 ? 2.561 8.727 -11.817 1.00 94.25 392 VAL A C 1
ATOM 3103 O O . VAL A 1 392 ? 2.861 7.881 -12.666 1.00 94.25 392 VAL A O 1
ATOM 3106 N N . PRO A 1 393 ? 2.684 10.045 -12.084 1.00 91.25 393 PRO A N 1
ATOM 3107 C CA . PRO A 1 393 ? 3.229 10.588 -13.340 1.00 91.25 393 PRO A CA 1
ATOM 3108 C C . PRO A 1 393 ? 4.753 10.435 -13.483 1.00 91.25 393 PRO A C 1
ATOM 3110 O O . PRO A 1 393 ? 5.464 11.379 -13.822 1.00 91.25 393 PRO A O 1
ATOM 3113 N N . ASP A 1 394 ? 5.271 9.243 -13.218 1.00 89.81 394 ASP A N 1
ATOM 3114 C CA . ASP A 1 394 ? 6.705 8.966 -13.149 1.00 89.81 394 ASP A CA 1
ATOM 3115 C C . ASP A 1 394 ? 7.230 8.205 -14.363 1.00 89.81 394 ASP A C 1
ATOM 3117 O O . ASP A 1 394 ? 8.441 7.986 -14.468 1.00 89.81 394 ASP A O 1
ATOM 3121 N N . ALA A 1 395 ? 6.354 7.794 -15.286 1.00 88.62 395 ALA A N 1
ATOM 3122 C CA . ALA A 1 395 ? 6.791 7.082 -16.473 1.00 88.62 395 ALA A CA 1
ATOM 3123 C C . ALA A 1 395 ? 7.425 8.047 -17.473 1.00 88.62 395 ALA A C 1
ATOM 3125 O O . ALA A 1 395 ? 6.820 9.041 -17.888 1.00 88.62 395 ALA A O 1
ATOM 3126 N N . TYR A 1 396 ? 8.641 7.740 -17.902 1.00 84.12 396 TYR A N 1
ATOM 3127 C CA . TYR A 1 396 ? 9.319 8.482 -18.957 1.00 84.12 396 TYR A CA 1
ATOM 3128 C C . TYR A 1 396 ? 10.295 7.585 -19.700 1.00 84.12 396 TYR A C 1
ATOM 3130 O O . TYR A 1 396 ? 10.678 6.513 -19.235 1.00 84.12 396 TYR A O 1
ATOM 3138 N N . LEU A 1 397 ? 10.708 8.069 -20.862 1.00 82.31 397 LEU A N 1
ATOM 3139 C CA . LEU A 1 397 ? 11.664 7.437 -21.752 1.00 82.31 397 LEU A CA 1
ATOM 3140 C C . LEU A 1 397 ? 12.537 8.528 -22.366 1.00 82.31 397 LEU A C 1
ATOM 3142 O O . LEU A 1 397 ? 12.024 9.593 -22.731 1.00 82.31 397 LEU A O 1
ATOM 3146 N N . ILE A 1 398 ? 13.833 8.258 -22.472 1.00 78.50 398 ILE A N 1
ATOM 3147 C CA . ILE A 1 398 ? 14.791 9.118 -23.153 1.00 78.50 398 ILE A CA 1
ATOM 3148 C C . ILE A 1 398 ? 14.475 9.195 -24.647 1.00 78.50 398 ILE A C 1
ATOM 3150 O O . ILE A 1 398 ? 14.240 8.186 -25.310 1.00 78.50 398 ILE A O 1
ATOM 3154 N N . ASP A 1 399 ? 14.495 10.412 -25.174 1.00 70.62 399 ASP A N 1
ATOM 3155 C CA . ASP A 1 399 ? 14.345 10.719 -26.588 1.00 70.62 399 ASP A CA 1
ATOM 3156 C C . ASP A 1 399 ? 15.658 11.325 -27.106 1.00 70.62 399 ASP A C 1
ATOM 3158 O O . ASP A 1 399 ? 15.993 12.489 -26.859 1.00 70.62 399 ASP A O 1
ATOM 3162 N N . THR A 1 400 ? 16.473 10.498 -27.765 1.00 61.41 400 THR A N 1
ATOM 3163 C CA . THR A 1 400 ? 17.767 10.915 -28.315 1.00 61.41 400 THR A CA 1
ATOM 3164 C C . THR A 1 400 ? 17.608 11.382 -29.760 1.00 61.41 400 THR A C 1
ATOM 3166 O O . THR A 1 400 ? 17.364 10.576 -30.648 1.00 61.41 400 THR A O 1
ATOM 3169 N N . ASN A 1 401 ? 17.829 12.676 -30.022 1.00 50.53 401 ASN A N 1
ATOM 3170 C CA . ASN A 1 401 ? 17.804 13.271 -31.372 1.00 50.53 401 ASN A CA 1
ATOM 3171 C C . ASN A 1 401 ? 19.062 12.937 -32.207 1.00 50.53 401 ASN A C 1
ATOM 3173 O O . ASN A 1 401 ? 19.711 13.838 -32.740 1.00 50.53 401 ASN A O 1
ATOM 3177 N N . LEU A 1 402 ? 19.459 11.669 -32.303 1.00 50.44 402 LEU A N 1
ATOM 3178 C CA . LEU A 1 402 ? 20.417 11.246 -33.329 1.00 50.44 402 LEU A CA 1
ATOM 3179 C C . LEU A 1 402 ? 19.610 11.031 -34.622 1.00 50.44 402 LEU A C 1
ATOM 3181 O O . LEU A 1 402 ? 19.030 9.971 -34.801 1.00 50.44 402 LEU A O 1
ATOM 3185 N N . ASP A 1 403 ? 19.484 12.089 -35.432 1.00 42.47 403 ASP A N 1
ATOM 3186 C CA . ASP A 1 403 ? 18.857 12.166 -36.767 1.00 42.47 403 ASP A CA 1
ATOM 3187 C C . ASP A 1 403 ? 17.689 11.192 -37.056 1.00 42.47 403 ASP A C 1
ATOM 3189 O O . ASP A 1 403 ? 17.873 10.107 -37.603 1.00 42.47 403 ASP A O 1
ATOM 3193 N N . GLY A 1 404 ? 16.450 11.630 -36.774 1.00 47.19 404 GLY A N 1
ATOM 3194 C CA . GLY A 1 404 ? 15.229 11.039 -37.356 1.00 47.19 404 GLY A CA 1
ATOM 3195 C C . GLY A 1 404 ? 14.216 10.387 -36.401 1.00 47.19 404 GLY A C 1
ATOM 3196 O O . GLY A 1 404 ? 13.192 9.898 -36.873 1.00 47.19 404 GLY A O 1
ATOM 3197 N N . GLY A 1 405 ? 14.444 10.379 -35.084 1.00 55.72 405 GLY A N 1
ATOM 3198 C CA . GLY A 1 405 ? 13.515 9.826 -34.080 1.00 55.72 405 GLY A CA 1
ATOM 3199 C C . GLY A 1 405 ? 14.244 9.090 -32.951 1.00 55.72 405 GLY A C 1
ATOM 3200 O O . GLY A 1 405 ? 15.455 9.229 -32.828 1.00 55.72 405 GLY A O 1
ATOM 3201 N N . LYS A 1 406 ? 13.518 8.296 -32.143 1.00 63.09 406 LYS A N 1
ATOM 3202 C CA . LYS A 1 406 ? 14.009 7.550 -30.958 1.00 63.09 406 LYS A CA 1
ATOM 3203 C C . LYS A 1 406 ? 15.062 6.494 -31.294 1.00 63.09 406 LYS A C 1
ATOM 3205 O O . LYS A 1 406 ? 14.772 5.295 -31.314 1.00 63.09 406 LYS A O 1
ATOM 3210 N N . PHE A 1 407 ? 16.277 6.939 -31.571 1.00 66.50 407 PHE A N 1
ATOM 3211 C CA . PHE A 1 407 ? 17.387 6.093 -31.973 1.00 66.50 407 PHE A CA 1
ATOM 3212 C C . PHE A 1 407 ? 18.586 6.325 -31.047 1.00 66.50 407 PHE A C 1
ATOM 3214 O O . PHE A 1 407 ? 19.210 7.387 -31.079 1.00 66.50 407 PHE A O 1
ATOM 3221 N N . MET A 1 408 ? 18.919 5.336 -30.216 1.00 74.12 408 MET A N 1
ATOM 3222 C CA . MET A 1 408 ? 20.141 5.305 -29.406 1.00 74.12 408 MET A CA 1
ATOM 3223 C C . MET A 1 408 ? 21.176 4.412 -30.088 1.00 74.12 408 MET A C 1
ATOM 3225 O O . MET A 1 408 ? 20.841 3.334 -30.556 1.00 74.12 408 MET A O 1
ATOM 3229 N N . TYR A 1 409 ? 22.443 4.819 -30.143 1.00 74.75 409 TYR A N 1
ATOM 3230 C CA . TYR A 1 409 ? 23.501 3.968 -30.695 1.00 74.75 409 TYR A CA 1
ATOM 3231 C C . TYR A 1 409 ? 24.333 3.350 -29.573 1.00 74.75 409 TYR A C 1
ATOM 3233 O O . TYR A 1 409 ? 25.004 4.069 -28.832 1.00 74.75 409 TYR A O 1
ATOM 3241 N N . ILE A 1 410 ? 24.274 2.025 -29.451 1.00 77.81 410 ILE A N 1
ATOM 3242 C CA . ILE A 1 410 ? 25.075 1.241 -28.517 1.00 77.81 410 ILE A CA 1
ATOM 3243 C C . ILE A 1 410 ? 26.406 0.931 -29.199 1.00 77.81 410 ILE A C 1
ATOM 3245 O O . ILE A 1 410 ? 26.458 0.147 -30.143 1.00 77.81 410 ILE A O 1
ATOM 3249 N N . THR A 1 411 ? 27.476 1.549 -28.709 1.00 81.94 411 THR A N 1
ATOM 3250 C CA . THR A 1 411 ? 28.855 1.247 -29.109 1.00 81.94 411 THR A CA 1
ATOM 3251 C C . THR A 1 411 ? 29.579 0.496 -28.007 1.00 81.94 411 THR A C 1
ATOM 3253 O O . THR A 1 411 ? 29.153 0.504 -26.848 1.00 81.94 411 THR A O 1
ATOM 3256 N N . LYS A 1 412 ? 30.739 -0.087 -28.321 1.00 85.56 412 LYS A N 1
ATOM 3257 C CA . LYS A 1 412 ? 31.619 -0.607 -27.265 1.00 85.56 412 LYS A CA 1
ATOM 3258 C C . LYS A 1 412 ? 31.960 0.460 -26.221 1.00 85.56 412 LYS A C 1
ATOM 3260 O O . LYS A 1 412 ? 31.999 0.153 -25.043 1.00 85.56 412 LYS A O 1
ATOM 3265 N N . GLU A 1 413 ? 32.141 1.721 -26.621 1.00 84.94 413 GLU A N 1
ATOM 3266 C CA . GLU A 1 413 ? 32.415 2.843 -25.706 1.00 84.94 413 GLU A CA 1
ATOM 3267 C C . GLU A 1 413 ? 31.209 3.141 -24.809 1.00 84.94 413 GLU A C 1
ATOM 3269 O O . GLU A 1 413 ? 31.363 3.580 -23.664 1.00 84.94 413 GLU A O 1
ATOM 3274 N N . PHE A 1 414 ? 29.994 2.904 -25.319 1.00 84.44 414 PHE A N 1
ATOM 3275 C CA . PHE A 1 414 ? 28.798 2.970 -24.499 1.00 84.44 414 PHE A CA 1
ATOM 3276 C C . PHE A 1 414 ? 28.849 1.906 -23.396 1.00 84.44 414 PHE A C 1
ATOM 3278 O O . PHE A 1 414 ? 28.627 2.245 -22.242 1.00 84.44 414 PHE A O 1
ATOM 3285 N N . PHE A 1 415 ? 29.260 0.681 -23.731 1.00 89.12 415 PHE A N 1
ATOM 3286 C CA . PHE A 1 415 ? 29.476 -0.446 -22.812 1.00 89.12 415 PHE A CA 1
ATOM 3287 C C . PHE A 1 415 ? 30.851 -0.459 -22.108 1.00 89.12 415 PHE A C 1
ATOM 3289 O O . PHE A 1 415 ? 31.324 -1.520 -21.701 1.00 89.12 415 PHE A O 1
ATOM 3296 N N . ASP A 1 416 ? 31.506 0.694 -21.948 1.00 87.81 416 ASP A N 1
ATOM 3297 C CA . ASP A 1 416 ? 32.819 0.832 -21.290 1.00 87.81 416 ASP A CA 1
ATOM 3298 C C . ASP A 1 416 ? 33.928 -0.058 -21.882 1.00 87.81 416 ASP A C 1
ATOM 3300 O O . ASP A 1 416 ? 34.731 -0.666 -21.175 1.00 87.81 416 ASP A O 1
ATOM 3304 N N . ASN A 1 417 ? 33.974 -0.131 -23.209 1.00 89.50 417 ASN A N 1
ATOM 3305 C CA . ASN A 1 417 ? 34.879 -0.966 -24.003 1.00 89.50 417 ASN A CA 1
ATOM 3306 C C . ASN A 1 417 ? 34.714 -2.476 -23.771 1.00 89.50 417 ASN A C 1
ATOM 3308 O O . ASN A 1 417 ? 35.641 -3.250 -24.015 1.00 89.50 417 ASN A O 1
ATOM 3312 N N . GLN A 1 418 ? 33.531 -2.904 -23.331 1.00 91.69 418 GLN A N 1
ATOM 3313 C CA . GLN A 1 418 ? 33.149 -4.310 -23.235 1.00 91.69 418 GLN A CA 1
ATOM 3314 C C . GLN A 1 418 ? 32.110 -4.669 -24.301 1.00 91.69 418 GLN A C 1
ATOM 3316 O O . GLN A 1 418 ? 31.334 -3.821 -24.741 1.00 91.69 418 GLN A O 1
ATOM 3321 N N . SER A 1 419 ? 32.064 -5.944 -24.683 1.00 92.50 419 SER A N 1
ATOM 3322 C CA . SER A 1 419 ? 30.972 -6.486 -25.497 1.00 92.50 419 SER A CA 1
ATOM 3323 C C . SER A 1 419 ? 29.899 -7.165 -24.650 1.00 92.50 419 SER A C 1
ATOM 3325 O O . SER A 1 419 ? 30.189 -7.758 -23.611 1.00 92.50 419 SER A O 1
ATOM 3327 N N . PHE A 1 420 ? 28.671 -7.154 -25.157 1.00 94.00 420 PHE A N 1
ATOM 3328 C CA . PHE A 1 420 ? 27.618 -8.089 -24.798 1.00 94.00 420 PHE A CA 1
ATOM 3329 C C . PHE A 1 420 ? 27.720 -9.334 -25.690 1.00 94.00 420 PHE A C 1
ATOM 3331 O O . PHE A 1 420 ? 27.814 -9.226 -26.915 1.00 94.00 420 PHE A O 1
ATOM 3338 N N . GLU A 1 421 ? 27.751 -10.514 -25.079 1.00 95.06 421 GLU A N 1
ATOM 3339 C CA . GLU A 1 421 ? 27.886 -11.793 -25.779 1.00 95.06 421 GLU A CA 1
ATOM 3340 C C . GLU A 1 421 ? 26.542 -12.241 -26.366 1.00 95.06 421 GLU A C 1
ATOM 3342 O O . GLU A 1 421 ? 25.511 -12.171 -25.701 1.00 95.06 421 GLU A O 1
ATOM 3347 N N . MET A 1 422 ? 26.548 -12.722 -27.610 1.00 94.00 422 MET A N 1
ATOM 3348 C CA . MET A 1 422 ? 25.404 -13.389 -28.232 1.00 94.00 422 MET A CA 1
ATOM 3349 C C . MET A 1 422 ? 25.847 -14.691 -28.893 1.00 94.00 422 MET A C 1
ATOM 3351 O O . MET A 1 422 ? 26.873 -14.734 -29.574 1.00 94.00 422 MET A O 1
ATOM 3355 N N . GLY A 1 423 ? 25.045 -15.742 -28.735 1.00 93.19 423 GLY A N 1
ATOM 3356 C CA . GLY A 1 423 ? 25.300 -17.046 -29.337 1.00 93.19 423 GLY A CA 1
ATOM 3357 C C . GLY A 1 423 ? 25.001 -17.046 -30.835 1.00 93.19 423 GLY A C 1
ATOM 3358 O O . GLY A 1 423 ? 23.846 -16.908 -31.245 1.00 93.19 423 GLY A O 1
ATOM 3359 N N . PHE A 1 424 ? 26.038 -17.210 -31.651 1.00 92.56 424 PHE A N 1
ATOM 3360 C CA . PHE A 1 424 ? 25.981 -17.265 -33.115 1.00 92.56 424 PHE A CA 1
ATOM 3361 C C . PHE A 1 424 ? 26.271 -18.663 -33.672 1.00 92.56 424 PHE A C 1
ATOM 3363 O O . PHE A 1 424 ? 26.181 -18.872 -34.885 1.00 92.56 424 PHE A O 1
ATOM 3370 N N . LYS A 1 425 ? 26.556 -19.649 -32.814 1.00 92.44 425 LYS A N 1
ATOM 3371 C CA . LYS A 1 425 ? 26.656 -21.042 -33.248 1.00 92.44 425 LYS A CA 1
ATOM 3372 C C . LYS A 1 425 ? 25.311 -21.530 -33.765 1.00 92.44 425 LYS A C 1
ATOM 3374 O O . LYS A 1 425 ? 24.304 -21.499 -33.054 1.00 92.44 425 LYS A O 1
ATOM 3379 N N . ASN A 1 426 ? 25.302 -22.032 -34.993 1.00 82.94 426 ASN A N 1
ATOM 3380 C CA . ASN A 1 426 ? 24.140 -22.677 -35.576 1.00 82.94 426 ASN A CA 1
ATOM 3381 C C . ASN A 1 426 ? 24.571 -23.774 -36.552 1.00 82.94 426 ASN A C 1
ATOM 3383 O O . ASN A 1 426 ? 25.538 -23.616 -37.290 1.00 82.94 426 ASN A O 1
ATOM 3387 N N . ASN A 1 427 ? 23.819 -24.872 -36.575 1.00 78.62 427 ASN A N 1
ATOM 3388 C CA . ASN A 1 427 ? 24.107 -26.036 -37.416 1.00 78.62 427 ASN A CA 1
ATOM 3389 C C . ASN A 1 427 ? 23.599 -25.866 -38.861 1.00 78.62 427 ASN A C 1
ATOM 3391 O O . ASN A 1 427 ? 23.831 -26.728 -39.702 1.00 78.62 427 ASN A O 1
ATOM 3395 N N . VAL A 1 428 ? 22.878 -24.775 -39.146 1.00 80.56 428 VAL A N 1
ATOM 3396 C CA . VAL A 1 428 ? 22.298 -24.457 -40.458 1.00 80.56 428 VAL A CA 1
ATOM 3397 C C . VAL A 1 428 ? 22.578 -22.992 -40.787 1.00 80.56 428 VAL A C 1
ATOM 3399 O O . VAL A 1 428 ? 22.549 -22.141 -39.896 1.00 80.56 428 VAL A O 1
ATOM 3402 N N . ALA A 1 429 ? 22.811 -22.680 -42.063 1.00 79.44 429 ALA A N 1
ATOM 3403 C CA . ALA A 1 429 ? 22.947 -21.303 -42.526 1.00 79.44 429 ALA A CA 1
ATOM 3404 C C . ALA A 1 429 ? 21.658 -20.516 -42.233 1.00 79.44 429 ALA A C 1
ATOM 3406 O O . ALA A 1 429 ? 20.585 -20.833 -42.745 1.00 79.44 429 ALA A O 1
ATOM 3407 N N . VAL A 1 430 ? 21.762 -19.503 -41.377 1.00 83.62 430 VAL A N 1
ATOM 3408 C CA . VAL A 1 430 ? 20.651 -18.646 -40.959 1.00 83.62 430 VAL A CA 1
ATOM 3409 C C . VAL A 1 430 ? 21.132 -17.202 -40.996 1.00 83.62 430 VAL A C 1
ATOM 3411 O O . VAL A 1 430 ? 22.272 -16.918 -40.637 1.00 83.62 430 VAL A O 1
ATOM 3414 N N . ALA A 1 431 ? 20.267 -16.294 -41.445 1.00 83.50 431 ALA A N 1
ATOM 3415 C CA . ALA A 1 431 ? 20.585 -14.874 -41.498 1.00 83.50 431 ALA A CA 1
ATOM 3416 C C . ALA A 1 431 ? 20.876 -14.314 -40.092 1.00 83.50 431 ALA A C 1
ATOM 3418 O O . ALA A 1 431 ? 20.201 -14.664 -39.124 1.00 83.50 431 ALA A O 1
ATOM 3419 N N . GLU A 1 432 ? 21.847 -13.407 -39.982 1.00 81.94 432 GLU A N 1
ATOM 3420 C CA . GLU A 1 432 ? 22.326 -12.884 -38.693 1.00 81.94 432 GLU A CA 1
ATOM 3421 C C . GLU A 1 432 ? 21.214 -12.242 -37.846 1.00 81.94 432 GLU A C 1
ATOM 3423 O O . GLU A 1 432 ? 21.167 -12.460 -36.635 1.00 81.94 432 GLU A O 1
ATOM 3428 N N . PHE A 1 433 ? 20.259 -11.534 -38.465 1.00 83.12 433 PHE A N 1
ATOM 3429 C CA . PHE A 1 433 ? 19.131 -10.932 -37.737 1.00 83.12 433 PHE A CA 1
ATOM 3430 C C . PHE A 1 433 ? 18.285 -11.976 -36.992 1.00 83.12 433 PHE A C 1
ATOM 3432 O O . PHE A 1 433 ? 17.774 -11.698 -35.909 1.00 83.12 433 PHE A O 1
ATOM 3439 N N . VAL A 1 434 ? 18.161 -13.193 -37.536 1.00 86.62 434 VAL A N 1
ATOM 3440 C CA . VAL A 1 434 ? 17.411 -14.284 -36.901 1.00 86.62 434 VAL A CA 1
ATOM 3441 C C . VAL A 1 434 ? 18.151 -14.783 -35.663 1.00 86.62 434 VAL A C 1
ATOM 3443 O O . VAL A 1 434 ? 17.507 -15.111 -34.670 1.00 86.62 434 VAL A O 1
ATOM 3446 N N . LEU A 1 435 ? 19.485 -14.834 -35.690 1.00 89.44 435 LEU A N 1
ATOM 3447 C CA . LEU A 1 435 ? 20.288 -15.254 -34.537 1.00 89.44 435 LEU A CA 1
ATOM 3448 C C . LEU A 1 435 ? 20.235 -14.214 -33.415 1.00 89.44 435 LEU A C 1
ATOM 3450 O O . LEU A 1 435 ? 20.022 -14.585 -32.261 1.00 89.44 435 LEU A O 1
ATOM 3454 N N . ILE A 1 436 ? 20.320 -12.923 -33.743 1.00 89.62 436 ILE A N 1
ATOM 3455 C CA . ILE A 1 436 ? 20.127 -11.836 -32.767 1.00 89.62 436 ILE A CA 1
ATOM 3456 C C . ILE A 1 436 ? 18.721 -11.907 -32.165 1.00 89.62 436 ILE A C 1
ATOM 3458 O O . ILE A 1 436 ? 18.569 -11.900 -30.945 1.00 89.62 436 ILE A O 1
ATOM 3462 N N . LEU A 1 437 ? 17.692 -12.059 -33.004 1.00 88.94 437 LEU A N 1
ATOM 3463 C CA . LEU A 1 437 ? 16.311 -12.191 -32.543 1.00 88.94 437 LEU A CA 1
ATOM 3464 C C . LEU A 1 437 ? 16.117 -13.427 -31.652 1.00 88.94 437 LEU A C 1
ATOM 3466 O O . LEU A 1 437 ? 15.399 -13.346 -30.664 1.00 88.94 437 LEU A O 1
ATOM 3470 N N . ARG A 1 438 ? 16.756 -14.563 -31.958 1.00 90.00 438 ARG A N 1
ATOM 3471 C CA . ARG A 1 438 ? 16.715 -15.771 -31.111 1.00 90.00 438 ARG A CA 1
ATOM 3472 C C . ARG A 1 438 ? 17.344 -15.533 -29.741 1.00 90.00 438 ARG A C 1
ATOM 3474 O O . ARG A 1 438 ? 16.739 -15.914 -28.746 1.00 90.00 438 ARG A O 1
ATOM 3481 N N . ASN A 1 439 ? 18.505 -14.879 -29.689 1.00 92.88 439 ASN A N 1
ATOM 3482 C CA . ASN A 1 439 ? 19.145 -14.504 -28.426 1.00 92.88 439 ASN A CA 1
ATOM 3483 C C . ASN A 1 439 ? 18.234 -13.579 -27.610 1.00 92.88 439 ASN A C 1
ATOM 3485 O O . ASN A 1 439 ? 17.948 -13.861 -26.457 1.00 92.88 439 ASN A O 1
ATOM 3489 N N . LEU A 1 440 ? 17.716 -12.510 -28.216 1.00 90.94 440 LEU A N 1
ATOM 3490 C CA . LEU A 1 440 ? 16.917 -11.504 -27.505 1.00 90.94 440 LEU A CA 1
ATOM 3491 C C . LEU A 1 440 ? 15.460 -11.918 -27.242 1.00 90.94 440 LEU A C 1
ATOM 3493 O O . LEU A 1 440 ? 14.772 -11.257 -26.473 1.00 90.94 440 LEU A O 1
ATOM 3497 N N . ARG A 1 441 ? 14.971 -13.003 -27.851 1.00 90.56 441 ARG A N 1
ATOM 3498 C CA . ARG A 1 441 ? 13.715 -13.661 -27.450 1.00 90.56 441 ARG A CA 1
ATOM 3499 C C . ARG A 1 441 ? 13.895 -14.599 -26.259 1.00 90.56 441 ARG A C 1
ATOM 3501 O O . ARG A 1 441 ? 12.900 -14.993 -25.658 1.00 90.56 441 ARG A O 1
ATOM 3508 N N . ASN A 1 442 ? 15.128 -14.969 -25.920 1.00 91.62 442 ASN A N 1
ATOM 3509 C CA . ASN A 1 442 ? 15.407 -15.718 -24.706 1.00 91.62 442 ASN A CA 1
ATOM 3510 C C . ASN A 1 442 ? 15.392 -14.761 -23.502 1.00 91.62 442 ASN A C 1
ATOM 3512 O O . ASN A 1 442 ? 16.156 -13.799 -23.469 1.00 91.62 442 ASN A O 1
ATOM 3516 N N . GLY A 1 443 ? 14.529 -15.028 -22.516 1.00 88.69 443 GLY A N 1
ATOM 3517 C CA . GLY A 1 443 ? 14.298 -14.126 -21.382 1.00 88.69 443 GLY A CA 1
ATOM 3518 C C . GLY A 1 443 ? 15.552 -13.817 -20.559 1.00 88.69 443 GLY A C 1
ATOM 3519 O O . GLY A 1 443 ? 15.768 -12.658 -20.215 1.00 88.69 443 GLY A O 1
ATOM 3520 N N . ASN A 1 444 ? 16.415 -14.809 -20.310 1.00 92.38 444 ASN A N 1
ATOM 3521 C CA . ASN A 1 444 ? 17.644 -14.611 -19.532 1.00 92.38 444 ASN A CA 1
ATOM 3522 C C . ASN A 1 444 ? 18.602 -13.665 -20.263 1.00 92.38 444 ASN A C 1
ATOM 3524 O O . ASN A 1 444 ? 19.020 -12.652 -19.710 1.00 92.38 444 ASN A O 1
ATOM 3528 N N . ILE A 1 445 ? 18.877 -13.945 -21.542 1.00 93.50 445 ILE A N 1
ATOM 3529 C CA . ILE A 1 445 ? 19.770 -13.117 -22.364 1.00 93.50 445 ILE A CA 1
ATOM 3530 C C . ILE A 1 445 ? 19.185 -11.714 -22.549 1.00 93.50 445 ILE A C 1
ATOM 3532 O O . ILE A 1 445 ? 19.911 -10.728 -22.434 1.00 93.50 445 ILE A O 1
ATOM 3536 N N . PHE A 1 446 ? 17.879 -11.599 -22.802 1.00 91.56 446 PHE A N 1
ATOM 3537 C CA . PHE A 1 446 ? 17.205 -10.309 -22.929 1.00 91.56 446 PHE A CA 1
ATOM 3538 C C . PHE A 1 446 ? 17.324 -9.473 -21.652 1.00 91.56 446 PHE A C 1
ATOM 3540 O O . PHE A 1 446 ? 17.725 -8.312 -21.717 1.00 91.56 446 PHE A O 1
ATOM 3547 N N . ASN A 1 447 ? 17.053 -10.061 -20.487 1.00 90.31 447 ASN A N 1
ATOM 3548 C CA . ASN A 1 447 ? 17.175 -9.370 -19.206 1.00 90.31 447 ASN A CA 1
ATOM 3549 C C . ASN A 1 447 ? 18.619 -8.925 -18.948 1.00 90.31 447 ASN A C 1
ATOM 3551 O O . ASN A 1 447 ? 18.847 -7.769 -18.585 1.00 90.31 447 ASN A O 1
ATOM 3555 N N . SER A 1 448 ? 19.606 -9.785 -19.218 1.00 92.50 448 SER A N 1
ATOM 3556 C CA . SER A 1 448 ? 21.024 -9.414 -19.134 1.00 92.50 448 SER A CA 1
ATOM 3557 C C . SER A 1 448 ? 21.387 -8.284 -20.102 1.00 92.50 448 SER A C 1
ATOM 3559 O O . SER A 1 448 ? 22.152 -7.391 -19.739 1.00 92.50 448 SER A O 1
ATOM 3561 N N . PHE A 1 449 ? 20.823 -8.277 -21.313 1.00 91.38 449 PHE A N 1
ATOM 3562 C CA . PHE A 1 449 ? 21.034 -7.215 -22.298 1.00 91.38 449 PHE A CA 1
ATOM 3563 C C . PHE A 1 449 ? 20.475 -5.874 -21.811 1.00 91.38 449 PHE A C 1
ATOM 3565 O O . PHE A 1 449 ? 21.194 -4.874 -21.803 1.00 91.38 449 PHE A O 1
ATOM 3572 N N . ILE A 1 450 ? 19.228 -5.848 -21.333 1.00 89.00 450 ILE A N 1
ATOM 3573 C CA . ILE A 1 450 ? 18.605 -4.638 -20.776 1.00 89.00 450 ILE A CA 1
ATOM 3574 C C . ILE A 1 450 ? 19.375 -4.133 -19.552 1.00 89.00 450 ILE A C 1
ATOM 3576 O O . ILE A 1 450 ? 19.626 -2.930 -19.447 1.00 89.00 450 ILE A O 1
ATOM 3580 N N . ASN A 1 451 ? 19.810 -5.028 -18.663 1.00 90.00 451 ASN A N 1
ATOM 3581 C CA . ASN A 1 451 ? 20.620 -4.664 -17.501 1.00 90.00 451 ASN A CA 1
ATOM 3582 C C . ASN A 1 451 ? 21.959 -4.055 -17.919 1.00 90.00 451 ASN A C 1
ATOM 3584 O O . ASN A 1 451 ? 22.317 -2.988 -17.422 1.00 90.00 451 ASN A O 1
ATOM 3588 N N . LYS A 1 452 ? 22.643 -4.635 -18.914 1.00 91.06 452 LYS A N 1
ATOM 3589 C CA . LYS A 1 452 ? 23.888 -4.072 -19.451 1.00 91.06 452 LYS A CA 1
ATOM 3590 C C . LYS A 1 452 ? 23.689 -2.656 -19.991 1.00 91.06 452 LYS A C 1
ATOM 3592 O O . LYS A 1 452 ? 24.523 -1.783 -19.739 1.00 91.06 452 LYS A O 1
ATOM 3597 N N . ILE A 1 453 ? 22.590 -2.409 -20.708 1.00 87.56 453 ILE A N 1
ATOM 3598 C CA . ILE A 1 453 ? 22.246 -1.073 -21.216 1.00 87.56 453 ILE A CA 1
ATOM 3599 C C . ILE A 1 453 ? 21.985 -0.108 -20.048 1.00 87.56 453 ILE A C 1
ATOM 3601 O O . ILE A 1 453 ? 22.533 0.996 -20.046 1.00 87.56 453 ILE A O 1
ATOM 3605 N N . ARG A 1 454 ? 21.198 -0.516 -19.043 1.00 86.56 454 ARG A N 1
ATOM 3606 C CA . ARG A 1 454 ? 20.888 0.300 -17.854 1.00 86.56 454 ARG A CA 1
ATOM 3607 C C . ARG A 1 454 ? 22.143 0.664 -17.061 1.00 86.56 454 ARG A C 1
ATOM 3609 O O . ARG A 1 454 ? 22.356 1.841 -16.789 1.00 86.56 454 ARG A O 1
ATOM 3616 N N . GLU A 1 455 ? 22.998 -0.306 -16.749 1.00 88.44 455 GLU A N 1
ATOM 3617 C CA . GLU A 1 455 ? 24.265 -0.090 -16.035 1.00 88.44 455 GLU A CA 1
ATOM 3618 C C . GLU A 1 455 ? 25.189 0.877 -16.782 1.00 88.44 455 GLU A C 1
ATOM 3620 O O . GLU A 1 455 ? 25.772 1.789 -16.194 1.00 88.44 455 GLU A O 1
ATOM 3625 N N . SER A 1 456 ? 25.299 0.695 -18.098 1.00 86.94 456 SER A N 1
ATOM 3626 C CA . SER A 1 456 ? 26.139 1.531 -18.959 1.00 86.94 456 SER A CA 1
ATOM 3627 C C . SER A 1 456 ? 25.620 2.969 -19.046 1.00 86.94 456 SER A C 1
ATOM 3629 O O . SER A 1 456 ? 26.404 3.919 -19.047 1.00 86.94 456 SER A O 1
ATOM 3631 N N . ALA A 1 457 ? 24.296 3.149 -19.075 1.00 81.69 457 ALA A N 1
ATOM 3632 C CA . ALA A 1 457 ? 23.667 4.464 -19.044 1.00 81.69 457 ALA A CA 1
ATOM 3633 C C . ALA A 1 457 ? 23.855 5.163 -17.689 1.00 81.69 457 ALA A C 1
ATOM 3635 O O . ALA A 1 457 ? 24.215 6.341 -17.663 1.00 81.69 457 ALA A O 1
ATOM 3636 N N . LEU A 1 458 ? 23.703 4.436 -16.574 1.00 82.50 458 LEU A N 1
ATOM 3637 C CA . LEU A 1 458 ? 23.902 4.968 -15.220 1.00 82.50 458 LEU A CA 1
ATOM 3638 C C . LEU A 1 458 ? 25.314 5.531 -15.022 1.00 82.50 458 LEU A C 1
ATOM 3640 O O . LEU A 1 458 ? 25.464 6.637 -14.511 1.00 82.50 458 LEU A O 1
ATOM 3644 N N . LYS A 1 459 ? 26.350 4.832 -15.498 1.00 82.56 459 LYS A N 1
ATOM 3645 C CA . LYS A 1 459 ? 27.743 5.322 -15.449 1.00 82.56 459 LYS A CA 1
ATOM 3646 C C . LYS A 1 459 ? 27.976 6.617 -16.228 1.00 82.56 459 LYS A C 1
ATOM 3648 O O . LYS A 1 459 ? 28.963 7.307 -15.992 1.00 82.56 459 LYS A O 1
ATOM 3653 N N . LYS A 1 460 ? 27.086 6.937 -17.167 1.00 76.00 460 LYS A N 1
ATOM 3654 C CA . LYS A 1 460 ? 27.122 8.157 -17.982 1.00 76.00 460 LYS A CA 1
ATOM 3655 C C . LYS A 1 460 ? 26.119 9.208 -17.507 1.00 76.00 460 LYS A C 1
ATOM 3657 O O . LYS A 1 460 ? 25.911 10.184 -18.222 1.00 76.00 460 LYS A O 1
ATOM 3662 N N . ASP A 1 461 ? 25.515 9.005 -16.335 1.00 74.81 461 ASP A N 1
ATOM 3663 C CA . ASP A 1 461 ? 24.477 9.863 -15.755 1.00 74.81 461 ASP A CA 1
ATOM 3664 C C . ASP A 1 461 ? 23.250 10.022 -16.678 1.00 74.81 461 ASP A C 1
ATOM 3666 O O . ASP A 1 461 ? 22.650 11.088 -16.814 1.00 74.81 461 ASP A O 1
ATOM 3670 N N . ILE A 1 462 ? 22.890 8.937 -17.374 1.00 75.38 462 ILE A N 1
ATOM 3671 C CA . ILE A 1 462 ? 21.738 8.869 -18.276 1.00 75.38 462 ILE A CA 1
ATOM 3672 C C . ILE A 1 462 ? 20.697 7.928 -17.671 1.00 75.38 462 ILE A C 1
ATOM 3674 O O . ILE A 1 462 ? 20.940 6.733 -17.506 1.00 75.38 462 ILE A O 1
ATOM 3678 N N . LYS A 1 463 ? 19.491 8.441 -17.405 1.00 77.38 463 LYS A N 1
ATOM 3679 C CA . LYS A 1 463 ? 18.339 7.608 -17.036 1.00 77.38 463 LYS A CA 1
ATOM 3680 C C . LYS A 1 463 ? 17.510 7.302 -18.272 1.00 77.38 463 LYS A C 1
ATOM 3682 O O . LYS A 1 463 ? 16.787 8.159 -18.747 1.00 77.38 463 LYS A O 1
ATOM 3687 N N . LEU A 1 464 ? 17.594 6.083 -18.795 1.00 79.12 464 LEU A N 1
ATOM 3688 C CA . LEU A 1 464 ? 16.927 5.718 -20.054 1.00 79.12 464 LEU A CA 1
ATOM 3689 C C . LEU A 1 464 ? 15.407 5.765 -19.966 1.00 79.12 464 LEU A C 1
ATOM 3691 O O . LEU A 1 464 ? 14.741 6.163 -20.914 1.00 79.12 464 LEU A O 1
ATOM 3695 N N . SER A 1 465 ? 14.858 5.326 -18.843 1.00 83.38 465 SER A N 1
ATOM 3696 C CA . SER A 1 465 ? 13.423 5.236 -18.634 1.00 83.38 465 SER A CA 1
ATOM 3697 C C . SER A 1 465 ? 13.107 5.015 -17.167 1.00 83.38 465 SER A C 1
ATOM 3699 O O . SER A 1 465 ? 13.943 4.496 -16.429 1.00 83.38 465 SER A O 1
ATOM 3701 N N . ASN A 1 466 ? 11.868 5.288 -16.790 1.00 85.75 466 ASN A N 1
ATOM 3702 C CA . ASN A 1 466 ? 11.278 4.859 -15.528 1.00 85.75 466 ASN A CA 1
ATOM 3703 C C . ASN A 1 466 ? 9.833 4.417 -15.767 1.00 85.75 466 ASN A C 1
ATOM 3705 O O . ASN A 1 466 ? 9.205 4.923 -16.695 1.00 85.75 466 ASN A O 1
ATOM 3709 N N . GLY A 1 467 ? 9.317 3.482 -14.964 1.00 86.31 467 GLY A N 1
ATOM 3710 C CA . GLY A 1 467 ? 7.923 3.024 -15.061 1.00 86.31 467 GLY A CA 1
ATOM 3711 C C . GLY A 1 467 ? 7.558 2.295 -16.364 1.00 86.31 467 GLY A C 1
ATOM 3712 O O . GLY A 1 467 ? 6.375 2.146 -16.667 1.00 86.31 467 GLY A O 1
ATOM 3713 N N . LEU A 1 468 ? 8.555 1.858 -17.145 1.00 86.50 468 LEU A N 1
ATOM 3714 C CA . LEU A 1 468 ? 8.373 1.175 -18.428 1.00 86.50 468 LEU A CA 1
ATOM 3715 C C . LEU A 1 468 ? 8.950 -0.238 -18.409 1.00 86.50 468 LEU A C 1
ATOM 3717 O O . LEU A 1 468 ? 10.033 -0.486 -17.871 1.00 86.50 468 LEU A O 1
ATOM 3721 N N . VAL A 1 469 ? 8.232 -1.144 -19.063 1.00 85.94 469 VAL A N 1
ATOM 3722 C CA . VAL A 1 469 ? 8.659 -2.509 -19.371 1.00 85.94 469 VAL A CA 1
ATOM 3723 C C . VAL A 1 469 ? 9.034 -2.567 -20.845 1.00 85.94 469 VAL A C 1
ATOM 3725 O O . VAL A 1 469 ? 8.308 -2.032 -21.678 1.00 85.94 469 VAL A O 1
ATOM 3728 N N . PHE A 1 470 ? 10.149 -3.221 -21.169 1.00 85.75 470 PHE A N 1
ATOM 3729 C CA . PHE A 1 470 ? 10.600 -3.384 -22.549 1.00 85.75 470 PHE A CA 1
ATOM 3730 C C . PHE A 1 470 ? 10.386 -4.812 -23.036 1.00 85.75 470 PHE A C 1
ATOM 3732 O O . PHE A 1 470 ? 10.652 -5.760 -22.299 1.00 85.75 470 PHE A O 1
ATOM 3739 N N . THR A 1 471 ? 9.991 -4.966 -24.296 1.00 87.44 471 THR A N 1
ATOM 3740 C CA . THR A 1 471 ? 10.045 -6.243 -25.013 1.00 87.44 471 THR A CA 1
ATOM 3741 C C . THR A 1 471 ? 10.820 -6.097 -26.310 1.00 87.44 471 THR A C 1
ATOM 3743 O O . THR A 1 471 ? 11.012 -5.001 -26.831 1.00 87.44 471 THR A O 1
ATOM 3746 N N . ILE A 1 472 ? 11.265 -7.225 -26.852 1.00 88.69 472 ILE A N 1
ATOM 3747 C CA . ILE A 1 472 ? 11.948 -7.261 -28.139 1.00 88.69 472 ILE A CA 1
ATOM 3748 C C . ILE A 1 472 ? 10.963 -7.038 -29.298 1.00 88.69 472 ILE A C 1
ATOM 3750 O O . ILE A 1 472 ? 10.011 -7.798 -29.465 1.00 88.69 472 ILE A O 1
ATOM 3754 N N . GLY A 1 473 ? 11.226 -6.015 -30.105 1.00 85.94 473 GLY A N 1
ATOM 3755 C CA . GLY A 1 473 ? 10.510 -5.702 -31.338 1.00 85.94 473 GLY A CA 1
ATOM 3756 C C . GLY A 1 473 ? 11.297 -6.119 -32.585 1.00 85.94 473 GLY A C 1
ATOM 3757 O O . GLY A 1 473 ? 11.978 -7.148 -32.624 1.00 85.94 473 GLY A O 1
ATOM 3758 N N . VAL A 1 474 ? 11.208 -5.309 -33.643 1.00 84.12 474 VAL A N 1
ATOM 3759 C CA . VAL A 1 474 ? 11.876 -5.563 -34.932 1.00 84.12 474 VAL A CA 1
ATOM 3760 C C . VAL A 1 474 ? 13.402 -5.462 -34.817 1.00 84.12 474 VAL A C 1
ATOM 3762 O O . VAL A 1 474 ? 13.931 -4.472 -34.309 1.00 84.12 474 VAL A O 1
ATOM 3765 N N . VAL A 1 475 ? 14.106 -6.452 -35.375 1.00 86.19 475 VAL A N 1
ATOM 3766 C CA . VAL A 1 475 ? 15.569 -6.468 -35.532 1.00 86.19 475 VAL A CA 1
ATOM 3767 C C . VAL A 1 475 ? 15.917 -6.289 -37.007 1.00 86.19 475 VAL A C 1
ATOM 3769 O O . VAL A 1 475 ? 15.439 -7.048 -37.851 1.00 86.19 475 VAL A O 1
ATOM 3772 N N . GLY A 1 476 ? 16.766 -5.311 -37.315 1.00 81.94 476 GLY A N 1
ATOM 3773 C CA . GLY A 1 476 ? 17.333 -5.111 -38.646 1.00 81.94 476 GLY A CA 1
ATOM 3774 C C . GLY A 1 476 ? 18.841 -5.311 -38.622 1.00 81.94 476 GLY A C 1
ATOM 3775 O O . GLY A 1 476 ? 19.520 -4.749 -37.768 1.00 81.94 476 GLY A O 1
ATOM 3776 N N . VAL A 1 477 ? 19.367 -6.103 -39.557 1.00 78.44 477 VAL A N 1
ATOM 3777 C CA . VAL A 1 477 ? 20.813 -6.271 -39.759 1.00 78.44 477 VAL A CA 1
ATOM 3778 C C . VAL A 1 477 ? 21.126 -6.038 -41.228 1.00 78.44 477 VAL A C 1
ATOM 3780 O O . VAL A 1 477 ? 20.518 -6.663 -42.096 1.00 78.44 477 VAL A O 1
ATOM 3783 N N . ASN A 1 478 ? 22.076 -5.152 -41.497 1.00 71.88 478 ASN A N 1
ATOM 3784 C CA . ASN A 1 478 ? 22.635 -4.908 -42.808 1.00 71.88 478 ASN A CA 1
ATOM 3785 C C . ASN A 1 478 ? 24.115 -5.310 -42.845 1.00 71.88 478 ASN A C 1
ATOM 3787 O O . ASN A 1 478 ? 24.905 -4.931 -41.983 1.00 71.88 478 ASN A O 1
ATOM 3791 N N . GLN A 1 479 ? 24.479 -6.082 -43.866 1.00 59.31 479 GLN A N 1
ATOM 3792 C CA . GLN A 1 479 ? 25.835 -6.599 -44.047 1.00 59.31 479 GLN A CA 1
ATOM 3793 C C . GLN A 1 479 ? 26.799 -5.560 -44.639 1.00 59.31 479 GLN A C 1
ATOM 3795 O O . GLN A 1 479 ? 28.011 -5.700 -44.486 1.00 59.31 479 GLN A O 1
ATOM 3800 N N . ALA A 1 480 ? 26.286 -4.509 -45.286 1.00 57.59 480 ALA A N 1
ATOM 3801 C CA . ALA A 1 480 ? 27.092 -3.379 -45.729 1.00 57.59 480 ALA A CA 1
ATOM 3802 C C . ALA A 1 480 ? 27.343 -2.447 -44.525 1.00 57.59 480 ALA A C 1
ATOM 3804 O O . ALA A 1 480 ? 26.459 -1.717 -44.082 1.00 57.59 480 ALA A O 1
ATOM 3805 N N . MET A 1 481 ? 28.535 -2.552 -43.924 1.00 49.91 481 MET A N 1
ATOM 3806 C CA . MET A 1 481 ? 28.936 -1.829 -42.701 1.00 49.91 481 MET A CA 1
ATOM 3807 C C . MET A 1 481 ? 29.388 -0.377 -42.951 1.00 49.91 481 MET A C 1
ATOM 3809 O O . MET A 1 481 ? 29.973 0.253 -42.070 1.00 49.91 481 MET A O 1
ATOM 3813 N N . ASP A 1 482 ? 29.176 0.160 -44.148 1.00 50.69 482 ASP A N 1
ATOM 3814 C CA . ASP A 1 482 ? 29.687 1.462 -44.585 1.00 50.69 482 ASP A CA 1
ATOM 3815 C C . ASP A 1 482 ? 28.873 2.655 -44.054 1.00 50.69 482 ASP A C 1
ATOM 3817 O O . ASP A 1 482 ? 29.353 3.789 -44.091 1.00 50.69 482 ASP A O 1
ATOM 3821 N N . GLN A 1 483 ? 27.685 2.416 -43.485 1.00 54.50 483 GLN A N 1
ATOM 3822 C CA . GLN A 1 483 ? 26.843 3.456 -42.888 1.00 54.50 483 GLN A CA 1
ATOM 3823 C C . GLN A 1 483 ? 26.553 3.181 -41.407 1.00 54.50 483 GLN A C 1
ATOM 3825 O O . GLN A 1 483 ? 25.997 2.152 -41.017 1.00 54.50 483 GLN A O 1
ATOM 3830 N N . LYS A 1 484 ? 26.917 4.149 -40.557 1.00 56.66 484 LYS A N 1
ATOM 3831 C CA . LYS A 1 484 ? 26.568 4.187 -39.129 1.00 56.66 484 LYS A CA 1
ATOM 3832 C C . LYS A 1 484 ? 25.036 4.043 -39.002 1.00 56.66 484 LYS A C 1
ATOM 3834 O O . LYS A 1 484 ? 24.322 4.688 -39.761 1.00 56.66 484 LYS A O 1
ATOM 3839 N N . TYR A 1 485 ? 24.544 3.233 -38.052 1.00 61.22 485 TYR A N 1
ATOM 3840 C CA . TYR A 1 485 ? 23.113 3.069 -37.686 1.00 61.22 485 TYR A CA 1
ATOM 3841 C C . TYR A 1 485 ? 22.246 2.051 -38.465 1.00 61.22 485 TYR A C 1
ATOM 3843 O O . TYR A 1 485 ? 21.043 1.983 -38.223 1.00 61.22 485 TYR A O 1
ATOM 3851 N N . TRP A 1 486 ? 22.806 1.221 -39.351 1.00 70.19 486 TRP A N 1
ATOM 3852 C CA . TRP A 1 486 ? 22.008 0.258 -40.138 1.00 70.19 486 TRP A CA 1
ATOM 3853 C C . TRP A 1 486 ? 21.625 -1.049 -39.421 1.00 70.19 486 TRP A C 1
ATOM 3855 O O . TRP A 1 486 ? 20.581 -1.627 -39.726 1.00 70.19 486 TRP A O 1
ATOM 3865 N N . ASN A 1 487 ? 22.421 -1.497 -38.449 1.00 80.75 487 ASN A N 1
ATOM 3866 C CA . ASN A 1 487 ? 22.059 -2.614 -37.575 1.00 80.75 487 ASN A CA 1
ATOM 3867 C C . ASN A 1 487 ? 21.329 -2.072 -36.355 1.00 80.75 487 ASN A C 1
ATOM 3869 O O . ASN A 1 487 ? 21.868 -1.197 -35.678 1.00 80.75 487 ASN A O 1
ATOM 3873 N N . TYR A 1 488 ? 20.143 -2.586 -36.051 1.00 83.88 488 TYR A N 1
ATOM 3874 C CA . TYR A 1 488 ? 19.351 -2.119 -34.924 1.00 83.88 488 TYR A CA 1
ATOM 3875 C C . TYR A 1 488 ? 18.487 -3.212 -34.304 1.00 83.88 488 TYR A C 1
ATOM 3877 O O . TYR A 1 488 ? 18.052 -4.160 -34.960 1.00 83.88 488 TYR A O 1
ATOM 3885 N N . VAL A 1 489 ? 18.171 -3.012 -33.030 1.00 86.19 489 VAL A N 1
ATOM 3886 C CA . VAL A 1 489 ? 17.097 -3.693 -32.320 1.00 86.19 489 VAL A CA 1
ATOM 3887 C C . VAL A 1 489 ? 16.075 -2.671 -31.858 1.00 86.19 489 VAL A C 1
ATOM 3889 O O . VAL A 1 489 ? 16.421 -1.649 -31.277 1.00 86.19 489 VAL A O 1
ATOM 3892 N N . THR A 1 490 ? 14.806 -2.935 -32.120 1.00 85.38 490 THR A N 1
ATOM 3893 C CA . THR A 1 490 ? 13.703 -2.150 -31.572 1.00 85.38 490 THR A CA 1
ATOM 3894 C C . THR A 1 490 ? 13.306 -2.761 -30.234 1.00 85.38 490 THR A C 1
ATOM 3896 O O . THR A 1 490 ? 13.109 -3.971 -30.154 1.00 85.38 490 THR A O 1
ATOM 3899 N N . LEU A 1 491 ? 13.217 -1.947 -29.189 1.00 84.94 491 LEU A N 1
ATOM 3900 C CA . LEU A 1 491 ? 12.597 -2.309 -27.924 1.00 84.94 491 LEU A CA 1
ATOM 3901 C C . LEU A 1 491 ? 11.221 -1.669 -27.876 1.00 84.94 491 LEU A C 1
ATOM 3903 O O . LEU A 1 491 ? 11.127 -0.442 -27.814 1.00 84.94 491 LEU A O 1
ATOM 3907 N N . ASP A 1 492 ? 10.182 -2.490 -27.904 1.00 85.31 492 ASP A N 1
ATOM 3908 C CA . ASP A 1 492 ? 8.823 -2.020 -27.670 1.00 85.31 492 ASP A CA 1
ATOM 3909 C C . ASP A 1 492 ? 8.669 -1.721 -26.178 1.00 85.31 492 ASP A C 1
ATOM 3911 O O . ASP A 1 492 ? 9.240 -2.431 -25.346 1.00 85.31 492 ASP A O 1
ATOM 3915 N N . SER A 1 493 ? 7.954 -0.656 -25.824 1.00 84.00 493 SER A N 1
ATOM 3916 C CA . SER A 1 493 ? 7.788 -0.245 -24.432 1.00 84.00 493 SER A CA 1
ATOM 3917 C C . SER A 1 493 ? 6.323 -0.200 -24.017 1.00 84.00 493 SER A C 1
ATOM 3919 O O . SER A 1 493 ? 5.462 0.287 -24.751 1.00 84.00 493 SER A O 1
ATOM 3921 N N . TYR A 1 494 ? 6.059 -0.707 -22.817 1.00 86.56 494 TYR A N 1
ATOM 3922 C CA . TYR A 1 494 ? 4.739 -0.770 -22.207 1.00 86.56 494 TYR A CA 1
ATOM 3923 C C . TYR A 1 494 ? 4.773 -0.076 -20.856 1.00 86.56 494 TYR A C 1
ATOM 3925 O O . TYR A 1 494 ? 5.741 -0.183 -20.099 1.00 86.56 494 TYR A O 1
ATOM 3933 N N . LEU A 1 495 ? 3.691 0.626 -20.550 1.00 87.12 495 LEU A N 1
ATOM 3934 C CA . LEU A 1 495 ? 3.512 1.286 -19.270 1.00 87.12 495 LEU A CA 1
ATOM 3935 C C . LEU A 1 495 ? 3.274 0.236 -18.183 1.00 87.12 495 LEU A C 1
ATOM 3937 O O . LEU A 1 495 ? 2.363 -0.587 -18.297 1.00 87.12 495 LEU A O 1
ATOM 3941 N N . LYS A 1 496 ? 4.098 0.253 -17.134 1.00 89.88 496 LYS A N 1
ATOM 3942 C CA . LYS A 1 496 ? 3.872 -0.599 -15.966 1.00 89.88 496 LYS A CA 1
ATOM 3943 C C . LYS A 1 496 ? 2.608 -0.125 -15.240 1.00 89.88 496 LYS A C 1
ATOM 3945 O O . LYS A 1 496 ? 2.353 1.076 -15.151 1.00 89.88 496 LYS A O 1
ATOM 3950 N N . LYS A 1 497 ? 1.821 -1.065 -14.711 1.00 89.81 497 LYS A N 1
ATOM 3951 C CA . LYS A 1 497 ? 0.631 -0.757 -13.903 1.00 89.81 497 LYS A CA 1
ATOM 3952 C C . LYS A 1 497 ? 0.996 0.197 -12.752 1.00 89.81 497 LYS A C 1
ATOM 3954 O O . LYS A 1 497 ? 2.068 0.058 -12.166 1.00 89.81 497 LYS A O 1
ATOM 3959 N N . GLY A 1 498 ? 0.142 1.182 -12.478 1.00 91.75 498 GLY A N 1
ATOM 3960 C CA . GLY A 1 498 ? 0.374 2.219 -11.465 1.00 91.75 498 GLY A CA 1
ATOM 3961 C C . GLY A 1 498 ? 1.250 3.388 -11.894 1.00 91.75 498 GLY A C 1
ATOM 3962 O O . GLY A 1 498 ? 1.468 4.312 -11.110 1.00 91.75 498 GLY A O 1
ATOM 3963 N N . PHE A 1 499 ? 1.712 3.401 -13.140 1.00 91.75 499 PHE A N 1
ATOM 3964 C CA . PHE A 1 499 ? 2.404 4.544 -13.711 1.00 91.75 499 PHE A CA 1
ATOM 3965 C C . PHE A 1 499 ? 1.537 5.235 -14.753 1.00 91.75 499 PHE A C 1
ATOM 3967 O O . PHE A 1 499 ? 0.784 4.604 -15.488 1.00 91.75 499 PHE A O 1
ATOM 3974 N N . LYS A 1 500 ? 1.708 6.549 -14.858 1.00 89.88 500 LYS A N 1
ATOM 3975 C CA . LYS A 1 500 ? 1.289 7.367 -15.991 1.00 89.88 500 LYS A CA 1
ATOM 3976 C C . LYS A 1 500 ? 2.494 8.098 -16.550 1.00 89.88 500 LYS A C 1
ATOM 3978 O O . LYS A 1 500 ? 3.478 8.346 -15.852 1.00 89.88 500 LYS A O 1
ATOM 3983 N N . PHE A 1 501 ? 2.417 8.433 -17.832 1.00 85.88 501 PHE A N 1
ATOM 3984 C CA . PHE A 1 501 ? 3.452 9.243 -18.448 1.00 85.88 501 PHE A CA 1
ATOM 3985 C C . PHE A 1 501 ? 3.533 10.603 -17.762 1.00 85.88 501 PHE A C 1
ATOM 3987 O O . PHE A 1 501 ? 2.520 11.275 -17.561 1.00 85.88 501 PHE A O 1
ATOM 3994 N N . LYS A 1 502 ? 4.761 11.007 -17.440 1.00 85.25 502 LYS A N 1
ATOM 3995 C CA . LYS A 1 502 ? 5.081 12.360 -16.988 1.00 85.25 502 LYS A CA 1
ATOM 3996 C C . LYS A 1 502 ? 4.676 13.385 -18.057 1.00 85.25 502 LYS A C 1
ATOM 3998 O O . LYS A 1 502 ? 4.403 13.027 -19.206 1.00 85.25 502 LYS A O 1
ATOM 4003 N N . LYS A 1 503 ? 4.667 14.680 -17.756 1.00 83.25 503 LYS A N 1
ATOM 4004 C CA . LYS A 1 503 ? 4.651 15.679 -18.841 1.00 83.25 503 LYS A CA 1
ATOM 4005 C C . LYS A 1 503 ? 6.013 15.697 -19.558 1.00 83.25 503 LYS A C 1
ATOM 4007 O O . LYS A 1 503 ? 7.011 15.379 -18.918 1.00 83.25 503 LYS A O 1
ATOM 4012 N N . PRO A 1 504 ? 6.092 16.042 -20.858 1.00 80.19 504 PRO A N 1
ATOM 4013 C CA . PRO A 1 504 ? 7.367 16.208 -21.563 1.00 80.19 504 PRO A CA 1
ATOM 4014 C C . PRO A 1 504 ? 8.333 17.151 -20.831 1.00 80.19 504 PRO A C 1
ATOM 4016 O O . PRO A 1 504 ? 7.916 18.205 -20.350 1.00 80.19 504 PRO A O 1
ATOM 4019 N N . PHE A 1 505 ? 9.620 16.798 -20.767 1.00 79.50 505 PHE A N 1
ATOM 4020 C CA . PHE A 1 505 ? 10.654 17.600 -20.099 1.00 79.50 505 PHE A CA 1
ATOM 4021 C C . PHE A 1 505 ? 12.031 17.431 -20.759 1.00 79.50 505 PHE A C 1
ATOM 4023 O O . PHE A 1 505 ? 12.254 16.506 -21.534 1.00 79.50 505 PHE A O 1
ATOM 4030 N N . ASN A 1 506 ? 12.975 18.321 -20.447 1.00 79.25 506 ASN A N 1
ATOM 4031 C CA . ASN A 1 506 ? 14.352 18.253 -20.942 1.00 79.25 506 ASN A CA 1
ATOM 4032 C C . ASN A 1 506 ? 15.328 18.290 -19.766 1.00 79.25 506 ASN A C 1
ATOM 4034 O O . ASN A 1 506 ? 15.067 18.992 -18.790 1.00 79.25 506 ASN A O 1
ATOM 4038 N N . LEU A 1 507 ? 16.454 17.586 -19.888 1.00 74.62 507 LEU A N 1
ATOM 4039 C CA . LEU A 1 507 ? 17.582 17.685 -18.961 1.00 74.62 507 LEU A CA 1
ATOM 4040 C C . LEU A 1 507 ? 18.844 18.086 -19.729 1.00 74.62 507 LEU A C 1
ATOM 4042 O O . LEU A 1 507 ? 19.157 17.508 -20.775 1.00 74.62 507 LEU A O 1
ATOM 4046 N N . GLU A 1 508 ? 19.579 19.067 -19.218 1.00 69.94 508 GLU A N 1
ATOM 4047 C CA . GLU A 1 508 ? 20.893 19.427 -19.756 1.00 69.94 508 GLU A CA 1
ATOM 4048 C C . GLU A 1 508 ? 21.977 18.515 -19.172 1.00 69.94 508 GLU A C 1
ATOM 4050 O O . GLU A 1 508 ? 22.000 18.263 -17.967 1.00 69.94 508 GLU A O 1
ATOM 4055 N N . THR A 1 509 ? 22.903 18.030 -20.003 1.00 63.00 509 THR A N 1
ATOM 4056 C CA . THR A 1 509 ? 24.074 17.299 -19.502 1.00 63.00 509 THR A CA 1
ATOM 4057 C C . THR A 1 509 ? 25.123 18.245 -18.937 1.00 63.00 509 THR A C 1
ATOM 4059 O O . THR A 1 509 ? 25.350 19.327 -19.477 1.00 63.00 509 THR A O 1
ATOM 4062 N N . GLN A 1 510 ? 25.860 17.792 -17.916 1.00 55.09 510 GLN A N 1
ATOM 4063 C CA . GLN A 1 510 ? 26.983 18.543 -17.333 1.00 55.09 510 GLN A CA 1
ATOM 4064 C C . GLN A 1 510 ? 28.057 18.923 -18.378 1.00 55.09 510 GLN A C 1
ATOM 4066 O O . GLN A 1 510 ? 28.673 19.985 -18.283 1.00 55.09 510 GLN A O 1
ATOM 4071 N N . ASN A 1 511 ? 28.221 18.114 -19.435 1.00 54.75 511 ASN A N 1
ATOM 4072 C CA . ASN A 1 511 ? 28.932 18.512 -20.650 1.00 54.75 511 ASN A CA 1
ATOM 4073 C C . ASN A 1 511 ? 27.975 19.275 -21.577 1.00 54.75 511 ASN A C 1
ATOM 4075 O O . ASN A 1 511 ? 27.164 18.675 -22.272 1.00 54.75 511 ASN A O 1
ATOM 4079 N N . LYS A 1 512 ? 28.087 20.604 -21.581 1.00 53.72 512 LYS A N 1
ATOM 4080 C CA . LYS A 1 512 ? 27.170 21.616 -22.153 1.00 53.72 512 LYS A CA 1
ATOM 4081 C C . LYS A 1 512 ? 26.799 21.518 -23.651 1.00 53.72 512 LYS A C 1
ATOM 4083 O O . LYS A 1 512 ? 26.246 22.469 -24.192 1.00 53.72 512 LYS A O 1
ATOM 4088 N N . THR A 1 513 ? 27.129 20.446 -24.368 1.00 57.31 513 THR A N 1
ATOM 4089 C CA . THR A 1 513 ? 26.975 20.387 -25.833 1.00 57.31 513 THR A CA 1
ATOM 4090 C C . THR A 1 513 ? 25.657 19.783 -26.321 1.00 57.31 513 THR A C 1
ATOM 4092 O O . THR A 1 513 ? 25.309 20.034 -27.474 1.00 57.31 513 THR A O 1
ATOM 4095 N N . LYS A 1 514 ? 24.902 19.024 -25.504 1.00 60.53 514 LYS A N 1
ATOM 4096 C CA . LYS A 1 514 ? 23.602 18.442 -25.908 1.00 60.53 514 LYS A CA 1
ATOM 4097 C C . LYS A 1 514 ? 22.605 18.348 -24.744 1.00 60.53 514 LYS A C 1
ATOM 4099 O O . LYS A 1 514 ? 22.943 17.855 -23.678 1.00 60.53 514 LYS A O 1
ATOM 4104 N N . SER A 1 515 ? 21.356 18.752 -24.968 1.00 66.88 515 SER A N 1
ATOM 4105 C CA . SER A 1 515 ? 20.246 18.485 -24.040 1.00 66.88 515 SER A CA 1
ATOM 4106 C C . SER A 1 515 ? 19.564 17.167 -24.411 1.00 66.88 515 SER A C 1
ATOM 4108 O O . SER A 1 515 ? 19.277 16.935 -25.590 1.00 66.88 515 SER A O 1
ATOM 4110 N N . TYR A 1 516 ? 19.272 16.321 -23.424 1.00 70.38 516 TYR A N 1
ATOM 4111 C CA . TYR A 1 516 ? 18.425 15.146 -23.621 1.00 70.38 516 TYR A CA 1
ATOM 4112 C C . TYR A 1 516 ? 16.962 15.547 -23.477 1.00 70.38 516 TYR A C 1
ATOM 4114 O O . TYR A 1 516 ? 16.575 16.194 -22.499 1.00 70.38 516 TYR A O 1
ATOM 4122 N N . LYS A 1 517 ? 16.149 15.154 -24.457 1.00 71.25 517 LYS A N 1
ATOM 4123 C CA . LYS A 1 517 ? 14.700 15.303 -24.383 1.00 71.25 517 LYS A CA 1
ATOM 4124 C C . LYS A 1 517 ? 14.120 14.048 -23.756 1.00 71.25 517 LYS A C 1
ATOM 4126 O O . LYS A 1 517 ? 14.604 12.946 -23.999 1.00 71.25 517 LYS A O 1
ATOM 4131 N N . TYR A 1 518 ? 13.092 14.216 -22.947 1.00 72.38 518 TYR A N 1
ATOM 4132 C CA . TYR A 1 518 ? 12.383 13.122 -22.314 1.00 72.38 518 TYR A CA 1
ATOM 4133 C C . TYR A 1 518 ? 10.892 13.264 -22.588 1.00 72.38 518 TYR A C 1
ATOM 4135 O O . TYR A 1 518 ? 10.316 14.343 -22.444 1.00 72.38 518 TYR A O 1
ATOM 4143 N N . ASN A 1 519 ? 10.278 12.129 -22.930 1.00 66.62 519 ASN A N 1
ATOM 4144 C CA . ASN A 1 519 ? 8.837 11.947 -23.072 1.00 66.62 519 ASN A CA 1
ATOM 4145 C C . ASN A 1 519 ? 8.176 12.725 -24.235 1.00 66.62 519 ASN A C 1
ATOM 4147 O O . ASN A 1 519 ? 7.724 13.862 -24.120 1.00 66.62 519 ASN A O 1
ATOM 4151 N N . THR A 1 520 ? 8.082 12.051 -25.383 1.00 55.28 520 THR A N 1
ATOM 4152 C CA . THR A 1 520 ? 7.460 12.532 -26.624 1.00 55.28 520 THR A CA 1
ATOM 4153 C C . THR A 1 520 ? 5.934 12.383 -26.588 1.00 55.28 520 THR A C 1
ATOM 4155 O O . THR A 1 520 ? 5.395 11.383 -27.067 1.00 55.28 520 THR A O 1
ATOM 4158 N N . GLY A 1 521 ? 5.226 13.353 -26.015 1.00 52.91 521 GLY A N 1
ATOM 4159 C CA . GLY A 1 521 ? 3.792 13.566 -26.276 1.00 52.91 521 GLY A CA 1
ATOM 4160 C C . GLY A 1 521 ? 2.863 12.345 -26.147 1.00 52.91 521 GLY A C 1
ATOM 4161 O O . GLY A 1 521 ? 1.865 12.296 -26.855 1.00 52.91 521 GLY A O 1
ATOM 4162 N N . GLY A 1 522 ? 3.182 11.361 -25.295 1.00 50.34 522 GLY A N 1
ATOM 4163 C CA . GLY A 1 522 ? 2.302 10.218 -25.011 1.00 50.34 522 GLY A CA 1
ATOM 4164 C C . GLY A 1 522 ? 2.381 8.999 -25.946 1.00 50.34 522 GLY A C 1
ATOM 4165 O O . GLY A 1 522 ? 1.611 8.069 -25.734 1.00 50.34 522 GLY A O 1
ATOM 4166 N N . HIS A 1 523 ? 3.312 8.931 -26.912 1.00 56.41 523 HIS A N 1
ATOM 4167 C CA . HIS A 1 523 ? 3.469 7.746 -27.789 1.00 56.41 523 HIS A CA 1
ATOM 4168 C C . HIS A 1 523 ? 4.897 7.158 -27.805 1.00 56.41 523 HIS A C 1
ATOM 4170 O O . HIS A 1 523 ? 5.652 7.342 -28.766 1.00 56.41 523 HIS A O 1
ATOM 4176 N N . PRO A 1 524 ? 5.341 6.456 -26.747 1.00 61.91 524 PRO A N 1
ATOM 4177 C CA . PRO A 1 524 ? 6.625 5.778 -26.717 1.00 61.91 524 PRO A CA 1
ATOM 4178 C C . PRO A 1 524 ? 6.536 4.285 -26.950 1.00 61.91 524 PRO A C 1
ATOM 4180 O O . PRO A 1 524 ? 7.189 3.517 -26.266 1.00 61.91 524 PRO A O 1
ATOM 4183 N N . GLU A 1 525 ? 5.792 3.881 -27.972 1.00 69.38 525 GLU A N 1
ATOM 4184 C CA . GLU A 1 525 ? 5.609 2.465 -28.290 1.00 69.38 525 GLU A CA 1
ATOM 4185 C C . GLU A 1 525 ? 6.934 1.728 -28.505 1.00 69.38 525 GLU A C 1
ATOM 4187 O O . GLU A 1 525 ? 7.004 0.547 -28.201 1.00 69.38 525 GLU A O 1
ATOM 4192 N N . ASN A 1 526 ? 8.000 2.406 -28.956 1.00 74.69 526 ASN A N 1
ATOM 4193 C CA . ASN A 1 526 ? 9.316 1.790 -29.086 1.00 74.69 526 ASN A CA 1
ATOM 4194 C C . ASN A 1 526 ? 10.516 2.757 -29.028 1.00 74.69 526 ASN A C 1
ATOM 4196 O O . ASN A 1 526 ? 10.385 3.970 -29.217 1.00 74.69 526 ASN A O 1
ATOM 4200 N N . VAL A 1 527 ? 11.703 2.183 -28.794 1.00 76.88 527 VAL A N 1
ATOM 4201 C CA . VAL A 1 527 ? 13.036 2.787 -28.985 1.00 76.88 527 VAL A CA 1
ATOM 4202 C C . VAL A 1 527 ? 13.873 1.893 -29.879 1.00 76.88 527 VAL A C 1
ATOM 4204 O O . VAL A 1 527 ? 13.929 0.684 -29.670 1.00 76.88 527 VAL A O 1
ATOM 4207 N N . LYS A 1 528 ? 14.589 2.474 -30.839 1.00 79.31 528 LYS A N 1
ATOM 4208 C CA . LYS A 1 528 ? 15.580 1.750 -31.637 1.00 79.31 528 LYS A CA 1
ATOM 4209 C C . LYS A 1 528 ? 16.962 1.896 -31.018 1.00 79.31 528 LYS A C 1
ATOM 4211 O O . LYS A 1 528 ? 17.419 3.005 -30.760 1.00 79.31 528 LYS A O 1
ATOM 4216 N N . PHE A 1 529 ? 17.642 0.776 -30.833 1.00 79.12 529 PHE A N 1
ATOM 4217 C CA . PHE A 1 529 ? 19.041 0.712 -30.450 1.00 79.12 529 PHE A CA 1
ATOM 4218 C C . PHE A 1 529 ? 19.857 0.248 -31.644 1.00 79.12 529 PHE A C 1
ATOM 4220 O O . PHE A 1 529 ? 19.809 -0.926 -32.010 1.00 79.12 529 PHE A O 1
ATOM 4227 N N . GLY A 1 530 ? 20.596 1.160 -32.264 1.00 79.50 530 GLY A N 1
ATOM 4228 C CA . GLY A 1 530 ? 21.602 0.780 -33.240 1.00 79.50 530 GLY A CA 1
ATOM 4229 C C . GLY A 1 530 ? 22.773 0.066 -32.565 1.00 79.50 530 GLY A C 1
ATOM 4230 O O . GLY A 1 530 ? 23.113 0.399 -31.431 1.00 79.50 530 GLY A O 1
ATOM 4231 N N . MET A 1 531 ? 23.387 -0.894 -33.249 1.00 82.38 531 MET A N 1
ATOM 4232 C CA . MET A 1 531 ? 24.451 -1.734 -32.690 1.00 82.38 531 MET A CA 1
ATOM 4233 C C . MET A 1 531 ? 25.602 -1.950 -33.675 1.00 82.38 531 MET A C 1
ATOM 4235 O O . MET A 1 531 ? 25.375 -2.165 -34.865 1.00 82.38 531 MET A O 1
ATOM 4239 N N . ASP A 1 532 ? 26.839 -1.944 -33.190 1.00 82.38 532 ASP A N 1
ATOM 4240 C CA . ASP A 1 532 ? 27.992 -2.488 -33.908 1.00 82.38 532 ASP A CA 1
ATOM 4241 C C . ASP A 1 532 ? 28.205 -3.971 -33.550 1.00 82.38 532 ASP A C 1
ATOM 4243 O O . ASP A 1 532 ? 27.974 -4.413 -32.422 1.00 82.38 532 ASP A O 1
ATOM 4247 N N . LEU A 1 533 ? 28.636 -4.759 -34.538 1.00 86.50 533 LEU A N 1
ATOM 4248 C CA . LEU A 1 533 ? 28.799 -6.212 -34.436 1.00 86.50 533 LEU A CA 1
ATOM 4249 C C . LEU A 1 533 ? 30.257 -6.592 -34.746 1.00 86.50 533 LEU A C 1
ATOM 4251 O O . LEU A 1 533 ? 30.807 -6.123 -35.741 1.00 86.50 533 LEU A O 1
ATOM 4255 N N . SER A 1 534 ? 30.871 -7.484 -33.961 1.00 88.44 534 SER A N 1
ATOM 4256 C CA . SER A 1 534 ? 32.174 -8.102 -34.285 1.00 88.44 534 SER A CA 1
ATOM 4257 C C . SER A 1 534 ? 32.167 -9.604 -33.994 1.00 88.44 534 SER A C 1
ATOM 4259 O O . SER A 1 534 ? 31.346 -10.099 -33.227 1.00 88.44 534 SER A O 1
ATOM 4261 N N . THR A 1 535 ? 33.041 -10.361 -34.662 1.00 90.12 535 THR A N 1
ATOM 4262 C CA . THR A 1 535 ? 33.321 -11.771 -34.325 1.00 90.12 535 THR A CA 1
ATOM 4263 C C . THR A 1 535 ? 34.271 -11.90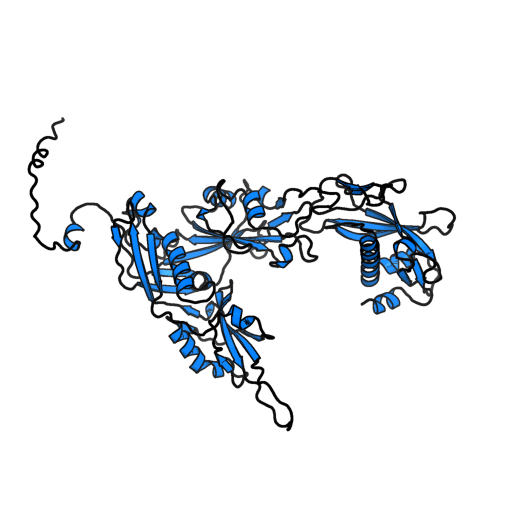5 -33.136 1.00 90.12 535 THR A C 1
ATOM 4265 O O . THR A 1 535 ? 34.315 -12.957 -32.503 1.00 90.12 535 THR A O 1
ATOM 4268 N N . ASN A 1 536 ? 35.008 -10.843 -32.808 1.00 91.06 536 ASN A N 1
ATOM 4269 C CA . ASN A 1 536 ? 35.988 -10.833 -31.732 1.00 91.06 536 ASN A CA 1
ATOM 4270 C C . ASN A 1 536 ? 35.428 -10.107 -30.506 1.00 91.06 536 ASN A C 1
ATOM 4272 O O . ASN A 1 536 ? 34.746 -9.081 -30.610 1.00 91.06 536 ASN A O 1
ATOM 4276 N N . LYS A 1 537 ? 35.752 -10.629 -29.323 1.00 92.44 537 LYS A N 1
ATOM 4277 C CA . LYS A 1 537 ? 35.343 -10.039 -28.049 1.00 92.44 537 LYS A CA 1
ATOM 4278 C C . LYS A 1 537 ? 35.954 -8.641 -27.878 1.00 92.44 537 LYS A C 1
ATOM 4280 O O . LYS A 1 537 ? 37.145 -8.452 -28.101 1.00 92.44 537 LYS A O 1
ATOM 4285 N N . ASN A 1 538 ? 35.143 -7.686 -27.426 1.00 91.00 538 ASN A N 1
ATOM 4286 C CA . ASN A 1 538 ? 35.480 -6.284 -27.135 1.00 91.00 538 ASN A CA 1
ATOM 4287 C C . ASN A 1 538 ? 35.849 -5.404 -28.347 1.00 91.00 538 ASN A C 1
ATOM 4289 O O . ASN A 1 538 ? 36.207 -4.237 -28.175 1.00 91.00 538 ASN A O 1
ATOM 4293 N N . GLU A 1 539 ? 35.725 -5.902 -29.580 1.00 90.06 539 GLU A N 1
ATOM 4294 C CA . GLU A 1 539 ? 35.923 -5.069 -30.775 1.00 90.06 539 GLU A CA 1
ATOM 4295 C C . GLU A 1 539 ? 34.700 -4.211 -31.135 1.00 90.06 539 GLU A C 1
ATOM 4297 O O . GLU A 1 539 ? 34.876 -3.146 -31.727 1.00 90.06 539 GLU A O 1
ATOM 4302 N N . ALA A 1 540 ? 33.498 -4.637 -30.731 1.00 89.12 540 ALA A N 1
ATOM 4303 C CA . ALA A 1 540 ? 32.210 -3.961 -30.931 1.00 89.12 540 ALA A CA 1
ATOM 4304 C C . ALA A 1 540 ? 31.299 -4.138 -29.697 1.00 89.12 540 ALA A C 1
ATOM 4306 O O . ALA A 1 540 ? 31.624 -4.925 -28.805 1.00 89.12 540 ALA A O 1
ATOM 4307 N N . ALA A 1 541 ? 30.159 -3.445 -29.622 1.00 89.06 541 ALA A N 1
ATOM 4308 C CA . ALA A 1 541 ? 29.194 -3.610 -28.533 1.00 89.06 541 ALA A CA 1
ATOM 4309 C C . ALA A 1 541 ? 28.629 -5.027 -28.474 1.00 89.06 541 ALA A C 1
ATOM 4311 O O . ALA A 1 541 ? 28.418 -5.541 -27.380 1.00 89.06 541 ALA A O 1
ATOM 4312 N N . ILE A 1 542 ? 28.396 -5.665 -29.624 1.00 91.88 542 ILE A N 1
ATOM 4313 C CA . ILE A 1 542 ? 27.895 -7.038 -29.693 1.00 91.88 542 ILE A CA 1
ATOM 4314 C C . ILE A 1 542 ? 28.999 -7.970 -30.184 1.00 91.88 542 ILE A C 1
ATOM 4316 O O . ILE A 1 542 ? 29.538 -7.814 -31.285 1.00 91.88 542 ILE A O 1
ATOM 4320 N N . TRP A 1 543 ? 29.296 -8.982 -29.374 1.00 93.56 543 TRP A N 1
ATOM 4321 C CA . TRP A 1 543 ? 30.191 -10.070 -29.736 1.00 93.56 543 TRP A CA 1
ATOM 4322 C C . TRP A 1 543 ? 29.389 -11.257 -30.276 1.00 93.56 543 TRP A C 1
ATOM 4324 O O . TRP A 1 543 ? 28.604 -11.881 -29.561 1.00 93.56 543 TRP A O 1
ATOM 4334 N N . ARG A 1 544 ? 29.618 -11.578 -31.552 1.00 92.31 544 ARG A N 1
ATOM 4335 C CA . ARG A 1 544 ? 29.070 -12.746 -32.249 1.00 92.31 544 ARG A CA 1
ATOM 4336 C C . ARG A 1 544 ? 29.874 -13.990 -31.864 1.00 92.31 544 ARG A C 1
ATOM 4338 O O . ARG A 1 544 ? 30.852 -14.320 -32.534 1.00 92.31 544 ARG A O 1
ATOM 4345 N N . ASN A 1 545 ? 29.493 -14.664 -30.782 1.00 93.81 545 ASN A N 1
ATOM 4346 C CA . ASN A 1 545 ? 30.189 -15.861 -30.320 1.00 93.81 545 ASN A CA 1
ATOM 4347 C C . ASN A 1 545 ? 29.763 -17.092 -31.142 1.00 93.81 545 ASN A C 1
ATOM 4349 O O . ASN A 1 545 ? 28.690 -17.655 -30.931 1.00 93.81 545 ASN A O 1
ATOM 4353 N N . TYR A 1 546 ? 30.616 -17.533 -32.066 1.00 93.25 546 TYR A N 1
ATOM 4354 C CA . TYR A 1 546 ? 30.359 -18.699 -32.922 1.00 93.25 546 TYR A CA 1
ATOM 4355 C C . TYR A 1 546 ? 30.568 -20.054 -32.225 1.00 93.25 546 TYR A C 1
ATOM 4357 O O . TYR A 1 546 ? 30.215 -21.089 -32.794 1.00 93.25 546 TYR A O 1
ATOM 4365 N N . ASP A 1 547 ? 31.069 -20.064 -30.989 1.00 94.12 547 ASP A N 1
ATOM 4366 C CA . ASP A 1 547 ? 31.321 -21.287 -30.221 1.00 94.12 547 ASP A CA 1
ATOM 4367 C C . ASP A 1 547 ? 30.111 -21.725 -29.382 1.00 94.12 547 ASP A C 1
ATOM 4369 O O . ASP A 1 547 ? 30.004 -22.907 -29.024 1.00 94.12 547 ASP A O 1
ATOM 4373 N N . LYS A 1 548 ? 29.168 -20.807 -29.122 1.00 94.12 548 LYS A N 1
ATOM 4374 C CA . LYS A 1 548 ? 27.975 -21.039 -28.291 1.00 94.12 548 LYS A CA 1
ATOM 4375 C C . LYS A 1 548 ? 26.665 -20.774 -29.028 1.00 94.12 548 LYS A C 1
ATOM 4377 O O . LYS A 1 548 ? 26.547 -19.828 -29.810 1.00 94.12 548 LYS A O 1
ATOM 4382 N N . THR A 1 549 ? 25.660 -21.608 -28.768 1.00 92.75 549 THR A N 1
ATOM 4383 C CA . THR A 1 549 ? 24.269 -21.352 -29.180 1.00 92.75 549 THR A CA 1
ATOM 4384 C C . THR A 1 549 ? 23.590 -20.382 -28.207 1.00 92.75 549 THR A C 1
ATOM 4386 O O . THR A 1 549 ? 24.075 -20.168 -27.096 1.00 92.75 549 THR A O 1
ATOM 4389 N N . ALA A 1 550 ? 22.441 -19.815 -28.595 1.00 91.00 550 ALA A N 1
ATOM 4390 C CA . ALA A 1 550 ? 21.633 -18.997 -27.684 1.00 91.00 550 ALA A CA 1
ATOM 4391 C C . ALA A 1 550 ? 21.205 -19.778 -26.423 1.00 91.00 550 ALA A C 1
ATOM 4393 O O . ALA A 1 550 ? 21.230 -19.231 -25.329 1.00 91.00 550 ALA A O 1
ATOM 4394 N N . ASP A 1 551 ? 20.882 -21.068 -26.550 1.00 90.94 551 ASP A N 1
ATOM 4395 C CA . ASP A 1 551 ? 20.468 -21.892 -25.405 1.00 90.94 551 ASP A CA 1
ATOM 4396 C C . ASP A 1 551 ? 21.631 -22.171 -24.445 1.00 90.94 551 ASP A C 1
ATOM 4398 O O . ASP A 1 551 ? 21.463 -22.113 -23.231 1.00 90.94 551 ASP A O 1
ATOM 4402 N N . GLN A 1 552 ? 22.833 -22.424 -24.979 1.00 93.12 552 GLN A N 1
ATOM 4403 C CA . GLN A 1 552 ? 24.033 -22.604 -24.156 1.00 93.12 552 GLN A CA 1
ATOM 4404 C C . GLN A 1 552 ? 24.350 -21.339 -23.360 1.00 93.12 552 GLN A C 1
ATOM 4406 O O . GLN A 1 552 ? 24.613 -21.427 -22.168 1.00 93.12 552 GLN A O 1
ATOM 4411 N N . LEU A 1 553 ? 24.269 -20.173 -24.005 1.00 93.69 553 LEU A N 1
ATOM 4412 C CA . LEU A 1 553 ? 24.474 -18.891 -23.339 1.00 93.69 553 LEU A CA 1
ATOM 4413 C C . LEU A 1 553 ? 23.382 -18.606 -22.294 1.00 93.69 553 LEU A C 1
ATOM 4415 O O . LEU A 1 553 ? 23.678 -18.125 -21.208 1.00 93.69 553 LEU A O 1
ATOM 4419 N N . SER A 1 554 ? 22.123 -18.925 -22.600 1.00 90.19 554 SER A N 1
ATOM 4420 C CA . SER A 1 554 ? 20.998 -18.739 -21.677 1.00 90.19 554 SER A CA 1
ATOM 4421 C C . SER A 1 554 ? 21.160 -19.523 -20.373 1.00 90.19 554 SER A C 1
ATOM 4423 O O . SER A 1 554 ? 20.880 -18.978 -19.306 1.00 90.19 554 SER A O 1
ATOM 4425 N N . ASN A 1 555 ? 21.654 -20.764 -20.459 1.00 90.31 555 ASN A N 1
ATOM 4426 C CA . ASN A 1 555 ? 21.908 -21.634 -19.306 1.00 90.31 555 ASN A CA 1
ATOM 4427 C C . ASN A 1 555 ? 23.096 -21.185 -18.440 1.00 90.31 555 ASN A C 1
ATOM 4429 O O . ASN A 1 555 ? 23.226 -21.652 -17.320 1.00 90.31 555 ASN A O 1
ATOM 4433 N N . GLU A 1 556 ? 23.992 -20.340 -18.956 1.00 89.81 556 GLU A N 1
ATOM 4434 C CA . GLU A 1 556 ? 25.087 -19.761 -18.163 1.00 89.81 556 GLU A CA 1
ATOM 4435 C C . GLU A 1 556 ? 24.642 -18.512 -17.381 1.00 89.81 556 GLU A C 1
ATOM 4437 O O . GLU A 1 556 ? 25.320 -18.101 -16.441 1.00 89.81 556 GLU A O 1
ATOM 4442 N N . LEU A 1 557 ? 23.535 -17.883 -17.797 1.00 83.38 557 LEU A N 1
ATOM 4443 C CA . LEU A 1 557 ? 23.017 -16.630 -17.236 1.00 83.38 557 LEU A CA 1
ATOM 4444 C C . LEU A 1 557 ? 21.881 -16.825 -16.220 1.00 83.38 557 LEU A C 1
ATOM 4446 O O . LEU A 1 557 ? 21.540 -15.865 -15.528 1.00 83.38 557 LEU A O 1
ATOM 4450 N N . GLY A 1 558 ? 21.271 -18.012 -16.174 1.00 62.09 558 GLY A N 1
ATOM 4451 C CA . GLY A 1 558 ? 20.272 -18.415 -15.177 1.00 62.09 558 GLY A CA 1
ATOM 4452 C C . GLY A 1 558 ? 20.848 -19.459 -14.239 1.00 62.09 558 GLY A C 1
ATOM 4453 O O . GLY A 1 558 ? 20.397 -19.483 -13.075 1.00 62.09 558 GLY A O 1
#

Sequence (558 aa):
MKVGFKSLLNLLSGSTSLCIATSLPLSVISDMTGLSFPILKDNVSFTGNLSLILNGDGRQEDVNNNLNKIFNFNKKGLLKNPNSINESNLETLKFKSEILNWNDWGSETFYQWEQNSSLQEIVYNKTEVINFESKNQLKNYFENNLSKILDNIPGAKLADAEFGIDDSGHLLIPVITSTVDTKLNLFSSTENIDSKLILKIPPEKISFNPQISINGSYGPNDQFQIKSKNVSLVCKITNLDYVPITFTNESIDKKEITLDDKGVTNNKVNLWENIQDEDIYKKLGWVKQTTTFDNHVDGSDMDISMLDEDLIYNDLGLSKSTDELLSVRIEFINGDESRNSTSDKYNGEYKIIIESIDKTSKDINGLKIKNYEVVSSINENNKSVVPLQLNVPDAYLIDTNLDGGKFMYITKEFFDNQSFEMGFKNNVAVAEFVLILRNLRNGNIFNSFINKIRESALKKDIKLSNGLVFTIGVVGVNQAMDQKYWNYVTLDSYLKKGFKFKKPFNLETQNKTKSYKYNTGGHPENVKFGMDLSTNKNEAAIWRNYDKTADQLSNELG

Organism: NCBI:txid1394179

Secondary structure (DSSP, 8-state):
------S------------------GGGTTTSS------B-SEEEEEE-THHHH-SS--HHHHHHHHHHHHHHTGGGGBS-GGGS-HHHHHH-EEEEEESS-----SB-HHHHHTTS-PEEEE---S--EEESSHHHHHHHHHHHHHHHTTTSTT-EE-SBPPEE-TT--EEEEEEE-----S--SS------PEEEEEEE-GGGEEE--EEEEEEEESGGG-EEEPPP-EEEEEEE----EEEEE--GGGGGGGEEEPPP--EETTEE----S--HHHHHHHHT-B-TT---TT--TTSPEEGGGB-HHHHHHHHT--TTTEEEEEEEEEETTGGGGT-TTSTT---EEEEEEEEEETT---TTEEEEEEEEEESEE-TTSS-EE-EEEEEEEEEEEE--SSSSSEEEE-TTTTTT-PEEEE---SS---HHHHHHHHHHSHHHHHHHHHHHHHHHHTTT---EESEEEEEEEEE--S-TTSTT-SEEEEEEEEPTTEEEPPPEEEE-SSTT-EEEE--TT--SEEEEEE-EESSTTSSSEEEETT--HHHHHHHH-